Protein AF-A0A1F8T8M6-F1 (afdb_monomer)

Solvent-accessible surface area (backbone atoms only — not comparable to full-atom values): 22506 Å² total; per-residue (Å²): 53,25,59,41,64,36,32,72,83,42,97,80,80,70,46,29,65,75,34,44,68,52,49,34,51,50,50,53,49,33,43,77,34,61,30,70,26,40,33,41,21,35,64,73,86,54,94,89,55,77,88,71,59,68,69,60,29,40,69,37,36,50,68,26,45,54,44,39,57,74,74,43,97,47,55,37,26,38,41,50,67,48,42,70,51,50,47,54,40,44,75,54,53,37,46,32,40,34,21,69,59,43,62,76,44,62,59,36,33,37,45,34,25,77,73,70,34,30,40,37,43,19,41,34,42,68,93,55,70,75,92,73,59,81,71,62,63,62,60,59,44,52,55,47,46,51,52,51,51,52,52,30,39,73,42,56,27,57,67,92,38,36,29,41,24,74,32,54,55,31,63,46,51,45,66,57,28,49,53,46,52,73,37,34,42,57,52,41,65,78,47,55,94,38,46,34,39,46,50,55,52,53,36,62,49,53,13,58,92,75,75,46,54,66,89,68,19,56,67,43,22,33,53,50,38,17,50,34,24,37,42,54,44,73,37,54,40,29,72,59,29,54,63,36,42,54,28,26,48,53,17,35,60,48,33,67,60,64,68,42,46,46,46,29,35,35,33,39,40,19,35,35,86,66,24,68,63,44,52,34,50,47,53,55,52,48,48,74,66,24,51,66,78,47,54,29,36,35,29,39,30,74,54,84,83,48,67,93,56,61,53,32,40,24,31,25,36,36,30,32,29,65,50,73,59,70,51,48,41,50,54,50,35,52,52,52,30,48,76,68,60,37,70,93,72,64,89,76,51,85,37,36,45,43,65,42,64,40,37,46,75,86,33,60,75,50,77,47,89,94,42,50,33,48,30,88,62,48,75,75,32,47,67,54,28,56,26,38,31,71,76,39,37,76,45,44,42,67,91,78,71,40,26,33,44,59,38,38,70,69,47,76,92,60,73,65,44,79,76,43,60,46,59,67,66,72,59,85,125

Radius of gyration: 29.46 Å; Cα contacts (8 Å, |Δi|>4): 877; chains: 1; bounding box: 64×41×79 Å

pLDDT: mean 90.36, std 11.44, range [38.09, 98.81]

Nearest PDB structures (foldseek):
  6day-assembly2_D  TM=9.345E-01  e=9.666E-21  Xanthomonas albilineans GPE PC73
  3tzf-assembly1_A  TM=9.265E-01  e=3.119E-20  Yersinia pestis
  3tyu-assembly1_A  TM=9.498E-01  e=4.455E-20  Yersinia pestis
  6day-assembly2_B  TM=9.239E-01  e=2.053E-19  Xanthomonas albilineans GPE PC73
  5usw-assembly1_A  TM=8.747E-01  e=2.249E-18  Aliivibrio fischeri ES114

Structure (mmCIF, N/CA/C/O backbone):
data_AF-A0A1F8T8M6-F1
#
_entry.id   AF-A0A1F8T8M6-F1
#
loop_
_atom_site.group_PDB
_atom_site.id
_atom_site.type_symbol
_atom_site.label_atom_id
_atom_site.label_alt_id
_atom_site.label_comp_id
_atom_site.label_asym_id
_atom_site.label_entity_id
_atom_site.label_seq_id
_atom_site.pdbx_PDB_ins_code
_atom_site.Cartn_x
_atom_site.Cartn_y
_atom_site.Cartn_z
_atom_site.occupancy
_atom_site.B_iso_or_equiv
_atom_site.auth_seq_id
_atom_site.auth_comp_id
_atom_site.auth_asym_id
_atom_site.auth_atom_id
_atom_site.pdbx_PDB_model_num
ATOM 1 N N . MET A 1 1 ? 5.988 -7.415 -10.045 1.00 98.31 1 MET A N 1
ATOM 2 C CA . MET A 1 1 ? 6.570 -7.041 -11.348 1.00 98.31 1 MET A CA 1
ATOM 3 C C . MET A 1 1 ? 7.964 -7.651 -11.443 1.00 98.31 1 MET A C 1
ATOM 5 O O . MET A 1 1 ? 8.806 -7.328 -10.611 1.00 98.31 1 MET A O 1
ATOM 9 N N . GLY A 1 2 ? 8.175 -8.588 -12.368 1.00 98.00 2 GLY A N 1
ATOM 10 C CA . GLY A 1 2 ? 9.466 -9.249 -12.591 1.00 98.00 2 GLY A CA 1
ATOM 11 C C . GLY A 1 2 ? 10.330 -8.474 -13.583 1.00 98.00 2 GLY A C 1
ATOM 12 O O . GLY A 1 2 ? 9.829 -8.060 -14.623 1.00 98.00 2 GLY A O 1
ATOM 13 N N . ILE A 1 3 ? 11.600 -8.244 -13.247 1.00 96.12 3 ILE A N 1
ATOM 14 C CA . ILE A 1 3 ? 12.556 -7.515 -14.092 1.00 96.12 3 ILE A CA 1
ATOM 15 C C . ILE A 1 3 ? 13.138 -8.464 -15.146 1.00 96.12 3 ILE A C 1
ATOM 17 O O . ILE A 1 3 ? 13.677 -9.517 -14.794 1.00 96.12 3 ILE A O 1
ATOM 21 N N . LEU A 1 4 ? 13.084 -8.065 -16.417 1.00 94.00 4 LEU A N 1
ATOM 22 C CA . LEU A 1 4 ? 13.719 -8.729 -17.554 1.00 94.00 4 LEU A CA 1
ATOM 23 C C . LEU A 1 4 ? 14.655 -7.741 -18.255 1.00 94.00 4 LEU A C 1
ATOM 25 O O . LEU A 1 4 ? 14.213 -6.809 -18.921 1.00 94.00 4 LEU A O 1
ATOM 29 N N . ASN A 1 5 ? 15.963 -7.947 -18.127 1.00 91.06 5 ASN A N 1
ATOM 30 C CA . ASN A 1 5 ? 16.948 -7.099 -18.794 1.00 91.06 5 ASN A CA 1
ATOM 31 C C . ASN A 1 5 ? 17.360 -7.729 -20.130 1.00 91.06 5 ASN A C 1
ATOM 33 O O . ASN A 1 5 ? 17.906 -8.827 -20.154 1.00 91.06 5 ASN A O 1
ATOM 37 N N . ALA A 1 6 ? 17.160 -7.006 -21.229 1.00 87.88 6 ALA A N 1
ATOM 38 C CA . ALA A 1 6 ? 17.656 -7.333 -22.565 1.00 87.88 6 ALA A CA 1
ATOM 39 C C . ALA A 1 6 ? 19.004 -6.636 -22.844 1.00 87.88 6 ALA A C 1
ATOM 41 O O . ALA A 1 6 ? 19.254 -6.115 -23.933 1.00 87.88 6 ALA A O 1
ATOM 42 N N . THR A 1 7 ? 19.870 -6.558 -21.832 1.00 78.81 7 THR A N 1
ATOM 43 C CA . THR A 1 7 ? 21.187 -5.911 -21.907 1.00 78.81 7 THR A CA 1
ATOM 44 C C . THR A 1 7 ? 22.302 -6.954 -21.852 1.00 78.81 7 THR A C 1
ATOM 46 O O . THR A 1 7 ? 22.175 -7.877 -21.053 1.00 78.81 7 THR A O 1
ATOM 49 N N . PRO A 1 8 ? 23.421 -6.771 -22.578 1.00 63.81 8 PRO A N 1
ATOM 50 C CA . PRO A 1 8 ? 24.581 -7.668 -22.483 1.00 63.81 8 PRO A CA 1
ATOM 51 C C . PRO A 1 8 ? 25.171 -7.766 -21.061 1.00 63.81 8 PRO A C 1
ATOM 53 O O . PRO A 1 8 ? 25.588 -8.831 -20.630 1.00 63.81 8 PRO A O 1
ATOM 56 N N . ASP A 1 9 ? 25.141 -6.666 -20.297 1.00 57.41 9 ASP A N 1
ATOM 57 C CA . ASP A 1 9 ? 25.797 -6.566 -18.987 1.00 57.41 9 ASP A CA 1
ATOM 58 C C . ASP A 1 9 ? 24.800 -6.598 -17.811 1.00 57.41 9 ASP A C 1
ATOM 60 O O . ASP A 1 9 ? 24.556 -5.588 -17.129 1.00 57.41 9 ASP A O 1
ATOM 64 N N . SER A 1 10 ? 24.213 -7.758 -17.502 1.00 47.34 10 SER A N 1
ATOM 65 C CA . SER A 1 10 ? 23.537 -7.932 -16.210 1.00 47.34 10 SER A CA 1
ATOM 66 C C . SER A 1 10 ? 24.497 -8.517 -15.163 1.00 47.34 10 SER A C 1
ATOM 68 O O . SER A 1 10 ? 24.836 -9.694 -15.127 1.00 47.34 10 SER A O 1
ATOM 70 N N . PHE A 1 11 ? 24.911 -7.639 -14.243 1.00 38.88 11 PHE A N 1
ATOM 71 C CA . PHE A 1 11 ? 25.761 -7.862 -13.056 1.00 38.88 11 PHE A CA 1
ATOM 72 C C . PHE A 1 11 ? 25.268 -8.960 -12.081 1.00 38.88 11 PHE A C 1
ATOM 74 O O . PHE A 1 11 ? 25.820 -9.131 -11.000 1.00 38.88 11 PHE A O 1
ATOM 81 N N . SER A 1 12 ? 24.190 -9.663 -12.419 1.00 41.81 12 SER A N 1
ATOM 82 C CA . SER A 1 12 ? 23.533 -10.704 -11.631 1.00 41.81 12 SER A CA 1
ATOM 83 C C . SER A 1 12 ? 23.828 -12.124 -12.124 1.00 41.81 12 SER A C 1
ATOM 85 O O . SER A 1 12 ? 23.350 -13.068 -11.499 1.00 41.81 12 SER A O 1
ATOM 87 N N . GLY A 1 13 ? 24.623 -12.278 -13.192 1.00 42.47 13 GLY A N 1
ATOM 88 C CA . GLY A 1 13 ? 24.956 -13.582 -13.780 1.00 42.47 13 GLY A CA 1
ATOM 89 C C . GLY A 1 13 ? 23.830 -14.187 -14.627 1.00 42.47 13 GLY A C 1
ATOM 90 O O . GLY A 1 13 ? 23.921 -15.336 -15.037 1.00 42.47 13 GLY A O 1
ATOM 91 N N . ASP A 1 14 ? 22.775 -13.418 -14.892 1.00 43.34 14 ASP A N 1
ATOM 92 C CA . ASP A 1 14 ? 21.599 -13.786 -15.685 1.00 43.34 14 ASP A CA 1
ATOM 93 C C . ASP A 1 14 ? 21.622 -13.151 -17.085 1.00 43.34 14 ASP A C 1
ATOM 95 O O . ASP A 1 14 ? 20.564 -12.929 -17.657 1.00 43.34 14 ASP A O 1
ATOM 99 N N . GLY A 1 15 ? 22.803 -12.810 -17.616 1.00 43.31 15 GLY A N 1
ATOM 100 C CA . GLY A 1 15 ? 22.974 -12.139 -18.909 1.00 43.31 15 GLY A CA 1
ATOM 101 C C . GLY A 1 15 ? 22.426 -12.978 -20.058 1.00 43.31 15 GLY A C 1
ATOM 102 O O . GLY A 1 15 ? 23.109 -13.850 -20.585 1.00 43.31 15 GLY A O 1
ATOM 103 N N . LEU A 1 16 ? 21.172 -12.734 -20.434 1.00 51.00 16 LEU A N 1
ATOM 104 C CA . LEU A 1 16 ? 20.535 -13.342 -21.599 1.00 51.00 16 LEU A CA 1
ATOM 105 C C . LEU A 1 16 ? 21.048 -12.560 -22.817 1.00 51.00 16 LEU A C 1
ATOM 107 O O . LEU A 1 16 ? 20.478 -11.545 -23.217 1.00 51.00 16 LEU A O 1
ATOM 111 N N . ASP A 1 17 ? 22.205 -12.986 -23.324 1.00 53.97 17 ASP A N 1
ATOM 112 C CA . ASP A 1 17 ? 23.019 -12.381 -24.388 1.00 53.97 17 ASP A CA 1
ATOM 113 C C . ASP A 1 17 ? 22.242 -12.105 -25.682 1.00 53.97 17 ASP A C 1
ATOM 115 O O . ASP A 1 17 ? 22.293 -12.894 -26.618 1.00 53.97 17 ASP A O 1
ATOM 119 N N . ARG A 1 18 ? 21.465 -11.012 -25.765 1.00 60.62 18 ARG A N 1
ATOM 120 C CA . ARG A 1 18 ? 20.564 -10.721 -26.914 1.00 60.62 18 ARG A CA 1
ATOM 121 C C . ARG A 1 18 ? 19.693 -11.922 -27.336 1.00 60.62 18 ARG A C 1
ATOM 123 O O . ARG A 1 18 ? 19.087 -11.909 -28.410 1.00 60.62 18 ARG A O 1
ATOM 130 N N . ASP A 1 19 ? 19.634 -12.950 -26.497 1.00 81.94 19 ASP A N 1
ATOM 131 C CA . ASP A 1 19 ? 19.068 -14.233 -26.827 1.00 81.94 19 ASP A CA 1
ATOM 132 C C . ASP A 1 19 ? 17.592 -14.106 -26.524 1.00 81.94 19 ASP A C 1
ATOM 134 O O . ASP A 1 19 ? 17.131 -14.150 -25.381 1.00 81.94 19 ASP A O 1
ATOM 138 N N . THR A 1 20 ? 16.858 -13.866 -27.602 1.00 89.25 20 THR A N 1
ATOM 139 C CA . THR A 1 20 ? 15.417 -13.705 -27.554 1.00 89.25 20 THR A CA 1
ATOM 140 C C . THR A 1 20 ? 14.762 -14.937 -26.931 1.00 89.25 20 THR A C 1
ATOM 142 O O . THR A 1 20 ? 13.820 -14.775 -26.158 1.00 89.25 20 THR A O 1
ATOM 145 N N . ASP A 1 21 ? 15.259 -16.148 -27.210 1.00 90.81 21 ASP A N 1
ATOM 146 C CA . ASP A 1 21 ? 14.730 -17.374 -26.611 1.00 90.81 21 ASP A CA 1
ATOM 147 C C . ASP A 1 21 ? 14.967 -17.396 -25.107 1.00 90.81 21 ASP A C 1
ATOM 149 O O . ASP A 1 21 ? 14.048 -17.700 -24.344 1.00 90.81 21 ASP A O 1
ATOM 153 N N . ALA A 1 22 ? 16.160 -17.009 -24.668 1.00 91.00 22 ALA A N 1
ATOM 154 C CA . ALA A 1 22 ? 16.502 -17.011 -23.257 1.00 91.00 22 ALA A CA 1
ATOM 155 C C . ALA A 1 22 ? 15.708 -15.944 -22.467 1.00 91.00 22 ALA A C 1
ATOM 157 O O . ALA A 1 22 ? 15.166 -16.255 -21.403 1.00 91.00 22 ALA A O 1
ATOM 158 N N . ILE A 1 23 ? 15.535 -14.726 -23.008 1.00 92.88 23 ILE A N 1
ATOM 159 C CA . ILE A 1 23 ? 14.682 -13.667 -22.418 1.00 92.88 23 ILE A CA 1
ATOM 160 C C . ILE A 1 23 ? 13.236 -14.144 -22.283 1.00 92.88 23 ILE A C 1
ATOM 162 O O . ILE A 1 23 ? 12.619 -13.996 -21.225 1.00 92.88 23 ILE A O 1
ATOM 166 N N . VAL A 1 24 ? 12.695 -14.747 -23.341 1.00 95.62 24 VAL A N 1
ATOM 167 C CA . VAL A 1 24 ? 11.319 -15.250 -23.356 1.00 95.62 24 VAL A CA 1
ATOM 168 C C . VAL A 1 24 ? 11.146 -16.413 -22.377 1.00 95.62 24 VAL A C 1
ATOM 170 O O . VAL A 1 24 ? 10.181 -16.434 -21.610 1.00 95.62 24 VAL A O 1
ATOM 173 N N . ALA A 1 25 ? 12.099 -17.348 -22.333 1.00 95.88 25 ALA A N 1
ATOM 174 C CA . ALA A 1 25 ? 12.107 -18.449 -21.375 1.00 95.88 25 ALA A CA 1
ATOM 175 C C . ALA A 1 25 ? 12.146 -17.938 -19.927 1.00 95.88 25 ALA A C 1
ATOM 177 O O . ALA A 1 25 ? 11.364 -18.402 -19.092 1.00 95.88 25 ALA A O 1
ATOM 178 N N . ARG A 1 26 ? 12.981 -16.931 -19.636 1.00 96.12 26 ARG A N 1
ATOM 179 C CA . ARG A 1 26 ? 13.029 -16.290 -18.317 1.00 96.12 26 ARG A CA 1
ATOM 180 C C . ARG A 1 26 ? 11.718 -15.583 -17.978 1.00 96.12 26 ARG A C 1
ATOM 182 O O . ARG A 1 26 ? 11.261 -1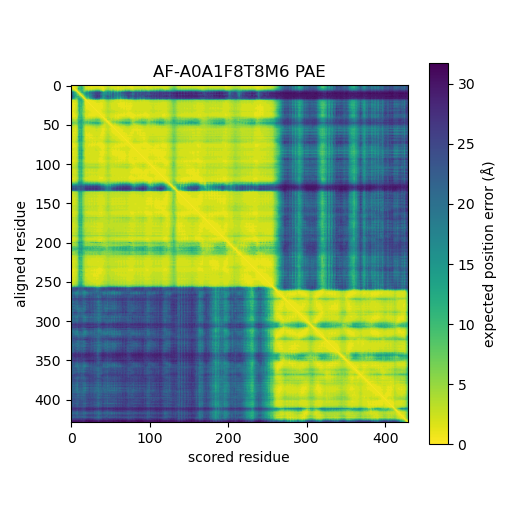5.696 -16.845 1.00 96.12 26 ARG A O 1
ATOM 189 N N . GLY A 1 27 ? 11.086 -14.907 -18.937 1.00 97.25 27 GLY A N 1
ATOM 190 C CA . GLY A 1 27 ? 9.770 -14.294 -18.745 1.00 97.25 27 GLY A CA 1
ATOM 191 C C . GLY A 1 27 ? 8.697 -15.319 -18.379 1.00 97.25 27 GLY A C 1
ATOM 192 O O . GLY A 1 27 ? 8.021 -15.160 -17.364 1.00 97.25 27 GLY A O 1
ATOM 193 N N . ARG A 1 28 ? 8.603 -16.427 -19.126 1.00 97.88 28 ARG A N 1
ATOM 194 C CA . ARG A 1 28 ? 7.702 -17.551 -18.803 1.00 97.88 28 ARG A CA 1
ATOM 195 C C . ARG A 1 28 ? 7.979 -18.119 -17.408 1.00 97.88 28 ARG A C 1
ATOM 197 O O . ARG A 1 28 ? 7.047 -18.374 -16.648 1.00 97.88 28 ARG A O 1
ATOM 204 N N . GLN A 1 29 ? 9.255 -18.277 -17.051 1.00 97.94 29 GLN A N 1
ATOM 205 C CA . GLN A 1 29 ? 9.650 -18.728 -15.719 1.00 97.94 29 GLN A CA 1
ATOM 206 C C . GLN A 1 29 ? 9.185 -17.748 -14.633 1.00 97.94 29 GLN A C 1
ATOM 208 O O . GLN A 1 29 ? 8.594 -18.183 -13.650 1.00 97.94 29 GLN A O 1
ATOM 213 N N . GLN A 1 30 ? 9.406 -16.441 -14.800 1.00 98.25 30 GLN A N 1
ATOM 214 C CA . GLN A 1 30 ? 8.971 -15.435 -13.828 1.00 98.25 30 GLN A CA 1
ATOM 215 C C . GLN A 1 30 ? 7.448 -15.447 -13.638 1.00 98.25 30 GLN A C 1
ATOM 217 O O . GLN A 1 30 ? 6.977 -15.321 -12.510 1.00 98.25 30 GLN A O 1
ATOM 222 N N . VAL A 1 31 ? 6.670 -15.657 -14.703 1.00 98.06 31 VAL A N 1
ATOM 223 C CA . VAL A 1 31 ? 5.208 -15.817 -14.602 1.00 98.06 31 VAL A CA 1
ATOM 224 C C . VAL A 1 31 ? 4.847 -17.050 -13.777 1.00 98.06 31 VAL A C 1
ATOM 226 O O . VAL A 1 31 ? 4.072 -16.938 -12.829 1.00 98.06 31 VAL A O 1
ATOM 229 N N . ALA A 1 32 ? 5.474 -18.199 -14.050 1.00 97.38 32 ALA A N 1
ATOM 230 C CA . ALA A 1 32 ? 5.286 -19.414 -13.252 1.00 97.38 32 ALA A CA 1
ATOM 231 C C . ALA A 1 32 ? 5.714 -19.244 -11.777 1.00 97.38 32 ALA A C 1
ATOM 233 O O . ALA A 1 32 ? 5.191 -19.913 -10.889 1.00 97.38 32 ALA A O 1
ATOM 234 N N . GLU A 1 33 ? 6.647 -18.331 -11.501 1.00 97.31 33 GLU A N 1
ATOM 235 C CA . GLU A 1 33 ? 7.123 -17.979 -10.158 1.00 97.31 33 GLU A CA 1
ATOM 236 C C . GLU A 1 33 ? 6.233 -16.950 -9.432 1.00 97.31 33 GLU A C 1
ATOM 238 O O . GLU A 1 33 ? 6.462 -16.656 -8.252 1.00 97.31 33 GLU A O 1
ATOM 243 N N . GLY A 1 34 ? 5.200 -16.432 -10.105 1.00 95.62 34 GLY A N 1
ATOM 244 C CA . GLY A 1 34 ? 4.194 -15.534 -9.536 1.00 95.62 34 GLY A CA 1
ATOM 245 C C . GLY A 1 34 ? 4.304 -14.070 -9.971 1.00 95.62 34 GLY A C 1
ATOM 246 O O . GLY A 1 34 ? 3.727 -13.199 -9.318 1.00 95.62 34 GLY A O 1
ATOM 247 N N . ALA A 1 35 ? 5.038 -13.748 -11.041 1.00 97.81 35 ALA A N 1
ATOM 248 C CA . ALA A 1 35 ? 5.028 -12.394 -11.592 1.00 97.81 35 ALA A CA 1
ATOM 249 C C . ALA A 1 35 ? 3.660 -12.069 -12.207 1.00 97.81 35 ALA A C 1
ATOM 251 O O . ALA A 1 35 ? 3.251 -12.694 -13.176 1.00 97.81 35 ALA A O 1
ATOM 252 N N . ALA A 1 36 ? 2.997 -11.030 -11.691 1.00 97.75 36 ALA A N 1
ATOM 253 C CA . ALA A 1 36 ? 1.751 -10.495 -12.254 1.00 97.75 36 ALA A CA 1
ATOM 254 C C . ALA A 1 36 ? 1.964 -9.460 -13.380 1.00 97.75 36 ALA A C 1
ATOM 256 O O . ALA A 1 36 ? 1.014 -9.055 -14.038 1.00 97.75 36 ALA A O 1
ATOM 257 N N . ILE A 1 37 ? 3.201 -8.987 -13.560 1.00 98.50 37 ILE A N 1
ATOM 258 C CA . ILE A 1 37 ? 3.634 -8.039 -14.598 1.00 98.50 37 ILE A CA 1
ATOM 259 C C . ILE A 1 37 ? 5.085 -8.395 -14.924 1.00 98.50 37 ILE A C 1
ATOM 261 O O . ILE A 1 37 ? 5.862 -8.616 -13.986 1.00 98.50 37 ILE A O 1
ATOM 265 N N . LEU A 1 38 ? 5.460 -8.417 -16.199 1.00 98.56 38 LEU A N 1
ATOM 266 C CA . LEU A 1 38 ? 6.860 -8.489 -16.635 1.00 98.56 38 LEU A CA 1
ATOM 267 C C . LEU A 1 38 ? 7.330 -7.101 -17.061 1.00 98.56 38 LEU A C 1
ATOM 269 O O . LEU A 1 38 ? 6.569 -6.390 -17.701 1.00 98.56 38 LEU A O 1
ATOM 273 N N . ASP A 1 39 ? 8.554 -6.714 -16.726 1.00 98.44 39 ASP A N 1
ATOM 274 C CA . ASP A 1 39 ? 9.115 -5.400 -17.044 1.00 98.44 39 ASP A CA 1
ATOM 275 C C . ASP A 1 39 ? 10.408 -5.559 -17.839 1.00 98.44 39 ASP A C 1
ATOM 277 O O . ASP A 1 39 ? 11.433 -5.971 -17.296 1.00 98.44 39 ASP A O 1
ATOM 281 N N . LEU A 1 40 ? 10.316 -5.301 -19.143 1.00 97.50 40 LEU A N 1
ATOM 282 C CA . LEU A 1 40 ? 11.377 -5.520 -20.116 1.00 97.50 40 LEU A CA 1
ATOM 283 C C . LEU A 1 40 ? 12.160 -4.225 -20.348 1.00 97.50 40 LEU A C 1
ATOM 285 O O . LEU A 1 40 ? 11.583 -3.243 -20.803 1.00 97.50 40 LEU A O 1
ATOM 289 N N . GLY A 1 41 ? 13.468 -4.235 -20.094 1.00 95.56 41 GLY A N 1
ATOM 290 C CA . GLY A 1 41 ? 14.351 -3.081 -20.305 1.00 95.56 41 GLY A CA 1
ATOM 291 C C . GLY A 1 41 ? 15.505 -3.391 -21.255 1.00 95.56 41 GLY A C 1
ATOM 292 O O . GLY A 1 41 ? 16.198 -4.394 -21.090 1.00 95.56 41 GLY A O 1
ATOM 293 N N . GLY A 1 42 ? 15.734 -2.531 -22.251 1.00 92.12 42 GLY A N 1
ATOM 294 C CA . GLY A 1 42 ? 16.855 -2.647 -23.203 1.00 92.12 42 GLY A CA 1
ATOM 295 C C . GLY A 1 42 ? 18.079 -1.799 -22.843 1.00 92.12 42 GLY A C 1
ATOM 296 O O . GLY A 1 42 ? 19.141 -1.937 -23.464 1.00 92.12 42 GLY A O 1
ATOM 297 N N . GLU A 1 43 ? 17.941 -0.933 -21.839 1.00 90.06 43 GLU A N 1
ATOM 298 C CA . GLU A 1 43 ? 18.950 0.007 -21.362 1.00 90.06 43 GLU A CA 1
ATOM 299 C C . GLU A 1 43 ? 19.156 -0.143 -19.849 1.00 90.06 43 GLU A C 1
ATOM 301 O O . GLU A 1 43 ? 18.211 -0.244 -19.073 1.00 90.06 43 GLU A O 1
ATOM 306 N N . SER A 1 44 ? 20.417 -0.146 -19.412 1.00 84.56 44 SER A N 1
ATOM 307 C CA . SER A 1 44 ? 20.745 -0.165 -17.987 1.00 84.56 44 SER A CA 1
ATOM 308 C C . SER A 1 44 ? 20.574 1.231 -17.394 1.00 84.56 44 SER A C 1
ATOM 310 O O . SER A 1 44 ? 21.235 2.172 -17.827 1.00 84.56 44 SER A O 1
ATOM 312 N N . THR A 1 45 ? 19.769 1.355 -16.341 1.00 77.38 45 THR A N 1
ATOM 313 C CA . THR A 1 45 ? 19.571 2.600 -15.573 1.00 77.38 45 THR A CA 1
ATOM 314 C C . THR A 1 45 ? 20.484 2.695 -14.340 1.00 77.38 45 THR A C 1
ATOM 316 O O . THR A 1 45 ? 20.261 3.500 -13.431 1.00 77.38 45 THR A O 1
ATOM 319 N N . ARG A 1 46 ? 21.526 1.852 -14.265 1.00 75.00 46 ARG A N 1
ATOM 320 C CA . ARG A 1 46 ? 22.487 1.853 -13.150 1.00 75.00 46 ARG A CA 1
ATOM 321 C C . ARG A 1 46 ? 23.362 3.117 -13.180 1.00 75.00 46 ARG A C 1
ATOM 323 O O . ARG A 1 46 ? 23.752 3.556 -14.256 1.00 75.00 46 ARG A O 1
ATOM 330 N N . PRO A 1 47 ? 23.758 3.672 -12.018 1.00 68.50 47 PRO A N 1
ATOM 331 C CA . PRO A 1 47 ? 24.706 4.783 -11.984 1.00 68.50 47 PRO A CA 1
ATOM 332 C C . PRO A 1 47 ? 25.997 4.445 -12.742 1.00 68.50 47 PRO A C 1
ATOM 334 O O . PRO A 1 47 ? 26.632 3.433 -12.445 1.00 68.50 47 PRO A O 1
ATOM 337 N N . GLY A 1 48 ? 26.375 5.298 -13.696 1.00 69.81 48 GLY A N 1
ATOM 338 C CA . GLY A 1 48 ? 27.572 5.122 -14.524 1.00 69.81 48 GLY A CA 1
ATOM 339 C C . GLY A 1 48 ? 27.373 4.302 -15.806 1.00 69.81 48 GLY A C 1
ATOM 340 O O . GLY A 1 48 ? 28.347 4.101 -16.524 1.00 69.81 48 GLY A O 1
ATOM 341 N N . SER A 1 49 ? 26.155 3.844 -16.123 1.00 77.94 49 SER A N 1
ATOM 342 C CA . SER A 1 49 ? 25.870 3.241 -17.430 1.00 77.94 49 SER A CA 1
ATOM 343 C C . SER A 1 49 ? 25.916 4.282 -18.553 1.00 77.94 49 SER A C 1
ATOM 345 O O . SER A 1 49 ? 25.584 5.455 -18.365 1.00 77.94 49 SER A O 1
ATOM 347 N N . THR A 1 50 ? 26.327 3.848 -19.744 1.00 81.06 50 THR A N 1
ATOM 348 C CA . THR A 1 50 ? 26.269 4.674 -20.952 1.00 81.06 50 THR A CA 1
ATOM 349 C C . THR A 1 50 ? 24.894 4.513 -21.604 1.00 81.06 50 THR A C 1
ATOM 351 O O . THR A 1 50 ? 24.499 3.371 -21.863 1.00 81.06 50 THR A O 1
ATOM 354 N N . PRO A 1 51 ? 24.170 5.613 -21.886 1.00 85.88 51 PRO A N 1
ATOM 355 C CA . PRO A 1 51 ? 22.941 5.550 -22.667 1.00 85.88 51 PRO A CA 1
ATOM 356 C C . PRO A 1 51 ? 23.187 4.894 -24.026 1.00 85.88 51 PRO A C 1
ATOM 358 O O . PRO A 1 51 ? 24.225 5.118 -24.654 1.00 85.88 51 PRO A O 1
ATOM 361 N N . VAL A 1 52 ? 22.233 4.097 -24.489 1.00 90.44 52 VAL A N 1
ATOM 362 C CA . VAL A 1 52 ? 22.265 3.492 -25.822 1.00 90.44 52 VAL A CA 1
ATOM 363 C C . VAL A 1 52 ? 21.381 4.271 -26.788 1.00 90.44 52 VAL A C 1
ATOM 365 O O . VAL A 1 52 ? 20.406 4.911 -26.391 1.00 90.44 52 VAL A O 1
ATOM 368 N N . ALA A 1 53 ? 21.732 4.222 -28.072 1.00 93.19 53 ALA A N 1
ATOM 369 C CA . ALA A 1 53 ? 20.912 4.798 -29.129 1.00 93.19 53 ALA A CA 1
ATOM 370 C C . ALA A 1 53 ? 19.551 4.080 -29.237 1.00 93.19 53 ALA A C 1
ATOM 372 O O . ALA A 1 53 ? 19.420 2.906 -28.879 1.00 93.19 53 ALA A O 1
ATOM 373 N N . GLU A 1 54 ? 18.534 4.802 -29.713 1.00 94.56 54 GLU A N 1
ATOM 374 C CA . GLU A 1 54 ? 17.149 4.315 -29.819 1.00 94.56 54 GLU A CA 1
ATOM 375 C C . GLU A 1 54 ? 17.037 3.026 -30.641 1.00 94.56 54 GLU A C 1
ATOM 377 O O . GLU A 1 54 ? 16.380 2.076 -30.223 1.00 94.56 54 GLU A O 1
ATOM 382 N N . ASP A 1 55 ? 17.714 2.967 -31.785 1.00 94.00 55 ASP A N 1
ATOM 383 C CA . ASP A 1 55 ? 17.761 1.806 -32.677 1.00 94.00 55 ASP A CA 1
ATOM 384 C C . ASP A 1 55 ? 18.368 0.568 -31.999 1.00 94.00 55 ASP A C 1
ATOM 386 O O . ASP A 1 55 ? 17.870 -0.548 -32.165 1.00 94.00 55 ASP A O 1
ATOM 390 N N . VAL A 1 56 ? 19.399 0.766 -31.175 1.00 93.25 56 VAL A N 1
ATOM 391 C CA . VAL A 1 56 ? 20.040 -0.297 -30.396 1.00 93.25 56 VAL A CA 1
ATOM 392 C C . VAL A 1 56 ? 19.103 -0.823 -29.309 1.00 93.25 56 VAL A C 1
ATOM 394 O O . VAL A 1 56 ? 19.032 -2.036 -29.105 1.00 93.25 56 VAL A O 1
ATOM 397 N N . GLU A 1 57 ? 18.386 0.054 -28.605 1.00 94.94 57 GLU A N 1
ATOM 398 C CA . GLU A 1 57 ? 17.409 -0.354 -27.589 1.00 94.94 57 GLU A CA 1
ATOM 399 C C . GLU A 1 57 ? 16.234 -1.112 -28.220 1.00 94.94 57 GLU A C 1
ATOM 401 O O . GLU A 1 57 ? 15.893 -2.203 -27.761 1.00 94.94 57 GLU A O 1
ATOM 406 N N . LEU A 1 58 ? 15.684 -0.599 -29.327 1.00 95.25 58 LEU A N 1
ATOM 407 C CA . LEU A 1 58 ? 14.626 -1.252 -30.103 1.00 95.25 58 LEU A CA 1
ATOM 408 C C . LEU A 1 58 ? 15.031 -2.660 -30.551 1.00 95.25 58 LEU A C 1
ATOM 410 O O . LEU A 1 58 ? 14.267 -3.609 -30.367 1.00 95.25 58 LEU A O 1
ATOM 414 N N . ALA A 1 59 ? 16.244 -2.809 -31.091 1.00 93.06 59 ALA A N 1
ATOM 415 C CA . ALA A 1 59 ? 16.769 -4.097 -31.536 1.00 93.06 59 ALA A CA 1
ATOM 416 C C . ALA A 1 59 ? 16.903 -5.120 -30.394 1.00 93.06 59 ALA A C 1
ATOM 418 O O . ALA A 1 59 ? 16.829 -6.322 -30.642 1.00 93.06 59 ALA A O 1
ATOM 419 N N . ARG A 1 60 ? 17.080 -4.661 -29.148 1.00 92.50 60 ARG A N 1
ATOM 420 C CA . ARG A 1 60 ? 17.150 -5.527 -27.960 1.00 92.50 60 ARG A CA 1
ATOM 421 C C . ARG A 1 60 ? 15.772 -5.962 -27.473 1.00 92.50 60 ARG A C 1
ATOM 423 O O . ARG A 1 60 ? 15.597 -7.123 -27.116 1.00 92.50 60 ARG A O 1
ATOM 430 N N . VAL A 1 61 ? 14.805 -5.045 -27.433 1.00 95.50 61 VAL A N 1
ATOM 431 C CA . VAL A 1 61 ? 13.520 -5.296 -26.756 1.00 95.50 61 VAL A CA 1
ATOM 432 C C . VAL A 1 61 ? 12.444 -5.861 -27.678 1.00 95.50 61 VAL A C 1
ATOM 434 O O . VAL A 1 61 ? 11.694 -6.737 -27.253 1.00 95.50 61 VAL A O 1
ATOM 437 N N . LEU A 1 62 ? 12.352 -5.409 -28.935 1.00 96.19 62 LEU A N 1
ATOM 438 C CA . LEU A 1 62 ? 11.221 -5.753 -29.807 1.00 96.19 62 LEU A CA 1
ATOM 439 C C . LEU A 1 62 ? 11.091 -7.256 -30.112 1.00 96.19 62 LEU A C 1
ATOM 441 O O . LEU A 1 62 ? 9.961 -7.754 -30.051 1.00 96.19 62 LEU A O 1
ATOM 445 N N . PRO A 1 63 ? 12.177 -8.008 -30.400 1.00 94.56 63 PRO A N 1
ATOM 446 C CA . PRO A 1 63 ? 12.065 -9.442 -30.664 1.00 94.56 63 PRO A CA 1
ATOM 447 C C . PRO A 1 63 ? 11.492 -10.220 -29.473 1.00 94.56 63 PRO A C 1
ATOM 449 O O . PRO A 1 63 ? 10.578 -11.031 -29.639 1.00 94.56 63 PRO A O 1
ATOM 452 N N . ALA A 1 64 ? 11.984 -9.935 -28.262 1.00 95.31 64 ALA A N 1
ATOM 453 C CA . ALA A 1 64 ? 11.519 -10.583 -27.040 1.00 95.31 64 ALA A CA 1
ATOM 454 C C . ALA A 1 64 ? 10.098 -10.142 -26.676 1.00 95.31 64 ALA A C 1
ATOM 456 O O . ALA A 1 64 ? 9.254 -10.984 -26.375 1.00 95.31 64 ALA A O 1
ATOM 457 N N . LEU A 1 65 ? 9.800 -8.844 -26.776 1.00 97.31 65 LEU A N 1
ATOM 458 C CA . LEU A 1 65 ? 8.479 -8.290 -26.491 1.00 97.31 65 LEU A CA 1
ATOM 459 C C . LEU A 1 65 ? 7.389 -8.931 -27.355 1.00 97.31 65 LEU A C 1
ATOM 461 O O . LEU A 1 65 ? 6.376 -9.383 -26.827 1.00 97.31 65 LEU A O 1
ATOM 465 N N . GLY A 1 66 ? 7.612 -9.024 -28.671 1.00 95.75 66 GLY A N 1
ATOM 466 C CA . GLY A 1 66 ? 6.631 -9.589 -29.600 1.00 95.75 66 GLY A CA 1
ATOM 467 C C . GLY A 1 66 ? 6.306 -11.062 -29.329 1.00 95.75 66 GLY A C 1
ATOM 468 O O . GLY A 1 66 ? 5.233 -11.539 -29.704 1.00 95.75 66 GLY A O 1
ATOM 469 N N . ARG A 1 67 ? 7.214 -11.792 -28.676 1.00 97.25 67 ARG A N 1
ATOM 470 C CA . ARG A 1 67 ? 6.982 -13.164 -28.215 1.00 97.25 67 ARG A CA 1
ATOM 471 C C . ARG A 1 67 ? 6.335 -13.205 -26.844 1.00 97.25 67 ARG A C 1
ATOM 473 O O . ARG A 1 67 ? 5.304 -13.848 -26.704 1.00 97.25 67 ARG A O 1
ATOM 480 N N . LEU A 1 68 ? 6.868 -12.466 -25.872 1.00 97.81 68 LEU A N 1
ATOM 481 C CA . LEU A 1 68 ? 6.312 -12.390 -24.519 1.00 97.81 68 LEU A CA 1
ATOM 482 C C . LEU A 1 68 ? 4.818 -12.047 -24.550 1.00 97.81 68 LEU A C 1
ATOM 484 O O . LEU A 1 68 ? 4.025 -12.780 -23.977 1.00 97.81 68 LEU A O 1
ATOM 488 N N . VAL A 1 69 ? 4.414 -11.024 -25.308 1.00 97.44 69 VAL A N 1
ATOM 489 C CA . VAL A 1 69 ? 3.003 -10.604 -25.429 1.00 97.44 69 VAL A CA 1
ATOM 490 C C . VAL A 1 69 ? 2.074 -11.720 -25.935 1.00 97.44 69 VAL A C 1
ATOM 492 O O . VAL A 1 69 ? 0.881 -11.691 -25.648 1.00 97.44 69 VAL A O 1
ATOM 495 N N . ARG A 1 70 ? 2.587 -12.690 -26.701 1.00 96.81 70 ARG A N 1
ATOM 496 C CA . ARG A 1 70 ? 1.802 -13.822 -27.229 1.00 96.81 70 ARG A CA 1
ATOM 497 C C . ARG A 1 70 ? 1.879 -15.072 -26.361 1.00 96.81 70 ARG A C 1
ATOM 499 O O . ARG A 1 70 ? 1.024 -15.940 -26.479 1.00 96.81 70 ARG A O 1
ATOM 506 N N . GLU A 1 71 ? 2.945 -15.202 -25.584 1.00 97.38 71 GLU A N 1
ATOM 507 C CA . GLU A 1 71 ? 3.318 -16.446 -24.914 1.00 97.38 71 GLU A CA 1
ATOM 508 C C . GLU A 1 71 ? 3.110 -16.401 -23.394 1.00 97.38 71 GLU A C 1
ATOM 510 O O . GLU A 1 71 ? 3.254 -17.437 -22.745 1.00 97.38 71 GLU A O 1
ATOM 515 N N . VAL A 1 72 ? 2.796 -15.235 -22.816 1.00 96.75 72 VAL A N 1
ATOM 516 C CA . VAL A 1 72 ? 2.437 -15.100 -21.399 1.00 96.75 72 VAL A CA 1
ATOM 517 C C . VAL A 1 72 ? 1.098 -14.392 -21.211 1.00 96.75 72 VAL A C 1
ATOM 519 O O . VAL A 1 72 ? 0.739 -13.506 -21.981 1.00 96.75 72 VAL A O 1
ATOM 522 N N . ASP A 1 73 ? 0.399 -14.734 -20.128 1.00 95.31 73 ASP A N 1
ATOM 523 C CA . ASP A 1 73 ? -0.944 -14.213 -19.824 1.00 95.31 73 ASP A CA 1
ATOM 524 C C . ASP A 1 73 ? -0.940 -12.945 -18.949 1.00 95.31 73 ASP A C 1
ATOM 526 O O . ASP A 1 73 ? -1.987 -12.476 -18.502 1.00 95.31 73 ASP A O 1
ATOM 530 N N . VAL A 1 74 ? 0.239 -12.382 -18.671 1.00 97.75 74 VAL A N 1
ATOM 531 C CA . VAL A 1 74 ? 0.396 -11.176 -17.846 1.00 97.75 74 VAL A CA 1
ATOM 532 C C . VAL A 1 74 ? 0.800 -9.973 -18.697 1.00 97.75 74 VAL A C 1
ATOM 534 O O . VAL A 1 74 ? 1.486 -10.138 -19.708 1.00 97.75 74 VAL A O 1
ATOM 537 N N . PRO A 1 75 ? 0.424 -8.741 -18.306 1.00 98.19 75 PRO A N 1
ATOM 538 C CA . PRO A 1 75 ? 0.851 -7.549 -19.023 1.00 98.19 75 PRO A CA 1
ATOM 539 C C . PRO A 1 75 ? 2.379 -7.422 -19.036 1.00 98.19 75 PRO A C 1
ATOM 541 O O . PRO A 1 75 ? 3.059 -7.650 -18.030 1.00 98.19 75 PRO A O 1
ATOM 544 N N . VAL A 1 76 ? 2.899 -6.993 -20.186 1.00 98.69 76 VAL A N 1
ATOM 545 C CA . VAL A 1 76 ? 4.309 -6.644 -20.361 1.00 98.69 76 VAL A CA 1
ATOM 546 C C . VAL A 1 76 ? 4.456 -5.122 -20.314 1.00 98.69 76 VAL A C 1
ATOM 548 O O . VAL A 1 76 ? 3.778 -4.388 -21.042 1.00 98.69 76 VAL A O 1
ATOM 551 N N . SER A 1 77 ? 5.325 -4.672 -19.421 1.00 98.75 77 SER A N 1
ATOM 552 C CA . SER A 1 77 ? 5.810 -3.308 -19.254 1.00 98.75 77 SER A CA 1
ATOM 553 C C . SER A 1 77 ? 7.104 -3.115 -20.041 1.00 98.75 77 SER A C 1
ATOM 555 O O . SER A 1 77 ? 7.915 -4.040 -20.126 1.00 98.75 77 SER A O 1
ATOM 557 N N . ILE A 1 78 ? 7.287 -1.929 -20.619 1.00 98.56 78 ILE A N 1
ATOM 558 C CA . ILE A 1 78 ? 8.549 -1.498 -21.225 1.00 98.56 78 ILE A CA 1
ATOM 559 C C . ILE A 1 78 ? 9.238 -0.489 -20.292 1.00 98.56 78 ILE A C 1
ATOM 561 O O . ILE A 1 78 ? 8.696 0.585 -20.038 1.00 98.56 78 ILE A O 1
ATOM 565 N N . ASP A 1 79 ? 10.422 -0.836 -19.781 1.00 97.88 79 ASP A N 1
ATOM 566 C CA . ASP A 1 79 ? 11.292 0.050 -18.991 1.00 97.88 79 ASP A CA 1
ATOM 567 C C . ASP A 1 79 ? 12.134 0.885 -19.959 1.00 97.88 79 ASP A C 1
ATOM 569 O O . ASP A 1 79 ? 13.124 0.406 -20.520 1.00 97.88 79 ASP A O 1
ATOM 573 N N . THR A 1 80 ? 11.676 2.108 -20.232 1.00 97.44 80 THR A N 1
ATOM 574 C CA . THR A 1 80 ? 12.346 3.033 -21.148 1.00 97.44 80 THR A CA 1
ATOM 575 C C . THR A 1 80 ? 12.003 4.482 -20.826 1.00 97.44 80 THR A C 1
ATOM 577 O O . THR A 1 80 ? 10.911 4.802 -20.360 1.00 97.44 80 THR A O 1
ATOM 580 N N . SER A 1 81 ? 12.934 5.377 -21.147 1.00 95.56 81 SER A N 1
ATOM 581 C CA . SER A 1 81 ? 12.738 6.831 -21.083 1.00 95.56 81 SER A CA 1
ATOM 582 C C . SER A 1 81 ? 12.561 7.473 -22.464 1.00 95.56 81 SER A C 1
ATOM 584 O O . SER A 1 81 ? 12.423 8.692 -22.568 1.00 95.56 81 SER A O 1
ATOM 586 N N . LYS A 1 82 ? 12.588 6.670 -23.540 1.00 97.44 82 LYS A N 1
ATOM 587 C CA . LYS A 1 82 ? 12.635 7.159 -24.923 1.00 97.44 82 LYS A CA 1
ATOM 588 C C . LYS A 1 82 ? 11.258 7.050 -25.595 1.00 97.44 82 LYS A C 1
ATOM 590 O O . LYS A 1 82 ? 10.762 5.934 -25.774 1.00 97.44 82 LYS A O 1
ATOM 595 N N . PRO A 1 83 ? 10.647 8.167 -26.043 1.00 98.19 83 PRO A N 1
ATOM 596 C CA . PRO A 1 83 ? 9.316 8.152 -26.657 1.00 98.19 83 PRO A CA 1
ATOM 597 C C . PRO A 1 83 ? 9.192 7.218 -27.869 1.00 98.19 83 PRO A C 1
ATOM 599 O O . PRO A 1 83 ? 8.170 6.554 -28.026 1.00 98.19 83 PRO A O 1
ATOM 602 N N . ALA A 1 84 ? 10.231 7.130 -28.708 1.00 98.19 84 ALA A N 1
ATOM 603 C CA . ALA A 1 84 ? 10.238 6.253 -29.880 1.00 98.19 84 ALA A CA 1
ATOM 604 C C . ALA A 1 84 ? 10.230 4.761 -29.501 1.00 98.19 84 ALA A C 1
ATOM 606 O O . ALA A 1 84 ? 9.524 3.967 -30.126 1.00 98.19 84 ALA A O 1
ATOM 607 N N . VAL A 1 85 ? 10.965 4.387 -28.446 1.00 98.44 85 VAL A N 1
ATOM 608 C CA . VAL A 1 85 ? 10.992 3.014 -27.920 1.00 98.44 85 VAL A CA 1
ATOM 609 C C . VAL A 1 85 ? 9.638 2.651 -27.323 1.00 98.44 85 VAL A C 1
ATOM 611 O O . VAL A 1 85 ? 9.097 1.592 -27.642 1.00 98.44 85 VAL A O 1
ATOM 614 N N . ALA A 1 86 ? 9.051 3.551 -26.528 1.00 98.69 86 ALA A N 1
ATOM 615 C CA . ALA A 1 86 ? 7.718 3.356 -25.971 1.00 98.69 86 ALA A CA 1
ATOM 616 C C . ALA A 1 86 ? 6.651 3.209 -27.068 1.00 98.69 86 ALA A C 1
ATOM 618 O O . ALA A 1 86 ? 5.862 2.271 -27.013 1.00 98.69 86 ALA A O 1
ATOM 619 N N . ASP A 1 87 ? 6.648 4.063 -28.101 1.00 98.75 87 ASP A N 1
ATOM 620 C CA . ASP A 1 87 ? 5.667 3.979 -29.195 1.00 98.75 87 ASP A CA 1
ATOM 621 C C . ASP A 1 87 ? 5.755 2.634 -29.928 1.00 98.75 87 ASP A C 1
ATOM 623 O O . ASP A 1 87 ? 4.738 1.975 -30.151 1.00 98.75 87 ASP A O 1
ATOM 627 N N . ALA A 1 88 ? 6.970 2.189 -30.256 1.00 98.69 88 ALA A N 1
ATOM 628 C CA . ALA A 1 88 ? 7.187 0.906 -30.914 1.00 98.69 88 ALA A CA 1
ATOM 629 C C . ALA A 1 88 ? 6.782 -0.280 -30.022 1.00 98.69 88 ALA A C 1
ATOM 631 O O . ALA A 1 88 ? 6.127 -1.211 -30.495 1.00 98.69 88 ALA A O 1
ATOM 632 N N . ALA A 1 89 ? 7.123 -0.241 -28.732 1.00 98.62 89 ALA A N 1
ATOM 633 C CA . ALA A 1 89 ? 6.773 -1.287 -27.777 1.00 98.62 89 ALA A CA 1
ATOM 634 C C . ALA A 1 89 ? 5.254 -1.389 -27.558 1.00 98.62 89 ALA A C 1
ATOM 636 O O . ALA A 1 89 ? 4.697 -2.489 -27.533 1.00 98.62 89 ALA A O 1
ATOM 637 N N . LEU A 1 90 ? 4.559 -0.255 -27.460 1.00 98.75 90 LEU A N 1
ATOM 638 C CA . LEU A 1 90 ? 3.104 -0.209 -27.311 1.00 98.75 90 LEU A CA 1
ATOM 639 C C . LEU A 1 90 ? 2.392 -0.746 -28.559 1.00 98.75 90 LEU A C 1
ATOM 641 O O . LEU A 1 90 ? 1.491 -1.575 -28.432 1.00 98.75 90 LEU A O 1
ATOM 645 N N . ARG A 1 91 ? 2.866 -0.403 -29.768 1.00 98.50 91 ARG A N 1
ATOM 646 C CA . ARG A 1 91 ? 2.383 -1.023 -31.020 1.00 98.50 91 ARG A CA 1
ATOM 647 C C . ARG A 1 91 ? 2.633 -2.532 -31.070 1.00 98.50 91 ARG A C 1
ATOM 649 O O . ARG A 1 91 ? 1.814 -3.264 -31.617 1.00 98.50 91 ARG A O 1
ATOM 656 N N . ALA A 1 92 ? 3.747 -2.997 -30.504 1.00 98.06 92 ALA A N 1
ATOM 657 C CA . ALA A 1 92 ? 4.076 -4.419 -30.395 1.00 98.06 92 ALA A CA 1
ATOM 658 C C . ALA A 1 92 ? 3.276 -5.150 -29.297 1.00 98.06 92 ALA A C 1
ATOM 660 O O . ALA A 1 92 ? 3.331 -6.377 -29.213 1.00 98.06 92 ALA A O 1
ATOM 661 N N . GLY A 1 93 ? 2.504 -4.417 -28.490 1.00 98.25 93 GLY A N 1
ATOM 662 C CA . GLY A 1 93 ? 1.557 -4.966 -27.530 1.00 98.25 93 GLY A CA 1
ATOM 663 C C . GLY A 1 93 ? 1.980 -4.883 -26.063 1.00 98.25 93 GLY A C 1
ATOM 664 O O . GLY A 1 93 ? 1.323 -5.508 -25.230 1.00 98.25 93 GLY A O 1
ATOM 665 N N . ALA A 1 94 ? 2.994 -4.087 -25.712 1.00 98.56 94 ALA A N 1
ATOM 666 C CA . ALA A 1 94 ? 3.173 -3.662 -24.323 1.00 98.56 94 ALA A CA 1
ATOM 667 C C . ALA A 1 94 ? 1.910 -2.933 -23.806 1.00 98.56 94 ALA A C 1
ATOM 669 O O . ALA A 1 94 ? 1.098 -2.420 -24.583 1.00 98.56 94 ALA A O 1
ATOM 670 N N . ARG A 1 95 ? 1.708 -2.921 -22.485 1.00 98.50 95 ARG A N 1
ATOM 671 C CA . ARG A 1 95 ? 0.532 -2.297 -21.833 1.00 98.50 95 ARG A CA 1
ATOM 672 C C . ARG A 1 95 ? 0.890 -1.241 -20.794 1.00 98.50 95 ARG A C 1
ATOM 674 O O . ARG A 1 95 ? 0.014 -0.488 -20.370 1.00 98.50 95 ARG A O 1
ATOM 681 N N . VAL A 1 96 ? 2.153 -1.201 -20.388 1.00 98.75 96 VAL A N 1
ATOM 682 C CA . VAL A 1 96 ? 2.680 -0.296 -19.370 1.00 98.75 96 VAL A CA 1
ATOM 683 C C . VAL A 1 96 ? 3.981 0.299 -19.900 1.00 98.75 96 VAL A C 1
ATOM 685 O O . VAL A 1 96 ? 4.784 -0.423 -20.488 1.00 98.75 96 VAL A O 1
ATOM 688 N N . VAL A 1 97 ? 4.183 1.595 -19.698 1.00 98.81 97 VAL A N 1
ATOM 689 C CA . VAL A 1 97 ? 5.477 2.264 -19.851 1.00 98.81 97 VAL A CA 1
ATOM 690 C C . VAL A 1 97 ? 5.997 2.556 -18.451 1.00 98.81 97 VAL A C 1
ATOM 692 O O . VAL A 1 97 ? 5.315 3.216 -17.667 1.00 98.81 97 VAL A O 1
ATOM 695 N N . ASN A 1 98 ? 7.176 2.041 -18.123 1.00 98.62 98 ASN A N 1
ATOM 696 C CA . ASN A 1 98 ? 7.839 2.285 -16.852 1.00 98.62 98 ASN A CA 1
ATOM 697 C C . ASN A 1 98 ? 8.960 3.311 -17.046 1.00 98.62 98 ASN A C 1
ATOM 699 O O . ASN A 1 98 ? 10.001 2.985 -17.611 1.00 98.62 98 ASN A O 1
ATOM 703 N N . ASP A 1 99 ? 8.737 4.552 -16.603 1.00 97.06 99 ASP A N 1
ATOM 704 C CA . ASP A 1 99 ? 9.690 5.643 -16.786 1.00 97.06 99 ASP A CA 1
ATOM 705 C C . ASP A 1 99 ? 10.456 5.976 -15.499 1.00 97.06 99 ASP A C 1
ATOM 707 O O . ASP A 1 99 ? 10.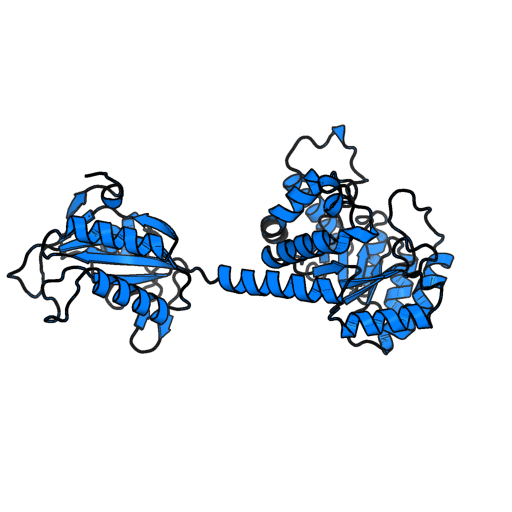099 6.862 -14.711 1.00 97.06 99 ASP A O 1
ATOM 711 N N . ALA A 1 100 ? 11.601 5.3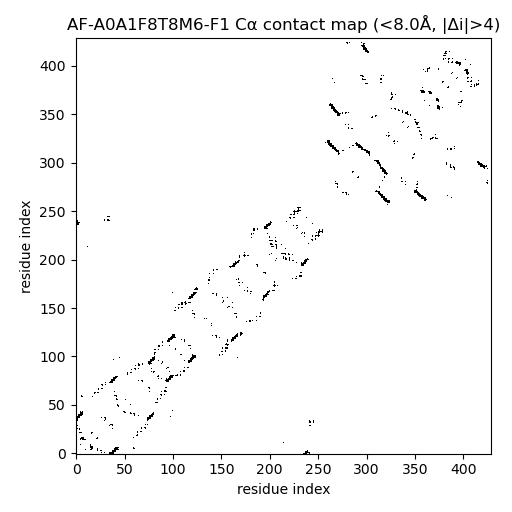16 -15.340 1.00 93.50 100 ALA A N 1
ATOM 712 C CA . ALA A 1 100 ? 12.561 5.608 -14.279 1.00 93.50 100 ALA A CA 1
ATOM 713 C C . ALA A 1 100 ? 13.232 6.996 -14.416 1.00 93.50 100 ALA A C 1
ATOM 715 O O . ALA A 1 100 ? 13.972 7.423 -13.527 1.00 93.50 100 ALA A O 1
ATOM 716 N N . SER A 1 101 ? 13.027 7.727 -15.518 1.00 92.38 101 SER A N 1
ATOM 717 C CA . SER A 1 101 ? 13.610 9.059 -15.713 1.00 92.38 101 SER A CA 1
ATOM 718 C C . SER A 1 101 ? 12.792 10.190 -15.089 1.00 92.38 101 SER A C 1
ATOM 720 O O . SER A 1 101 ? 13.335 11.289 -14.957 1.00 92.38 101 SER A O 1
ATOM 722 N N . GLY A 1 102 ? 11.551 9.931 -14.664 1.00 92.62 102 GLY A N 1
ATOM 723 C CA . GLY A 1 102 ? 10.672 10.948 -14.085 1.00 92.62 102 GLY A CA 1
ATOM 724 C C . GLY A 1 102 ? 10.207 11.976 -15.118 1.00 92.62 102 GLY A C 1
ATOM 725 O O . GLY A 1 102 ? 10.310 13.178 -14.883 1.00 92.62 102 GLY A O 1
ATOM 726 N N . LEU A 1 103 ? 9.744 11.505 -16.278 1.00 94.75 103 LEU A N 1
ATOM 727 C CA . LEU A 1 103 ? 9.297 12.304 -17.419 1.00 94.75 103 LEU A CA 1
ATOM 728 C C . LEU A 1 103 ? 10.339 13.317 -17.886 1.00 94.75 103 LEU A C 1
ATOM 730 O O . LEU A 1 103 ? 10.027 14.479 -18.154 1.00 94.75 103 LEU A O 1
ATOM 734 N N . ARG A 1 104 ? 11.595 12.870 -18.007 1.00 91.56 104 ARG A N 1
ATOM 735 C CA . ARG A 1 104 ? 12.668 13.709 -18.558 1.00 91.56 104 ARG A CA 1
ATOM 736 C C . ARG A 1 104 ? 12.335 14.187 -19.972 1.00 91.56 104 ARG A C 1
ATOM 738 O O . ARG A 1 104 ? 12.628 15.330 -20.309 1.00 91.56 104 ARG A O 1
ATOM 745 N N . ASP A 1 105 ? 11.733 13.316 -20.779 1.00 94.44 105 ASP A N 1
ATOM 746 C CA . ASP A 1 105 ? 11.124 13.671 -22.058 1.00 94.44 105 ASP A CA 1
ATOM 747 C C . ASP A 1 105 ? 9.598 13.608 -21.920 1.00 94.44 105 ASP A C 1
ATOM 749 O O . ASP A 1 105 ? 9.005 12.529 -21.873 1.00 94.44 105 ASP A O 1
ATOM 753 N N . ALA A 1 106 ? 8.953 14.775 -21.859 1.00 93.38 106 ALA A N 1
ATOM 754 C CA . ALA A 1 106 ? 7.506 14.884 -21.665 1.00 93.38 106 ALA A CA 1
ATOM 755 C C . ALA A 1 106 ? 6.687 14.184 -22.768 1.00 93.38 106 ALA A C 1
ATOM 757 O O . ALA A 1 106 ? 5.571 13.729 -22.508 1.00 93.38 106 ALA A O 1
ATOM 758 N N . ARG A 1 107 ? 7.256 14.005 -23.973 1.00 97.81 107 ARG A N 1
ATOM 759 C CA . ARG A 1 107 ? 6.598 13.291 -25.083 1.00 97.81 107 ARG A CA 1
ATOM 760 C C . ARG A 1 107 ? 6.322 11.827 -24.749 1.00 97.81 107 ARG A C 1
ATOM 762 O O . ARG A 1 107 ? 5.469 11.206 -25.380 1.00 97.81 107 ARG A O 1
ATOM 769 N N . LEU A 1 108 ? 7.022 11.255 -23.766 1.00 98.06 108 LEU A N 1
ATOM 770 C CA . LEU A 1 108 ? 6.781 9.891 -23.306 1.00 98.06 108 LEU A CA 1
ATOM 771 C C . LEU A 1 108 ? 5.361 9.737 -22.739 1.00 98.06 108 LEU A C 1
ATOM 773 O O . LEU A 1 108 ? 4.683 8.751 -23.036 1.00 98.06 108 LEU A O 1
ATOM 777 N N . ALA A 1 109 ? 4.871 10.736 -21.999 1.00 98.38 109 ALA A N 1
ATOM 778 C CA . ALA A 1 109 ? 3.502 10.743 -21.491 1.00 98.38 109 ALA A CA 1
ATOM 779 C C . ALA A 1 109 ? 2.478 10.876 -22.632 1.00 98.38 109 ALA A C 1
ATOM 781 O O . ALA A 1 109 ? 1.501 10.133 -22.657 1.00 98.38 109 ALA A O 1
ATOM 782 N N . GLU A 1 110 ? 2.740 11.729 -23.628 1.00 98.44 110 GLU A N 1
ATOM 783 C CA . GLU A 1 110 ? 1.876 11.889 -24.810 1.00 98.44 110 GLU A CA 1
ATOM 784 C C . GLU A 1 110 ? 1.776 10.596 -25.636 1.00 98.44 110 GLU A C 1
ATOM 786 O O . GLU A 1 110 ? 0.699 10.201 -26.083 1.00 98.44 110 GLU A O 1
ATOM 791 N N . VAL A 1 111 ? 2.903 9.906 -25.853 1.00 98.56 111 VAL A N 1
ATOM 792 C CA . VAL A 1 111 ? 2.928 8.576 -26.483 1.00 98.56 111 VAL A CA 1
ATOM 793 C C . VAL A 1 111 ? 2.078 7.603 -25.670 1.00 98.56 111 VAL A C 1
ATOM 795 O O . VAL A 1 111 ? 1.197 6.952 -26.227 1.00 98.56 111 VAL A O 1
ATOM 798 N N . THR A 1 112 ? 2.298 7.535 -24.358 1.00 98.69 112 THR A N 1
ATOM 799 C CA . THR A 1 112 ? 1.585 6.604 -23.474 1.00 98.69 112 THR A CA 1
ATOM 800 C C . THR A 1 112 ? 0.073 6.849 -23.496 1.00 98.69 112 THR A C 1
ATOM 802 O O . THR A 1 112 ? -0.707 5.903 -23.635 1.00 98.69 112 THR A O 1
ATOM 805 N N . ALA A 1 113 ? -0.341 8.120 -23.463 1.00 98.56 113 ALA A N 1
ATOM 806 C CA . ALA A 1 113 ? -1.733 8.548 -23.558 1.00 98.56 113 ALA A CA 1
ATOM 807 C C . ALA A 1 113 ? -2.387 8.129 -24.883 1.00 98.56 113 ALA A C 1
ATOM 809 O O . ALA A 1 113 ? -3.481 7.563 -24.873 1.00 98.56 113 ALA A O 1
ATOM 810 N N . ARG A 1 114 ? -1.705 8.331 -26.021 1.00 98.50 114 ARG A N 1
ATOM 811 C CA . ARG A 1 114 ? -2.223 7.965 -27.355 1.00 98.50 114 ARG A CA 1
ATOM 812 C C . ARG A 1 114 ? -2.551 6.479 -27.495 1.00 98.50 114 ARG A C 1
ATOM 814 O O . ARG A 1 114 ? -3.487 6.135 -28.210 1.00 98.50 114 ARG A O 1
ATOM 821 N N . HIS A 1 115 ? -1.807 5.609 -26.815 1.00 98.56 115 HIS A N 1
ATOM 822 C CA . HIS A 1 115 ? -2.062 4.162 -26.799 1.00 98.56 115 HIS A CA 1
ATOM 823 C C . HIS A 1 115 ? -3.015 3.726 -25.678 1.00 98.56 115 HIS A C 1
ATOM 825 O O . HIS A 1 115 ? -3.351 2.547 -25.582 1.00 98.56 115 HIS A O 1
ATOM 831 N N . GLY A 1 116 ? -3.437 4.645 -24.804 1.00 98.25 116 GLY A N 1
ATOM 832 C CA . GLY A 1 116 ? -4.210 4.313 -23.612 1.00 98.25 116 GLY A CA 1
ATOM 833 C C . GLY A 1 116 ? -3.464 3.371 -22.661 1.00 98.25 116 GLY A C 1
ATOM 834 O O . GLY A 1 116 ? -4.101 2.582 -21.964 1.00 98.25 116 GLY A O 1
ATOM 835 N N . ALA A 1 117 ? -2.136 3.409 -22.637 1.00 98.62 117 ALA A N 1
ATOM 836 C CA . ALA A 1 117 ? -1.340 2.540 -21.782 1.00 98.62 117 ALA A CA 1
ATOM 837 C C . ALA A 1 117 ? -1.227 3.089 -20.350 1.00 98.62 117 ALA A C 1
ATOM 839 O O . ALA A 1 117 ? -1.570 4.240 -20.075 1.00 98.62 117 ALA A O 1
ATOM 840 N N . TRP A 1 118 ? -0.772 2.239 -19.431 1.00 98.75 118 TRP A N 1
ATOM 841 C CA . TRP A 1 118 ? -0.406 2.659 -18.078 1.00 98.75 118 TRP A CA 1
ATOM 842 C C . TRP A 1 118 ? 0.962 3.334 -18.081 1.00 98.75 118 TRP A C 1
ATOM 844 O O . TRP A 1 118 ? 1.833 2.954 -18.865 1.00 98.75 118 TRP A O 1
ATOM 854 N N . LEU A 1 119 ? 1.162 4.285 -17.173 1.00 98.81 119 LEU A N 1
ATOM 855 C CA . LEU A 1 119 ? 2.427 4.993 -17.002 1.00 98.81 119 LEU A CA 1
ATOM 856 C C . LEU A 1 119 ? 2.907 4.874 -15.556 1.00 98.81 119 LEU A C 1
ATOM 858 O O . LEU A 1 119 ? 2.194 5.283 -14.641 1.00 98.81 119 LEU A O 1
ATOM 862 N N . VAL A 1 120 ? 4.123 4.372 -15.352 1.00 98.81 120 VAL A N 1
ATOM 863 C CA . VAL A 1 120 ? 4.833 4.509 -14.074 1.00 98.81 120 VAL A CA 1
ATOM 864 C C . VAL A 1 120 ? 5.703 5.758 -14.139 1.00 98.81 120 VAL A C 1
ATOM 866 O O . VAL A 1 120 ? 6.541 5.871 -15.032 1.00 98.81 120 VAL A O 1
ATOM 869 N N . VAL A 1 121 ? 5.522 6.674 -13.187 1.00 98.06 121 VAL A N 1
ATOM 870 C CA . VAL A 1 121 ? 6.392 7.840 -12.991 1.00 98.06 121 VAL A CA 1
ATOM 871 C C . VAL A 1 121 ? 7.173 7.698 -11.688 1.00 98.06 121 VAL A C 1
ATOM 873 O O . VAL A 1 121 ? 6.603 7.395 -10.638 1.00 98.06 121 VAL A O 1
ATOM 876 N N . MET A 1 122 ? 8.486 7.920 -11.750 1.00 96.81 122 MET A N 1
ATOM 877 C CA . MET A 1 122 ? 9.385 7.717 -10.612 1.00 96.81 122 MET A CA 1
ATOM 878 C C . MET A 1 122 ? 10.078 9.009 -10.176 1.00 96.81 122 MET A C 1
ATOM 880 O O . MET A 1 122 ? 10.619 9.741 -11.008 1.00 96.81 122 MET A O 1
ATOM 884 N N . ASP A 1 123 ? 10.182 9.239 -8.863 1.00 94.69 123 ASP A N 1
ATOM 885 C CA . ASP A 1 123 ? 11.155 10.202 -8.337 1.00 94.69 123 ASP A CA 1
ATOM 886 C C . ASP A 1 123 ? 12.567 9.601 -8.380 1.00 94.69 123 ASP A C 1
ATOM 888 O O . ASP A 1 123 ? 12.985 8.836 -7.506 1.00 94.69 123 ASP A O 1
ATOM 892 N N . ASN A 1 124 ? 13.339 9.967 -9.398 1.00 87.31 124 ASN A N 1
ATOM 893 C CA . ASN A 1 124 ? 14.676 9.413 -9.595 1.00 87.31 124 ASN A CA 1
ATOM 894 C C . ASN A 1 124 ? 15.756 10.026 -8.690 1.00 87.31 124 ASN A C 1
ATOM 896 O O . ASN A 1 124 ? 16.875 9.519 -8.669 1.00 87.31 124 ASN A O 1
ATOM 900 N N . GLY A 1 125 ? 15.461 11.110 -7.964 1.00 82.25 125 GLY A N 1
ATOM 901 C CA . GLY A 1 125 ? 16.397 11.775 -7.058 1.00 82.25 125 GLY A CA 1
ATOM 902 C C . GLY A 1 125 ? 17.694 12.307 -7.695 1.00 82.25 125 GLY A C 1
ATOM 903 O O . GLY A 1 125 ? 18.543 12.812 -6.973 1.00 82.25 125 GLY A O 1
ATOM 904 N N . TRP A 1 126 ? 17.918 12.206 -9.005 1.00 75.06 126 TRP A N 1
ATOM 905 C CA . TRP A 1 126 ? 19.154 12.680 -9.653 1.00 75.06 126 TRP A CA 1
ATOM 906 C C . TRP A 1 126 ? 19.018 14.102 -10.192 1.00 75.06 126 TRP A C 1
ATOM 908 O O . TRP A 1 126 ? 20.015 14.793 -10.377 1.00 75.06 126 TRP A O 1
ATOM 918 N N . THR A 1 127 ? 17.786 14.553 -10.416 1.00 67.06 127 THR A N 1
ATOM 919 C CA . THR A 1 127 ? 17.452 15.883 -10.944 1.00 67.06 127 THR A CA 1
ATOM 920 C C . THR A 1 127 ? 17.547 17.001 -9.900 1.00 67.06 127 THR A C 1
ATOM 922 O O . THR A 1 127 ? 17.383 18.165 -10.248 1.00 67.06 127 THR A O 1
ATOM 925 N N . ARG A 1 128 ? 17.825 16.670 -8.628 1.00 69.00 128 ARG A N 1
ATOM 926 C CA . ARG A 1 128 ? 17.844 17.610 -7.493 1.00 69.00 128 ARG A CA 1
ATOM 927 C C . ARG A 1 128 ? 19.160 17.510 -6.697 1.00 69.00 128 ARG A C 1
ATOM 929 O O . ARG A 1 128 ? 19.372 16.469 -6.056 1.00 69.00 128 ARG A O 1
ATOM 936 N N . PRO A 1 129 ? 20.036 18.541 -6.716 1.00 58.31 129 PRO A N 1
ATOM 937 C CA . PRO A 1 129 ? 21.299 18.562 -5.970 1.00 58.31 129 PRO A CA 1
ATOM 938 C C . PRO A 1 129 ? 21.102 18.358 -4.457 1.00 58.31 129 PRO A C 1
ATOM 940 O O . PRO A 1 129 ? 20.194 18.919 -3.851 1.00 58.31 129 PRO A O 1
ATOM 943 N N . ARG A 1 130 ? 21.981 17.568 -3.822 1.00 54.34 130 ARG A N 1
ATOM 944 C CA . ARG A 1 130 ? 21.918 17.233 -2.381 1.00 54.34 130 ARG A CA 1
ATOM 945 C C . ARG A 1 130 ? 21.938 18.413 -1.384 1.00 54.34 130 ARG A C 1
ATOM 947 O O . ARG A 1 130 ? 21.286 18.253 -0.357 1.00 54.34 130 ARG A O 1
ATOM 954 N N . PRO A 1 131 ? 22.636 19.549 -1.605 1.00 49.50 131 PRO A N 1
ATOM 955 C CA . PRO A 1 131 ? 22.711 20.618 -0.600 1.00 49.50 131 PRO A CA 1
ATOM 956 C C . PRO A 1 131 ? 21.376 21.335 -0.335 1.00 49.50 131 PRO A C 1
ATOM 958 O O . PRO A 1 131 ? 21.247 22.009 0.680 1.00 49.50 131 PRO A O 1
ATOM 961 N N . GLU A 1 132 ? 20.384 21.181 -1.217 1.00 51.31 132 GLU A N 1
ATOM 962 C CA . GLU A 1 132 ? 19.080 21.858 -1.130 1.00 51.31 132 GLU A CA 1
ATOM 963 C C . GLU A 1 132 ? 17.987 20.988 -0.479 1.00 51.31 132 GLU A C 1
ATOM 965 O O . GLU A 1 132 ? 16.860 21.438 -0.297 1.00 51.31 132 GLU A O 1
ATOM 970 N N . ARG A 1 133 ? 18.305 19.744 -0.086 1.00 56.78 133 ARG A N 1
ATOM 971 C CA . ARG A 1 133 ? 17.350 18.786 0.510 1.00 56.78 133 ARG A CA 1
ATOM 972 C C . ARG A 1 133 ? 17.161 18.934 2.018 1.00 56.78 133 ARG A C 1
ATOM 974 O O . ARG A 1 133 ? 16.857 17.954 2.691 1.00 56.78 133 ARG A O 1
ATOM 981 N N . GLY A 1 134 ? 17.366 20.125 2.575 1.00 53.81 134 GLY A N 1
ATOM 982 C CA . GLY A 1 134 ? 16.961 20.364 3.958 1.00 53.81 134 GLY A CA 1
ATOM 983 C C . GLY A 1 134 ? 15.473 20.032 4.108 1.00 53.81 134 GLY A C 1
ATOM 984 O O . GLY A 1 134 ? 14.652 20.629 3.419 1.00 53.81 134 GLY A O 1
ATOM 985 N N . GLY A 1 135 ? 15.129 19.061 4.957 1.00 67.06 135 GLY A N 1
ATOM 986 C CA . GLY A 1 135 ? 13.740 18.669 5.200 1.00 67.06 135 GLY A CA 1
ATOM 987 C C . GLY A 1 135 ? 13.489 17.163 5.151 1.00 67.06 135 GLY A C 1
ATOM 988 O O . GLY A 1 135 ? 14.393 16.356 4.955 1.00 67.06 135 GLY A O 1
ATOM 989 N N . ASP A 1 136 ? 12.231 16.799 5.372 1.00 86.25 136 ASP A N 1
ATOM 990 C CA . ASP A 1 136 ? 11.749 15.422 5.354 1.00 86.25 136 ASP A CA 1
ATOM 991 C C . ASP A 1 136 ? 11.732 14.865 3.917 1.00 86.25 136 ASP A C 1
ATOM 993 O O . ASP A 1 136 ? 11.062 15.400 3.029 1.00 86.25 136 ASP A O 1
ATOM 997 N N . ILE A 1 137 ? 12.466 13.774 3.678 1.00 89.62 137 ILE A N 1
ATOM 998 C CA . ILE A 1 137 ? 12.528 13.113 2.368 1.00 89.62 137 ILE A CA 1
ATOM 999 C C . ILE A 1 137 ? 11.147 12.654 1.880 1.00 89.62 137 ILE A C 1
ATOM 1001 O O . ILE A 1 137 ? 10.898 12.661 0.674 1.00 89.62 137 ILE A O 1
ATOM 1005 N N . VAL A 1 138 ? 10.240 12.289 2.791 1.00 91.44 138 VAL A N 1
ATOM 1006 C CA . VAL A 1 138 ? 8.881 11.853 2.451 1.00 91.44 138 VAL A CA 1
ATOM 1007 C C . VAL A 1 138 ? 8.104 13.009 1.823 1.00 91.44 138 VAL A C 1
ATOM 1009 O O . VAL A 1 138 ? 7.506 12.839 0.760 1.00 91.44 138 VAL A O 1
ATOM 1012 N N . GLU A 1 139 ? 8.195 14.211 2.399 1.00 91.25 139 GLU A N 1
ATOM 1013 C CA . GLU A 1 139 ? 7.596 15.433 1.842 1.00 91.25 139 GLU A CA 1
ATOM 1014 C C . GLU A 1 139 ? 8.149 15.768 0.453 1.00 91.25 139 GLU A C 1
ATOM 1016 O O . GLU A 1 139 ? 7.391 16.032 -0.486 1.00 91.25 139 GLU A O 1
ATOM 1021 N N . VAL A 1 140 ? 9.474 15.705 0.298 1.00 91.44 140 VAL A N 1
ATOM 1022 C CA . VAL A 1 140 ? 10.164 16.016 -0.964 1.00 91.44 140 VAL A CA 1
ATOM 1023 C C . VAL A 1 140 ? 9.749 15.066 -2.092 1.00 91.44 140 VAL A C 1
ATOM 1025 O O . VAL A 1 140 ? 9.569 15.494 -3.241 1.00 91.44 140 VAL A O 1
ATOM 1028 N N . VAL A 1 141 ? 9.604 13.776 -1.780 1.00 94.19 141 VAL A N 1
ATOM 1029 C CA . VAL A 1 141 ? 9.175 12.750 -2.739 1.00 94.19 141 VAL A CA 1
ATOM 1030 C C . VAL A 1 141 ? 7.685 12.880 -3.047 1.00 94.19 141 VAL A C 1
ATOM 1032 O O . VAL A 1 141 ? 7.321 12.878 -4.220 1.00 94.19 141 VAL A O 1
ATOM 1035 N N . CYS A 1 142 ? 6.830 13.087 -2.041 1.00 94.94 142 CYS A N 1
ATOM 1036 C CA . CYS A 1 142 ? 5.401 13.345 -2.241 1.00 94.94 142 CYS A CA 1
ATOM 1037 C C . CYS A 1 142 ? 5.152 14.535 -3.176 1.00 94.94 142 CYS A C 1
ATOM 1039 O O . CYS A 1 142 ? 4.346 14.438 -4.103 1.00 94.94 142 CYS A O 1
ATOM 1041 N N . GLY A 1 143 ? 5.841 15.657 -2.946 1.00 94.12 143 GLY A N 1
ATOM 1042 C CA . GLY A 1 143 ? 5.706 16.855 -3.776 1.00 94.12 143 GLY A CA 1
ATOM 1043 C C . GLY A 1 143 ? 6.083 16.604 -5.237 1.00 94.12 143 GLY A C 1
ATOM 1044 O O . GLY A 1 143 ? 5.363 17.020 -6.144 1.00 94.12 143 GLY A O 1
ATOM 1045 N N . GLU A 1 144 ? 7.166 15.864 -5.473 1.00 94.62 144 GLU A N 1
ATOM 1046 C CA . GLU A 1 144 ? 7.603 15.540 -6.833 1.00 94.62 144 GLU A CA 1
ATOM 1047 C C . GLU A 1 144 ? 6.679 14.553 -7.534 1.00 94.62 144 GLU A C 1
ATOM 1049 O O . GLU A 1 144 ? 6.328 14.767 -8.691 1.00 94.62 144 GLU A O 1
ATOM 1054 N N . LEU A 1 145 ? 6.235 13.501 -6.846 1.00 97.38 145 LEU A N 1
ATOM 1055 C CA . LEU A 1 145 ? 5.313 12.536 -7.438 1.00 97.38 145 LEU A CA 1
ATOM 1056 C C . LEU A 1 145 ? 3.990 13.202 -7.829 1.00 97.38 145 LEU A C 1
ATOM 1058 O O . LEU A 1 145 ? 3.487 12.932 -8.915 1.00 97.38 145 LEU A O 1
ATOM 1062 N N . ARG A 1 146 ? 3.476 14.149 -7.030 1.00 97.62 146 ARG A N 1
ATOM 1063 C CA . ARG A 1 146 ? 2.314 14.971 -7.421 1.00 97.62 146 ARG A CA 1
ATOM 1064 C C . ARG A 1 146 ? 2.585 15.803 -8.671 1.00 97.62 146 ARG A C 1
ATOM 1066 O O . ARG A 1 146 ? 1.745 15.850 -9.565 1.00 97.62 146 ARG A O 1
ATOM 1073 N N . ARG A 1 147 ? 3.761 16.429 -8.768 1.00 96.62 147 ARG A N 1
ATOM 1074 C CA . ARG A 1 147 ? 4.161 17.194 -9.960 1.00 96.62 147 ARG A CA 1
ATOM 1075 C C . ARG A 1 147 ? 4.214 16.304 -11.206 1.00 96.62 147 ARG A C 1
ATOM 1077 O O . ARG A 1 147 ? 3.736 16.713 -12.261 1.00 96.62 147 ARG A O 1
ATOM 1084 N N . LEU A 1 148 ? 4.776 15.100 -11.089 1.00 97.31 148 LEU A N 1
ATOM 1085 C CA . LEU A 1 148 ? 4.860 14.129 -12.183 1.00 97.31 148 LEU A CA 1
ATOM 1086 C C . LEU A 1 148 ? 3.483 13.598 -12.594 1.00 97.31 148 LEU A C 1
ATOM 1088 O O . LEU A 1 148 ? 3.214 13.489 -13.788 1.00 97.31 148 LEU A O 1
ATOM 1092 N N . VAL A 1 149 ? 2.602 13.327 -11.628 1.00 98.44 149 VAL A N 1
ATOM 1093 C CA . VAL A 1 149 ? 1.200 12.960 -11.877 1.00 98.44 149 VAL A CA 1
ATOM 1094 C C . VAL A 1 149 ? 0.490 14.047 -12.680 1.00 98.44 149 VAL A C 1
ATOM 1096 O O . VAL A 1 149 ? -0.126 13.743 -13.699 1.00 98.44 149 VAL A O 1
ATOM 1099 N N . GLU A 1 150 ? 0.598 15.312 -12.270 1.00 98.25 150 GLU A N 1
ATOM 1100 C CA . GLU A 1 150 ? -0.051 16.418 -12.982 1.00 98.25 150 GLU A CA 1
ATOM 1101 C C . GLU A 1 150 ? 0.552 16.641 -14.376 1.00 98.25 150 GLU A C 1
ATOM 1103 O O . GLU A 1 150 ? -0.183 16.910 -15.324 1.00 98.25 150 GLU A O 1
ATOM 1108 N N . ALA A 1 151 ? 1.864 16.447 -14.546 1.00 98.06 151 ALA A N 1
ATO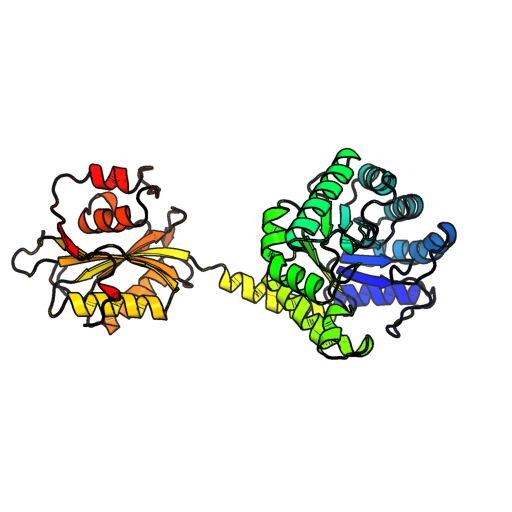M 1109 C CA . ALA A 1 151 ? 2.499 16.490 -15.863 1.00 98.06 151 ALA A CA 1
ATOM 1110 C C . ALA A 1 151 ? 1.989 15.368 -16.789 1.00 98.06 151 ALA A C 1
ATOM 1112 O O . ALA A 1 151 ? 1.639 15.629 -17.940 1.00 98.06 151 ALA A O 1
ATOM 1113 N N . ALA A 1 152 ? 1.896 14.132 -16.288 1.00 98.50 152 ALA A N 1
ATOM 1114 C CA . ALA A 1 152 ? 1.358 12.998 -17.038 1.00 98.50 152 ALA A CA 1
ATOM 1115 C C . ALA A 1 152 ? -0.121 13.195 -17.406 1.00 98.50 152 ALA A C 1
ATOM 1117 O O . ALA A 1 152 ? -0.512 12.962 -18.552 1.00 98.50 152 ALA A O 1
ATOM 1118 N N . ALA A 1 153 ? -0.936 13.659 -16.455 1.00 98.25 153 ALA A N 1
ATOM 1119 C CA . ALA A 1 153 ? -2.349 13.943 -16.677 1.00 98.25 153 ALA A CA 1
ATOM 1120 C C . ALA A 1 153 ? -2.548 15.090 -17.680 1.00 98.25 153 ALA A C 1
ATOM 1122 O O . ALA A 1 153 ? -3.386 14.986 -18.576 1.00 98.25 153 ALA A O 1
ATOM 1123 N N . GLY A 1 154 ? -1.738 16.150 -17.589 1.00 98.19 154 GLY A N 1
ATOM 1124 C CA . GLY A 1 154 ? -1.734 17.262 -18.543 1.00 98.19 154 GLY A CA 1
ATOM 1125 C C . GLY A 1 154 ? -1.350 16.846 -19.967 1.00 98.19 154 GLY A C 1
ATOM 1126 O O . GLY A 1 154 ? -1.860 17.419 -20.926 1.00 98.19 154 GLY A O 1
ATOM 1127 N N . ALA A 1 155 ? -0.520 15.809 -20.113 1.00 98.06 155 ALA A N 1
ATOM 1128 C CA . ALA A 1 155 ? -0.193 15.180 -21.396 1.00 98.06 155 ALA A CA 1
ATOM 1129 C C . ALA A 1 155 ? -1.259 14.175 -21.892 1.00 98.06 155 ALA A C 1
ATOM 1131 O O . ALA A 1 155 ? -1.098 13.577 -22.957 1.00 98.06 155 ALA A O 1
ATOM 1132 N N . GLY A 1 156 ? -2.353 13.989 -21.144 1.00 98.12 156 GLY A N 1
ATOM 1133 C CA . GLY A 1 156 ? -3.512 13.187 -21.541 1.00 98.12 156 GLY A CA 1
ATOM 1134 C C . GLY A 1 156 ? -3.551 11.758 -20.994 1.00 98.12 156 GLY A C 1
ATOM 1135 O O . GLY A 1 156 ? -4.436 10.994 -21.383 1.00 98.12 156 GLY A O 1
ATOM 1136 N N . VAL A 1 157 ? -2.634 11.361 -20.103 1.00 98.56 157 VAL A N 1
ATOM 1137 C CA . VAL A 1 157 ? -2.711 10.047 -19.443 1.00 98.56 157 VAL A CA 1
ATOM 1138 C C . VAL A 1 157 ? -3.858 10.067 -18.428 1.00 98.56 157 VAL A C 1
ATOM 1140 O O . VAL A 1 157 ? -3.915 10.937 -17.561 1.00 98.56 157 VAL A O 1
ATOM 1143 N N . ALA A 1 158 ? -4.778 9.105 -18.518 1.00 97.94 158 ALA A N 1
ATOM 1144 C CA . ALA A 1 158 ? -5.880 8.985 -17.563 1.00 97.94 158 ALA A CA 1
ATOM 1145 C C . ALA A 1 158 ? -5.338 8.803 -16.132 1.00 97.94 158 ALA A C 1
ATOM 1147 O O . ALA A 1 158 ? -4.434 7.993 -15.919 1.00 97.94 158 ALA A O 1
ATOM 1148 N N . ARG A 1 159 ? -5.871 9.542 -15.148 1.00 97.38 159 ARG A N 1
ATOM 1149 C CA . ARG A 1 159 ? -5.326 9.577 -13.773 1.00 97.38 159 ARG A CA 1
ATOM 1150 C C . ARG A 1 159 ? -5.298 8.197 -13.115 1.00 97.38 159 ARG A C 1
ATOM 1152 O O . ARG A 1 159 ? -4.343 7.861 -12.421 1.00 97.38 159 ARG A O 1
ATOM 1159 N N . GLU A 1 160 ? -6.309 7.383 -13.383 1.00 96.62 160 GLU A N 1
ATOM 1160 C CA . GLU A 1 160 ? -6.434 6.000 -12.927 1.00 96.62 160 GLU A CA 1
ATOM 1161 C C . GLU A 1 160 ? -5.411 5.042 -13.561 1.00 96.62 160 GLU A C 1
ATOM 1163 O O . GLU A 1 160 ? -5.260 3.921 -13.087 1.00 96.62 160 GLU A O 1
ATOM 1168 N N . ARG A 1 161 ? -4.700 5.473 -14.613 1.00 98.12 161 ARG A N 1
ATOM 1169 C CA . ARG A 1 161 ? -3.638 4.718 -15.301 1.00 98.12 161 ARG A CA 1
ATOM 1170 C C . ARG A 1 161 ? -2.223 5.176 -14.932 1.00 98.12 161 ARG A C 1
ATOM 1172 O O . ARG A 1 161 ? -1.259 4.714 -15.546 1.00 98.12 161 ARG A O 1
ATOM 1179 N N . ILE A 1 162 ? -2.086 6.065 -13.947 1.00 98.69 162 ILE A N 1
ATOM 1180 C CA . ILE A 1 162 ? -0.791 6.538 -13.448 1.00 98.69 162 ILE A CA 1
ATOM 1181 C C . ILE A 1 162 ? -0.418 5.767 -12.178 1.00 98.69 162 ILE A C 1
ATOM 1183 O O . ILE A 1 162 ? -1.189 5.706 -11.219 1.00 98.69 162 ILE A O 1
ATOM 1187 N N . VAL A 1 163 ? 0.787 5.205 -12.180 1.00 98.81 163 VAL A N 1
ATOM 1188 C CA . VAL A 1 163 ? 1.440 4.543 -11.047 1.00 98.81 163 VAL A CA 1
ATOM 1189 C C . VAL A 1 163 ? 2.601 5.421 -10.585 1.00 98.81 163 VAL A C 1
ATOM 1191 O O . VAL A 1 163 ? 3.343 5.951 -11.411 1.00 98.81 163 VAL A O 1
ATOM 1194 N N . VAL A 1 164 ? 2.783 5.565 -9.276 1.00 98.62 164 VAL A N 1
ATOM 1195 C CA . VAL A 1 164 ? 3.866 6.364 -8.684 1.00 98.62 164 VAL A CA 1
ATOM 1196 C C . VAL A 1 164 ? 4.928 5.467 -8.043 1.00 98.62 164 VAL A C 1
ATOM 1198 O O . VAL A 1 164 ? 4.592 4.485 -7.385 1.00 98.62 164 VAL A O 1
ATOM 1201 N N . ASP A 1 165 ? 6.210 5.798 -8.215 1.00 98.44 165 ASP A N 1
ATOM 1202 C CA . ASP A 1 165 ? 7.346 5.094 -7.595 1.00 98.44 165 ASP A CA 1
ATOM 1203 C C . ASP A 1 165 ? 8.248 6.093 -6.833 1.00 98.44 165 ASP A C 1
ATOM 1205 O O . ASP A 1 165 ? 8.821 6.999 -7.446 1.00 98.44 165 ASP A O 1
ATOM 1209 N N . PRO A 1 166 ? 8.443 5.950 -5.504 1.00 97.06 166 PRO A N 1
ATOM 1210 C CA . PRO A 1 166 ? 9.306 6.836 -4.722 1.00 97.06 166 PRO A CA 1
ATOM 1211 C C . PRO A 1 166 ? 10.800 6.684 -5.057 1.00 97.06 166 PRO A C 1
ATOM 1213 O O . PRO A 1 166 ? 11.639 7.404 -4.514 1.00 97.06 166 PRO A O 1
ATOM 1216 N N . GLY A 1 167 ? 11.169 5.740 -5.923 1.00 95.06 167 GLY A N 1
ATOM 1217 C CA . GLY A 1 167 ? 12.508 5.583 -6.467 1.00 95.06 167 GLY A CA 1
ATOM 1218 C C . GLY A 1 167 ? 13.533 5.216 -5.403 1.00 95.06 167 GLY A C 1
ATOM 1219 O O . GLY A 1 167 ? 14.583 5.857 -5.296 1.00 95.06 167 GLY A O 1
ATOM 1220 N N . LEU A 1 168 ? 13.243 4.185 -4.600 1.00 93.94 168 LEU A N 1
ATOM 1221 C CA . LEU A 1 168 ? 14.161 3.682 -3.571 1.00 93.94 168 LEU A CA 1
ATOM 1222 C C . LEU A 1 168 ? 15.559 3.457 -4.169 1.00 93.94 168 LEU A C 1
ATOM 1224 O O . LEU A 1 168 ? 15.703 2.875 -5.245 1.00 93.94 168 LEU A O 1
ATOM 1228 N N . GLY A 1 169 ? 16.610 3.939 -3.503 1.00 88.81 169 GLY A N 1
ATOM 1229 C CA . GLY A 1 169 ? 18.000 3.824 -3.956 1.00 88.81 169 GLY A CA 1
ATOM 1230 C C . GLY A 1 169 ? 18.362 4.531 -5.274 1.00 88.81 169 GLY A C 1
ATOM 1231 O O . GLY A 1 169 ? 19.473 4.317 -5.759 1.00 88.81 169 GLY A O 1
ATOM 1232 N N . PHE A 1 170 ? 17.478 5.341 -5.869 1.00 88.44 170 PHE A N 1
ATOM 1233 C CA . PHE A 1 170 ? 17.808 6.231 -6.989 1.00 88.44 170 PHE A CA 1
ATOM 1234 C C . PHE A 1 170 ? 18.034 7.651 -6.467 1.00 88.44 170 PHE A C 1
ATOM 1236 O O . PHE A 1 170 ? 17.126 8.251 -5.898 1.00 88.44 170 PHE A O 1
ATOM 1243 N N . GLY A 1 171 ? 19.264 8.163 -6.598 1.00 86.81 171 GLY A N 1
ATOM 1244 C CA . GLY A 1 171 ? 19.629 9.517 -6.163 1.00 86.81 171 GLY A CA 1
ATOM 1245 C C . GLY A 1 171 ? 19.481 9.763 -4.655 1.00 86.81 171 GLY A C 1
ATOM 1246 O O . GLY A 1 171 ? 19.463 10.914 -4.215 1.00 86.81 171 GLY A O 1
ATOM 1247 N N . LYS A 1 172 ? 19.359 8.690 -3.865 1.00 88.62 172 LYS A N 1
ATOM 1248 C CA . LYS A 1 172 ? 19.040 8.699 -2.432 1.00 88.62 172 LYS A CA 1
ATOM 1249 C C . LYS A 1 172 ? 20.096 7.952 -1.618 1.00 88.62 172 LYS A C 1
ATOM 1251 O O . LYS A 1 172 ? 20.711 7.001 -2.108 1.00 88.62 172 LYS A O 1
ATOM 1256 N N . THR A 1 173 ? 20.340 8.391 -0.388 1.00 88.81 173 THR A N 1
ATOM 1257 C CA . THR A 1 173 ? 21.150 7.679 0.605 1.00 88.81 173 THR A CA 1
ATOM 1258 C C . THR A 1 173 ? 20.442 6.393 1.046 1.00 88.81 173 THR A C 1
ATOM 1260 O O . THR A 1 173 ? 19.270 6.151 0.730 1.00 88.81 173 THR A O 1
ATOM 1263 N N . ALA A 1 174 ? 21.171 5.531 1.761 1.00 89.38 174 ALA A N 1
ATOM 1264 C CA . ALA A 1 174 ? 20.569 4.342 2.352 1.00 89.38 174 ALA A CA 1
ATOM 1265 C C . ALA A 1 174 ? 19.490 4.720 3.380 1.00 89.38 174 ALA A C 1
ATOM 1267 O O . ALA A 1 174 ? 18.403 4.156 3.344 1.00 89.38 174 ALA A O 1
ATOM 1268 N N . GLU A 1 175 ? 19.768 5.724 4.214 1.00 89.19 175 GLU A N 1
ATOM 1269 C CA . GLU A 1 175 ? 18.837 6.263 5.209 1.00 89.19 175 GLU A CA 1
ATOM 1270 C C . GLU A 1 175 ? 17.579 6.850 4.561 1.00 89.19 175 GLU A C 1
ATOM 1272 O O . GLU A 1 175 ? 16.482 6.429 4.899 1.00 89.19 175 GLU A O 1
ATOM 1277 N N . GLU A 1 176 ? 17.719 7.706 3.542 1.00 91.12 176 GLU A N 1
ATOM 1278 C CA . GLU A 1 176 ? 16.579 8.253 2.788 1.00 91.12 176 GLU A CA 1
ATOM 1279 C C . GLU A 1 176 ? 15.699 7.135 2.198 1.00 91.12 176 GLU A C 1
ATOM 1281 O O . GLU A 1 176 ? 14.472 7.211 2.229 1.00 91.12 176 GLU A O 1
ATOM 1286 N N . SER A 1 177 ? 16.315 6.067 1.680 1.00 93.88 177 SER A N 1
ATOM 1287 C CA . SER A 1 177 ? 15.574 4.926 1.123 1.00 93.88 177 SER A CA 1
ATOM 1288 C C . SER A 1 177 ? 14.860 4.107 2.204 1.00 93.88 177 SER A C 1
ATOM 1290 O O . SER A 1 177 ? 13.762 3.612 1.962 1.00 93.88 177 SER A O 1
ATOM 1292 N N . LEU A 1 178 ? 15.456 3.963 3.392 1.00 92.56 178 LEU A N 1
ATOM 1293 C CA . LEU A 1 178 ? 14.816 3.305 4.533 1.00 92.56 178 LEU A CA 1
ATOM 1294 C C . LEU A 1 178 ? 13.658 4.143 5.086 1.00 92.56 178 LEU A C 1
ATOM 1296 O O . LEU A 1 178 ? 12.605 3.577 5.370 1.00 92.56 178 LEU A O 1
ATOM 1300 N N . SER A 1 179 ? 13.807 5.469 5.162 1.00 93.00 179 SER A N 1
ATOM 1301 C CA . SER A 1 179 ? 12.730 6.381 5.563 1.00 93.00 179 SER A CA 1
ATOM 1302 C C . SER A 1 179 ? 11.535 6.294 4.614 1.00 93.00 179 SER A C 1
ATOM 1304 O O . SER A 1 179 ? 10.403 6.164 5.066 1.00 93.00 179 SER A O 1
ATOM 1306 N N . LEU A 1 180 ? 11.769 6.261 3.297 1.00 96.06 180 LEU A N 1
ATOM 1307 C CA . LEU A 1 180 ? 10.695 6.076 2.312 1.00 96.06 180 LEU A CA 1
ATOM 1308 C C . LEU A 1 180 ? 10.042 4.694 2.401 1.00 96.06 180 LEU A C 1
ATOM 1310 O O . LEU A 1 180 ? 8.825 4.587 2.274 1.00 96.06 180 LEU A O 1
ATOM 1314 N N . LEU A 1 181 ? 10.825 3.636 2.645 1.00 96.50 181 LEU A N 1
ATOM 1315 C CA . LEU A 1 181 ? 10.273 2.301 2.870 1.00 96.50 181 LEU A CA 1
ATOM 1316 C C . LEU A 1 181 ? 9.376 2.286 4.118 1.00 96.50 181 LEU A C 1
ATOM 1318 O O . LEU A 1 181 ? 8.262 1.770 4.052 1.00 96.50 181 LEU A O 1
ATOM 1322 N N . ALA A 1 182 ? 9.822 2.884 5.226 1.00 93.38 182 ALA A N 1
ATOM 1323 C CA . ALA A 1 182 ? 9.034 3.008 6.452 1.00 93.38 182 ALA A CA 1
ATOM 1324 C C . ALA A 1 182 ? 7.754 3.839 6.242 1.00 93.38 182 ALA A C 1
ATOM 1326 O O . ALA A 1 182 ? 6.706 3.504 6.791 1.00 93.38 182 ALA A O 1
ATOM 1327 N N . ALA A 1 183 ? 7.818 4.862 5.389 1.00 94.06 183 ALA A N 1
ATOM 1328 C CA . ALA A 1 183 ? 6.698 5.732 5.045 1.00 94.06 183 ALA A CA 1
ATOM 1329 C C . ALA A 1 183 ? 5.788 5.186 3.927 1.00 94.06 183 ALA A C 1
ATOM 1331 O O . ALA A 1 183 ? 4.913 5.905 3.459 1.00 94.06 183 ALA A O 1
ATOM 1332 N N . THR A 1 184 ? 5.933 3.927 3.489 1.00 97.44 184 THR A N 1
ATOM 1333 C CA . THR A 1 184 ? 5.129 3.354 2.381 1.00 97.44 184 THR A CA 1
ATOM 1334 C C . THR A 1 184 ? 3.616 3.534 2.585 1.00 97.44 184 THR A C 1
ATOM 1336 O O . THR A 1 184 ? 2.907 3.888 1.644 1.00 97.44 184 THR A O 1
ATOM 1339 N N . ALA A 1 185 ? 3.114 3.329 3.809 1.00 91.94 185 ALA A N 1
ATOM 1340 C CA . ALA A 1 185 ? 1.692 3.500 4.122 1.00 91.94 185 ALA A CA 1
ATOM 1341 C C . ALA A 1 185 ? 1.244 4.969 4.009 1.00 91.94 185 ALA A C 1
ATOM 1343 O O . ALA A 1 185 ? 0.189 5.249 3.445 1.00 91.94 185 ALA A O 1
ATOM 1344 N N . GLU A 1 186 ? 2.074 5.899 4.487 1.00 91.19 186 GLU A N 1
ATOM 1345 C CA . GLU A 1 186 ? 1.823 7.337 4.385 1.00 91.19 186 GLU A CA 1
ATOM 1346 C C . GLU A 1 186 ? 1.861 7.804 2.921 1.00 91.19 186 GLU A C 1
ATOM 1348 O O . GLU A 1 186 ? 0.968 8.517 2.470 1.00 91.19 186 GLU A O 1
ATOM 1353 N N . LEU A 1 187 ? 2.852 7.354 2.142 1.00 94.31 187 LEU A N 1
ATOM 1354 C CA . LEU A 1 187 ? 2.953 7.642 0.709 1.00 94.31 187 LEU A CA 1
ATOM 1355 C C . LEU A 1 187 ? 1.694 7.183 -0.034 1.00 94.31 187 LEU A C 1
ATOM 1357 O O . LEU A 1 187 ? 1.152 7.939 -0.839 1.00 94.31 187 LEU A O 1
ATOM 1361 N N . ARG A 1 188 ? 1.197 5.975 0.266 1.00 91.44 188 ARG A N 1
ATOM 1362 C CA . ARG A 1 188 ? -0.048 5.447 -0.312 1.00 91.44 188 ARG A CA 1
ATOM 1363 C C . ARG A 1 188 ? -1.244 6.349 0.003 1.00 91.44 188 ARG A C 1
ATOM 1365 O O . ARG A 1 188 ? -2.036 6.628 -0.889 1.00 91.44 188 ARG A O 1
ATOM 1372 N N . GLU A 1 189 ? -1.384 6.799 1.247 1.00 89.31 189 GLU A N 1
ATOM 1373 C CA . GLU A 1 189 ? -2.481 7.684 1.660 1.00 89.31 189 GLU A CA 1
ATOM 1374 C C . GLU A 1 189 ? -2.398 9.049 0.963 1.00 89.31 189 GLU A C 1
ATOM 1376 O O . GLU A 1 189 ? -3.370 9.533 0.385 1.00 89.31 189 GLU A O 1
ATOM 1381 N N . ARG A 1 190 ? -1.210 9.653 0.955 1.00 91.25 190 ARG A N 1
ATOM 1382 C CA . ARG A 1 190 ? -0.979 11.015 0.455 1.00 91.25 190 ARG A CA 1
ATOM 1383 C C . ARG A 1 190 ? -0.992 11.143 -1.065 1.00 91.25 190 ARG A C 1
ATOM 1385 O O . ARG A 1 190 ? -1.122 12.267 -1.566 1.00 91.25 190 ARG A O 1
ATOM 1392 N N . LEU A 1 191 ? -0.803 10.033 -1.776 1.00 95.44 191 LEU A N 1
ATOM 1393 C CA . LEU A 1 191 ? -0.782 9.943 -3.239 1.00 95.44 191 LEU A CA 1
ATOM 1394 C C . LEU A 1 191 ? -2.006 9.197 -3.792 1.00 95.44 191 LEU A C 1
ATOM 1396 O O . LEU A 1 191 ? -2.076 8.942 -4.994 1.00 95.44 191 LEU A O 1
ATOM 1400 N N . ALA A 1 192 ? -2.985 8.870 -2.944 1.00 90.31 192 ALA A N 1
ATOM 1401 C CA . ALA A 1 192 ? -4.251 8.310 -3.389 1.00 90.31 192 ALA A CA 1
ATOM 1402 C C . ALA A 1 192 ? -4.930 9.237 -4.428 1.00 90.31 192 ALA A C 1
ATOM 1404 O O . ALA A 1 192 ? -4.860 10.462 -4.298 1.00 90.31 192 ALA A O 1
ATOM 1405 N N . PRO A 1 193 ? -5.603 8.679 -5.454 1.00 94.12 193 PRO A N 1
ATOM 1406 C CA . PRO A 1 193 ? -5.924 7.260 -5.643 1.00 94.12 193 PRO A CA 1
ATOM 1407 C C . PRO A 1 193 ? -4.889 6.467 -6.472 1.00 94.12 193 PRO A C 1
ATOM 1409 O O . PRO A 1 193 ? -5.215 5.384 -6.955 1.00 94.12 193 PRO A O 1
ATOM 1412 N N . HIS A 1 194 ? -3.674 6.983 -6.688 1.00 96.81 194 HIS A N 1
ATOM 1413 C CA . HIS A 1 194 ? -2.684 6.329 -7.552 1.00 96.81 194 HIS A CA 1
ATOM 1414 C C . HIS A 1 194 ? -2.104 5.056 -6.923 1.00 96.81 194 HIS A C 1
ATOM 1416 O O . HIS A 1 194 ? -1.910 4.980 -5.710 1.00 96.81 194 HIS A O 1
ATOM 1422 N N . LEU A 1 195 ? -1.794 4.063 -7.764 1.00 97.88 195 LEU A N 1
ATOM 1423 C CA . LEU A 1 195 ? -1.115 2.844 -7.317 1.00 97.88 195 LEU A CA 1
ATOM 1424 C C . LEU A 1 195 ? 0.342 3.151 -6.962 1.00 97.88 195 LEU A C 1
ATOM 1426 O O . LEU A 1 195 ? 1.021 3.872 -7.697 1.00 97.88 195 LEU A O 1
ATOM 1430 N N . LEU A 1 196 ? 0.834 2.553 -5.878 1.00 98.38 196 LEU A N 1
ATOM 1431 C CA . LEU A 1 196 ? 2.209 2.718 -5.411 1.00 98.38 196 LEU A CA 1
ATOM 1432 C C . LEU A 1 196 ? 3.081 1.524 -5.819 1.00 98.38 196 LEU A C 1
ATOM 1434 O O . LEU A 1 196 ? 2.830 0.385 -5.414 1.00 98.38 196 LEU A O 1
ATOM 1438 N N . LEU A 1 197 ? 4.143 1.790 -6.580 1.00 98.62 197 LEU A N 1
ATOM 1439 C CA . LEU A 1 197 ? 5.183 0.821 -6.913 1.00 98.62 197 LEU A CA 1
ATOM 1440 C C . LEU A 1 197 ? 6.394 0.992 -5.989 1.00 98.62 197 LEU A C 1
ATOM 1442 O O . LEU A 1 197 ? 6.817 2.106 -5.713 1.00 98.62 197 LEU A O 1
ATOM 1446 N N . CYS A 1 198 ? 6.990 -0.107 -5.527 1.00 97.00 198 CYS A N 1
ATOM 1447 C CA . CYS A 1 198 ? 8.260 -0.100 -4.797 1.00 97.00 198 CYS A CA 1
ATOM 1448 C C . CYS A 1 198 ? 9.264 -1.082 -5.412 1.00 97.00 198 CYS A C 1
ATOM 1450 O O . CYS A 1 198 ? 8.984 -2.273 -5.564 1.00 97.00 198 CYS A O 1
ATOM 1452 N N . GLY A 1 199 ? 10.475 -0.611 -5.718 1.00 95.00 199 GLY A N 1
ATOM 1453 C CA . GLY A 1 199 ? 11.554 -1.444 -6.261 1.00 95.00 199 GLY A CA 1
ATOM 1454 C C . GLY A 1 199 ? 12.757 -1.593 -5.323 1.00 95.00 199 GLY A C 1
ATOM 1455 O O . GLY A 1 199 ? 13.769 -0.944 -5.573 1.00 95.00 199 GLY A O 1
ATOM 1456 N N . PRO A 1 200 ? 12.727 -2.437 -4.272 1.00 91.44 200 PRO A N 1
ATOM 1457 C CA . PRO A 1 200 ? 13.855 -2.592 -3.341 1.00 91.44 200 PRO A CA 1
ATOM 1458 C C . PRO A 1 200 ? 14.995 -3.494 -3.863 1.00 91.44 200 PRO A C 1
ATOM 1460 O O . PRO A 1 200 ? 16.081 -3.532 -3.285 1.00 91.44 200 PRO A O 1
ATOM 1463 N N . SER A 1 201 ? 14.764 -4.243 -4.945 1.00 87.75 201 SER A N 1
ATOM 1464 C CA . SER A 1 201 ? 15.563 -5.420 -5.306 1.00 87.75 201 SER A CA 1
ATOM 1465 C C . SER A 1 201 ? 17.038 -5.153 -5.608 1.00 87.75 201 SER A C 1
ATOM 1467 O O . SER A 1 201 ? 17.372 -4.394 -6.519 1.00 87.75 201 SER A O 1
ATOM 1469 N N . ARG A 1 202 ? 17.919 -5.834 -4.854 1.00 82.06 202 ARG A N 1
ATOM 1470 C CA . ARG A 1 202 ? 19.394 -5.830 -4.984 1.00 82.06 202 ARG A CA 1
ATOM 1471 C C . ARG A 1 202 ? 20.043 -4.439 -4.885 1.00 82.06 202 ARG A C 1
ATOM 1473 O O . ARG A 1 202 ? 21.214 -4.249 -5.238 1.00 82.06 202 ARG A O 1
ATOM 1480 N N . LYS A 1 203 ? 19.308 -3.445 -4.382 1.00 84.88 203 LYS A N 1
ATOM 1481 C CA . LYS A 1 203 ? 19.783 -2.063 -4.283 1.00 84.88 203 LYS A CA 1
ATOM 1482 C C . LYS A 1 203 ? 20.783 -1.889 -3.151 1.00 84.88 203 LYS A C 1
ATOM 1484 O O . LYS A 1 203 ? 20.771 -2.606 -2.162 1.00 84.88 203 LYS A O 1
ATOM 1489 N N . ARG A 1 204 ? 21.650 -0.881 -3.280 1.00 82.81 204 ARG A N 1
ATOM 1490 C CA . ARG A 1 204 ? 22.693 -0.602 -2.280 1.00 82.81 204 ARG A CA 1
ATOM 1491 C C . ARG A 1 204 ? 22.115 -0.400 -0.878 1.00 82.81 204 ARG A C 1
ATOM 1493 O O . ARG A 1 204 ? 22.714 -0.883 0.069 1.00 82.81 204 ARG A O 1
ATOM 1500 N N . PHE A 1 205 ? 20.952 0.243 -0.740 1.00 86.25 205 PHE A N 1
ATOM 1501 C CA . PHE A 1 205 ? 20.368 0.519 0.578 1.00 86.25 205 PHE A CA 1
ATOM 1502 C C . PHE A 1 205 ? 19.975 -0.743 1.363 1.00 86.25 205 PHE A C 1
ATOM 1504 O O . PHE A 1 205 ? 19.984 -0.696 2.586 1.00 86.25 205 PHE A O 1
ATOM 1511 N N . THR A 1 206 ? 19.687 -1.867 0.695 1.00 82.94 206 THR A N 1
ATOM 1512 C CA . THR A 1 206 ? 19.356 -3.122 1.388 1.00 82.94 206 THR A CA 1
ATOM 1513 C C . THR A 1 206 ? 20.604 -3.847 1.901 1.00 82.94 206 THR A C 1
ATOM 1515 O O . THR A 1 206 ? 20.508 -4.623 2.840 1.00 82.94 206 THR A O 1
ATOM 1518 N N . GLY A 1 207 ? 21.783 -3.579 1.328 1.00 78.00 207 GLY A N 1
ATOM 1519 C CA . GLY A 1 207 ? 23.047 -4.209 1.728 1.00 78.00 207 GLY A CA 1
ATOM 1520 C C . GLY A 1 207 ? 24.029 -3.298 2.468 1.00 78.00 207 GLY A C 1
ATOM 1521 O O . GLY A 1 207 ? 24.934 -3.807 3.114 1.00 78.00 207 GLY A O 1
ATOM 1522 N N . ALA A 1 208 ? 23.880 -1.970 2.393 1.00 77.19 208 ALA A N 1
ATOM 1523 C CA . ALA A 1 208 ? 24.892 -1.016 2.862 1.00 77.19 208 ALA A CA 1
ATOM 1524 C C . ALA A 1 208 ? 25.165 -1.112 4.369 1.00 77.19 208 ALA A C 1
ATOM 1526 O O . ALA A 1 208 ? 26.323 -1.148 4.771 1.00 77.19 208 ALA A O 1
ATOM 1527 N N . ALA A 1 209 ? 24.115 -1.208 5.189 1.00 73.50 209 ALA A N 1
ATOM 1528 C CA . ALA A 1 209 ? 24.256 -1.372 6.639 1.00 73.50 209 ALA A CA 1
ATOM 1529 C C . ALA A 1 209 ? 24.864 -2.732 7.035 1.00 73.50 209 ALA A C 1
ATOM 1531 O O . ALA A 1 209 ? 25.331 -2.889 8.157 1.00 73.50 209 ALA A O 1
ATOM 1532 N N . LEU A 1 210 ? 24.858 -3.701 6.114 1.00 80.38 210 LEU A N 1
ATOM 1533 C CA . LEU A 1 210 ? 25.328 -5.071 6.316 1.00 80.38 210 LEU A CA 1
ATOM 1534 C C . LEU A 1 210 ? 26.657 -5.358 5.591 1.00 80.38 210 LEU A C 1
ATOM 1536 O O . LEU A 1 210 ? 27.168 -6.466 5.687 1.00 80.38 210 LEU A O 1
ATOM 1540 N N . GLY A 1 211 ? 27.212 -4.389 4.850 1.00 81.81 211 GLY A N 1
ATOM 1541 C CA . GLY A 1 211 ? 28.449 -4.562 4.080 1.00 81.81 211 GLY A CA 1
ATOM 1542 C C . GLY A 1 211 ? 28.357 -5.543 2.901 1.00 81.81 211 GLY A C 1
ATOM 1543 O O . GLY A 1 211 ? 29.383 -6.063 2.486 1.00 81.81 211 GLY A O 1
ATOM 1544 N N . LEU A 1 212 ? 27.156 -5.807 2.372 1.00 83.62 212 LEU A N 1
ATOM 1545 C CA . LEU A 1 212 ? 26.917 -6.887 1.401 1.00 83.62 212 LEU A CA 1
ATOM 1546 C C . LEU A 1 212 ? 27.123 -6.472 -0.063 1.00 83.62 212 LEU A C 1
ATOM 1548 O O . LEU A 1 212 ? 26.627 -5.424 -0.517 1.00 83.62 212 LEU A O 1
ATOM 1552 N N . GLU A 1 213 ? 27.726 -7.364 -0.849 1.00 83.06 213 GLU A N 1
ATOM 1553 C CA . GLU A 1 213 ? 27.844 -7.245 -2.303 1.00 83.06 213 GLU A CA 1
ATOM 1554 C C . GLU A 1 213 ? 26.507 -7.526 -3.017 1.00 83.06 213 GLU A C 1
ATOM 1556 O O . GLU A 1 213 ? 25.617 -8.161 -2.453 1.00 83.06 213 GLU A O 1
ATOM 1561 N N . PRO A 1 214 ? 26.290 -7.061 -4.269 1.00 77.25 214 PRO A N 1
ATOM 1562 C CA . PRO A 1 214 ? 25.000 -7.195 -4.955 1.00 77.25 214 PRO A CA 1
ATOM 1563 C C . PRO A 1 214 ? 24.403 -8.609 -5.000 1.00 77.25 214 PRO A C 1
ATOM 1565 O O . PRO A 1 214 ? 23.180 -8.738 -4.944 1.00 77.25 214 PRO A O 1
ATOM 1568 N N . HIS A 1 215 ? 25.237 -9.646 -5.104 1.00 82.75 215 HIS A N 1
ATOM 1569 C CA . HIS A 1 215 ? 24.801 -11.044 -5.178 1.00 82.75 215 HIS A CA 1
ATOM 1570 C C . HIS A 1 215 ? 24.378 -11.623 -3.816 1.00 82.75 215 HIS A C 1
ATOM 1572 O O . HIS A 1 215 ? 23.637 -12.597 -3.776 1.00 82.75 215 HIS A O 1
ATOM 1578 N N . GLU A 1 216 ? 24.765 -10.984 -2.711 1.00 85.50 216 GLU A N 1
ATOM 1579 C CA . GLU A 1 216 ? 24.431 -11.393 -1.339 1.00 85.50 216 GLU A CA 1
ATOM 1580 C C . GLU A 1 216 ? 23.156 -10.702 -0.822 1.00 85.50 216 GLU A C 1
ATOM 1582 O O . GLU A 1 216 ? 22.679 -10.956 0.280 1.00 85.50 216 GLU A O 1
ATOM 1587 N N . ARG A 1 217 ? 22.557 -9.809 -1.619 1.00 88.75 217 ARG A N 1
ATOM 1588 C CA . ARG A 1 217 ? 21.437 -8.950 -1.191 1.00 88.75 217 ARG A CA 1
ATOM 1589 C C . ARG A 1 217 ? 20.061 -9.593 -1.310 1.00 88.75 217 ARG A C 1
ATOM 1591 O O . ARG A 1 217 ? 19.066 -8.867 -1.229 1.00 88.75 217 ARG A O 1
ATOM 1598 N N . LEU A 1 218 ? 19.966 -10.907 -1.506 1.00 92.00 218 LEU A N 1
ATOM 1599 C CA . LEU A 1 218 ? 18.668 -11.575 -1.588 1.00 92.00 218 LEU A CA 1
ATOM 1600 C C . LEU A 1 218 ? 17.907 -11.443 -0.264 1.00 92.00 218 LEU A C 1
ATOM 1602 O O . LEU A 1 218 ? 16.826 -10.864 -0.255 1.00 92.00 218 LEU A O 1
ATOM 1606 N N . GLU A 1 219 ? 18.477 -11.879 0.861 1.00 93.31 219 GLU A N 1
ATOM 1607 C CA . GLU A 1 219 ? 17.772 -11.877 2.155 1.00 93.31 219 GLU A CA 1
ATOM 1608 C C . GLU A 1 219 ? 17.320 -10.469 2.587 1.00 93.31 219 GLU A C 1
ATOM 1610 O O . GLU A 1 219 ? 16.135 -10.294 2.891 1.00 93.31 219 GLU A O 1
ATOM 1615 N N . PRO A 1 220 ? 18.169 -9.420 2.510 1.00 92.25 220 PRO A N 1
ATOM 1616 C CA . PRO A 1 220 ? 17.725 -8.065 2.824 1.00 92.25 220 PRO A CA 1
ATOM 1617 C C . PRO A 1 220 ? 16.690 -7.522 1.832 1.00 92.25 220 PRO A C 1
ATOM 1619 O O . PRO A 1 220 ? 15.804 -6.755 2.213 1.00 92.25 220 PRO A O 1
ATOM 1622 N N . THR A 1 221 ? 16.757 -7.935 0.558 1.00 94.44 221 THR A N 1
ATOM 1623 C CA . THR A 1 221 ? 15.707 -7.621 -0.423 1.00 94.44 221 THR A CA 1
ATOM 1624 C C . THR A 1 221 ? 14.376 -8.231 0.006 1.00 94.44 221 THR A C 1
ATOM 1626 O O . THR A 1 221 ? 13.371 -7.527 -0.012 1.00 94.44 221 THR A O 1
ATOM 1629 N N . LEU A 1 222 ? 14.349 -9.503 0.414 1.00 96.31 222 LEU A N 1
ATOM 1630 C CA . LEU A 1 222 ? 13.119 -10.174 0.850 1.00 96.31 222 LEU A CA 1
ATOM 1631 C C . LEU A 1 222 ? 12.511 -9.503 2.086 1.00 96.31 222 LEU A C 1
ATOM 1633 O O . LEU A 1 222 ? 11.295 -9.317 2.132 1.00 96.31 222 LEU A O 1
ATOM 1637 N N . GLY A 1 223 ? 13.344 -9.061 3.034 1.00 95.88 223 GLY A N 1
ATOM 1638 C CA . GLY A 1 223 ? 12.899 -8.254 4.173 1.00 95.88 223 GLY A CA 1
ATOM 1639 C C . GLY A 1 223 ? 12.217 -6.954 3.734 1.00 95.88 223 GLY A C 1
ATOM 1640 O O . GLY A 1 223 ? 11.091 -6.673 4.144 1.00 95.88 223 GLY A O 1
ATOM 1641 N N . ALA A 1 224 ? 12.848 -6.196 2.832 1.00 96.62 224 ALA A N 1
ATOM 1642 C CA . ALA A 1 224 ? 12.269 -4.962 2.297 1.00 96.62 224 ALA A CA 1
ATOM 1643 C C . ALA A 1 224 ? 10.971 -5.205 1.503 1.00 96.62 224 ALA A C 1
ATOM 1645 O O . ALA A 1 224 ? 10.029 -4.422 1.611 1.00 96.62 224 ALA A O 1
ATOM 1646 N N . VAL A 1 225 ? 10.893 -6.300 0.739 1.00 98.12 225 VAL A N 1
ATOM 1647 C CA . VAL A 1 225 ? 9.685 -6.715 0.006 1.00 98.12 225 VAL A CA 1
ATOM 1648 C C . VAL A 1 225 ? 8.530 -7.017 0.966 1.00 98.12 225 VAL A C 1
ATOM 1650 O O . VAL A 1 225 ? 7.422 -6.525 0.753 1.00 98.12 225 VAL A O 1
ATOM 1653 N N . ALA A 1 226 ? 8.774 -7.788 2.030 1.00 97.81 226 ALA A N 1
ATOM 1654 C CA . ALA A 1 226 ? 7.747 -8.114 3.019 1.00 97.81 226 ALA A CA 1
ATOM 1655 C C . ALA A 1 226 ? 7.231 -6.857 3.742 1.00 97.81 226 ALA A C 1
ATOM 1657 O O . ALA A 1 226 ? 6.022 -6.712 3.925 1.00 97.81 226 ALA A O 1
ATOM 1658 N N . ILE A 1 227 ? 8.127 -5.927 4.093 1.00 97.19 227 ILE A N 1
ATOM 1659 C CA . ILE A 1 227 ? 7.772 -4.642 4.715 1.00 97.19 227 ILE A CA 1
ATOM 1660 C C . ILE A 1 227 ? 6.932 -3.784 3.763 1.00 97.19 227 ILE A C 1
ATOM 1662 O O . ILE A 1 227 ? 5.867 -3.315 4.156 1.00 97.19 227 ILE A O 1
ATOM 1666 N N . ALA A 1 228 ? 7.363 -3.616 2.508 1.00 97.75 228 ALA A N 1
ATOM 1667 C CA . ALA A 1 228 ? 6.617 -2.840 1.517 1.00 97.75 228 ALA A CA 1
ATOM 1668 C C . ALA A 1 228 ? 5.202 -3.409 1.306 1.00 97.75 228 ALA A C 1
ATOM 1670 O O . ALA A 1 228 ? 4.227 -2.660 1.313 1.00 97.75 228 ALA A O 1
ATOM 1671 N N . ALA A 1 229 ? 5.072 -4.736 1.194 1.00 97.00 229 ALA A N 1
ATOM 1672 C CA . ALA A 1 229 ? 3.774 -5.401 1.078 1.00 97.00 229 ALA A CA 1
ATOM 1673 C C . ALA A 1 229 ? 2.907 -5.216 2.336 1.00 97.00 229 ALA A C 1
ATOM 1675 O O . ALA A 1 229 ? 1.714 -4.940 2.224 1.00 97.00 229 ALA A O 1
ATOM 1676 N N . TYR A 1 230 ? 3.499 -5.327 3.531 1.00 96.12 230 TYR A N 1
ATOM 1677 C CA . TYR A 1 230 ? 2.794 -5.119 4.799 1.00 96.12 230 TYR A CA 1
ATOM 1678 C C . TYR A 1 230 ? 2.251 -3.686 4.932 1.00 96.12 230 TYR A C 1
ATOM 1680 O O . TYR A 1 230 ? 1.117 -3.467 5.358 1.00 96.12 230 TYR A O 1
ATOM 1688 N N . LEU A 1 231 ? 3.044 -2.700 4.516 1.00 94.94 231 LEU A N 1
ATOM 1689 C CA . LEU A 1 231 ? 2.663 -1.288 4.546 1.00 94.94 231 LEU A CA 1
ATOM 1690 C C . LEU A 1 231 ? 1.734 -0.889 3.388 1.00 94.94 231 LEU A C 1
ATOM 1692 O O . LEU A 1 231 ? 1.150 0.191 3.418 1.00 94.94 231 LEU A O 1
ATOM 1696 N N . GLY A 1 232 ? 1.516 -1.778 2.416 1.00 93.44 232 GLY A N 1
ATOM 1697 C CA . GLY A 1 232 ? 0.513 -1.612 1.371 1.00 93.44 232 GLY A CA 1
ATOM 1698 C C . GLY A 1 232 ? 1.036 -1.059 0.048 1.00 93.44 232 GLY A C 1
ATOM 1699 O O . GLY A 1 232 ? 0.284 -0.371 -0.628 1.00 93.44 232 GLY A O 1
ATOM 1700 N N . ALA A 1 233 ? 2.273 -1.339 -0.357 1.00 97.25 233 ALA A N 1
ATOM 1701 C CA . ALA A 1 233 ? 2.660 -1.154 -1.758 1.00 97.25 233 ALA A CA 1
ATOM 1702 C C . ALA A 1 233 ? 1.769 -2.021 -2.677 1.00 97.25 233 ALA A C 1
ATOM 1704 O O . ALA A 1 233 ? 1.535 -3.194 -2.379 1.00 97.25 233 ALA A O 1
ATOM 1705 N N . ASP A 1 234 ? 1.285 -1.461 -3.789 1.00 97.69 234 ASP A N 1
ATOM 1706 C CA . ASP A 1 234 ? 0.419 -2.171 -4.744 1.00 97.69 234 ASP A CA 1
ATOM 1707 C C . ASP A 1 234 ? 1.235 -3.025 -5.721 1.00 97.69 234 ASP A C 1
ATOM 1709 O O . ASP A 1 234 ? 0.822 -4.115 -6.118 1.00 97.69 234 ASP A O 1
ATOM 1713 N N . ILE A 1 235 ? 2.419 -2.539 -6.105 1.00 98.56 235 ILE A N 1
ATOM 1714 C CA . ILE A 1 235 ? 3.322 -3.221 -7.032 1.00 98.56 235 ILE A CA 1
ATOM 1715 C C . ILE A 1 235 ? 4.714 -3.291 -6.414 1.00 98.56 235 ILE A C 1
ATOM 1717 O O . ILE A 1 235 ? 5.260 -2.295 -5.953 1.00 98.56 235 ILE A O 1
ATOM 1721 N N . ILE A 1 236 ? 5.337 -4.468 -6.452 1.00 98.38 236 ILE A N 1
ATOM 1722 C CA . ILE A 1 236 ? 6.732 -4.639 -6.034 1.00 98.38 236 ILE A CA 1
ATOM 1723 C C . ILE A 1 236 ? 7.562 -5.122 -7.226 1.00 98.38 236 ILE A C 1
ATOM 1725 O O . ILE A 1 236 ? 7.203 -6.110 -7.881 1.00 98.38 236 ILE A O 1
ATOM 1729 N N . ARG A 1 237 ? 8.652 -4.408 -7.530 1.00 98.00 237 ARG A N 1
ATOM 1730 C CA . ARG A 1 237 ? 9.534 -4.659 -8.683 1.00 98.00 237 ARG A CA 1
ATOM 1731 C C . ARG A 1 237 ? 10.819 -5.382 -8.262 1.00 98.00 237 ARG A C 1
ATOM 1733 O O . ARG A 1 237 ? 11.580 -4.863 -7.442 1.00 98.00 237 ARG A O 1
ATOM 1740 N N . VAL A 1 238 ? 11.059 -6.581 -8.810 1.00 96.81 238 VAL A N 1
ATOM 1741 C CA . VAL A 1 238 ? 12.102 -7.513 -8.326 1.00 96.81 238 VAL A CA 1
ATOM 1742 C C . VAL A 1 238 ? 12.777 -8.346 -9.420 1.00 96.81 238 VAL A C 1
ATOM 1744 O O . VAL A 1 238 ? 12.165 -8.647 -10.440 1.00 96.81 238 VAL A O 1
ATOM 1747 N N . HIS A 1 239 ? 14.025 -8.766 -9.174 1.00 93.44 239 HIS A N 1
ATOM 1748 C CA . HIS A 1 239 ? 14.748 -9.746 -10.005 1.00 93.44 239 HIS A CA 1
ATOM 1749 C C . HIS A 1 239 ? 14.376 -11.199 -9.636 1.00 93.44 239 HIS A C 1
ATOM 1751 O O . HIS A 1 239 ? 14.127 -12.036 -10.506 1.00 93.44 239 HIS A O 1
ATOM 1757 N N . ASP A 1 240 ? 14.316 -11.483 -8.332 1.00 95.19 240 ASP A N 1
ATOM 1758 C CA . ASP A 1 240 ? 14.132 -12.815 -7.740 1.00 95.19 240 ASP A CA 1
ATOM 1759 C C . ASP A 1 240 ? 12.646 -13.074 -7.441 1.00 95.19 240 ASP A C 1
ATOM 1761 O O . ASP A 1 240 ? 12.184 -12.956 -6.305 1.00 95.19 240 ASP A O 1
ATOM 1765 N N . VAL A 1 241 ? 11.861 -13.325 -8.496 1.00 97.56 241 VAL A N 1
ATOM 1766 C CA . VAL A 1 241 ? 10.389 -13.358 -8.421 1.00 97.56 241 VAL A CA 1
ATOM 1767 C C . VAL A 1 241 ? 9.871 -14.430 -7.466 1.00 97.56 241 VAL A C 1
ATOM 1769 O O . VAL A 1 241 ? 8.968 -14.142 -6.685 1.00 97.56 241 VAL A O 1
ATOM 1772 N N . ARG A 1 242 ? 10.433 -15.642 -7.501 1.00 97.31 242 ARG A N 1
ATOM 1773 C CA . ARG A 1 242 ? 9.959 -16.778 -6.698 1.00 97.31 242 ARG A CA 1
ATOM 1774 C C . ARG A 1 242 ? 10.016 -16.497 -5.201 1.00 97.31 242 ARG A C 1
ATOM 1776 O O . ARG A 1 242 ? 9.070 -16.781 -4.470 1.00 97.31 242 ARG A O 1
ATOM 1783 N N . GLU A 1 243 ? 11.145 -15.994 -4.727 1.00 97.88 243 GLU A N 1
ATOM 1784 C CA . GLU A 1 243 ? 11.372 -15.705 -3.317 1.00 97.88 243 GLU A CA 1
ATOM 1785 C C . GLU A 1 243 ? 10.603 -14.447 -2.906 1.00 97.88 243 GLU A C 1
ATOM 1787 O O . GLU A 1 243 ? 9.941 -14.429 -1.865 1.00 97.88 243 GLU A O 1
ATOM 1792 N N . ALA A 1 244 ? 10.627 -13.412 -3.750 1.00 97.69 244 ALA A N 1
ATOM 1793 C CA . ALA A 1 244 ? 9.941 -12.158 -3.477 1.00 97.69 244 ALA A CA 1
ATOM 1794 C C . ALA A 1 244 ? 8.414 -12.305 -3.451 1.00 97.69 244 ALA A C 1
ATOM 1796 O O . ALA A 1 244 ? 7.774 -11.673 -2.615 1.00 97.69 244 ALA A O 1
ATOM 1797 N N . SER A 1 245 ? 7.816 -13.137 -4.311 1.00 96.75 245 SER A N 1
ATOM 1798 C CA . SER A 1 245 ? 6.364 -13.367 -4.315 1.00 96.75 245 SER A CA 1
ATOM 1799 C C . SER A 1 245 ? 5.900 -13.997 -2.999 1.00 96.75 245 SER A C 1
ATOM 1801 O O . SER A 1 245 ? 4.905 -13.562 -2.420 1.00 96.75 245 SER A O 1
ATOM 1803 N N . ARG A 1 246 ? 6.677 -14.943 -2.456 1.00 97.75 246 ARG A N 1
ATOM 1804 C CA . ARG A 1 246 ? 6.437 -15.552 -1.137 1.00 97.75 246 ARG A CA 1
ATOM 1805 C C . ARG A 1 246 ? 6.574 -14.534 -0.004 1.00 97.75 246 ARG A C 1
ATOM 1807 O O . ARG A 1 246 ? 5.708 -14.475 0.866 1.00 97.75 246 ARG A O 1
ATOM 1814 N N . ALA A 1 247 ? 7.626 -13.714 -0.025 1.00 97.94 247 ALA A N 1
ATOM 1815 C CA . ALA A 1 247 ? 7.839 -12.669 0.979 1.00 97.94 247 ALA A CA 1
ATOM 1816 C C . ALA A 1 247 ? 6.725 -11.606 0.951 1.00 97.94 247 ALA A C 1
ATOM 1818 O O . ALA A 1 247 ? 6.178 -11.247 1.995 1.00 97.94 247 ALA A O 1
ATOM 1819 N N . ALA A 1 248 ? 6.338 -11.153 -0.245 1.00 97.25 248 ALA A N 1
ATOM 1820 C CA . ALA A 1 248 ? 5.244 -10.208 -0.440 1.00 97.25 248 ALA A CA 1
ATOM 1821 C C . ALA A 1 248 ? 3.911 -10.788 0.046 1.00 97.25 248 ALA A C 1
ATOM 1823 O O . ALA A 1 248 ? 3.162 -10.098 0.737 1.00 97.25 248 ALA A O 1
ATOM 1824 N N . TRP A 1 249 ? 3.638 -12.065 -0.248 1.00 95.75 249 TRP A N 1
ATOM 1825 C CA . TRP A 1 249 ? 2.438 -12.747 0.232 1.00 95.75 249 TRP A CA 1
ATOM 1826 C C . TRP A 1 249 ? 2.369 -12.771 1.761 1.00 95.75 249 TRP A C 1
ATOM 1828 O O . TRP A 1 249 ? 1.334 -12.416 2.318 1.00 95.75 249 TRP A O 1
ATOM 1838 N N . ILE A 1 250 ? 3.466 -13.113 2.452 1.00 96.38 250 ILE A N 1
ATOM 1839 C CA . ILE A 1 250 ? 3.518 -13.081 3.924 1.00 96.38 250 ILE A CA 1
ATOM 1840 C C . ILE A 1 250 ? 3.250 -11.667 4.454 1.00 96.38 250 ILE A C 1
ATOM 1842 O O . ILE A 1 250 ? 2.422 -11.505 5.354 1.00 96.38 250 ILE A O 1
ATOM 1846 N N . GLY A 1 251 ? 3.903 -10.645 3.889 1.00 95.06 251 GLY A N 1
ATOM 1847 C CA . GLY A 1 251 ? 3.701 -9.249 4.286 1.00 95.06 251 GLY A CA 1
ATOM 1848 C C . GLY A 1 251 ? 2.243 -8.807 4.140 1.00 95.06 251 GLY A C 1
ATOM 1849 O O . GLY A 1 251 ? 1.620 -8.375 5.112 1.00 95.06 251 GLY A O 1
ATOM 1850 N N . ALA A 1 252 ? 1.661 -9.006 2.956 1.00 91.38 252 ALA A N 1
ATOM 1851 C CA . ALA A 1 252 ? 0.275 -8.644 2.665 1.00 91.38 252 ALA A CA 1
ATOM 1852 C C . ALA A 1 252 ? -0.738 -9.441 3.509 1.00 91.38 252 ALA A C 1
ATOM 1854 O O . ALA A 1 252 ? -1.669 -8.866 4.075 1.00 91.38 252 ALA A O 1
ATOM 1855 N N . ALA A 1 253 ? -0.547 -10.757 3.655 1.00 86.81 253 ALA A N 1
ATOM 1856 C CA . ALA A 1 253 ? -1.424 -11.615 4.453 1.00 86.81 253 ALA A CA 1
ATOM 1857 C C . ALA A 1 253 ? -1.390 -11.264 5.951 1.00 86.81 253 ALA A C 1
ATOM 1859 O O . ALA A 1 253 ? -2.390 -11.454 6.651 1.00 86.81 253 ALA A O 1
ATOM 1860 N N . THR A 1 254 ? -0.257 -10.758 6.444 1.00 87.56 254 THR A N 1
ATOM 1861 C CA . THR A 1 254 ? -0.113 -10.262 7.819 1.00 87.56 254 THR A CA 1
ATOM 1862 C C . THR A 1 254 ? -0.823 -8.920 7.983 1.00 87.56 254 THR A C 1
ATOM 1864 O O . THR A 1 254 ? -1.608 -8.756 8.917 1.00 87.56 254 THR A O 1
ATOM 1867 N N . ALA A 1 255 ? -0.639 -7.986 7.046 1.00 82.62 255 ALA A N 1
ATOM 1868 C CA . ALA A 1 255 ? -1.318 -6.690 7.070 1.00 82.62 255 ALA A CA 1
ATOM 1869 C C . ALA A 1 255 ? -2.843 -6.828 7.023 1.00 82.62 255 ALA A C 1
ATOM 1871 O O . ALA A 1 255 ? -3.546 -6.179 7.796 1.00 82.62 255 ALA A O 1
ATOM 1872 N N . ALA A 1 256 ? -3.355 -7.735 6.188 1.00 72.44 256 ALA A N 1
ATOM 1873 C CA . ALA A 1 256 ? -4.782 -8.032 6.102 1.00 72.44 256 ALA A CA 1
ATOM 1874 C C . ALA A 1 256 ? -5.382 -8.536 7.427 1.00 72.44 256 ALA A C 1
ATOM 1876 O O . ALA A 1 256 ? -6.576 -8.391 7.635 1.00 72.44 256 ALA A O 1
ATOM 1877 N N . ARG A 1 257 ? -4.571 -9.109 8.328 1.00 68.44 257 ARG A N 1
ATOM 1878 C CA . ARG A 1 257 ? -5.001 -9.531 9.674 1.00 68.44 257 ARG A CA 1
ATOM 1879 C C . ARG A 1 257 ? -4.826 -8.434 10.725 1.00 68.44 257 ARG A C 1
ATOM 1881 O O . ARG A 1 257 ? -5.548 -8.422 11.713 1.00 68.44 257 ARG A O 1
ATOM 1888 N N . GLY A 1 258 ? -3.863 -7.529 10.534 1.00 61.09 258 GLY A N 1
ATOM 1889 C CA . GLY A 1 258 ? -3.641 -6.375 11.411 1.00 61.09 258 GLY A CA 1
ATOM 1890 C C . GLY A 1 258 ? -4.648 -5.238 11.206 1.00 61.09 258 GLY A C 1
ATOM 1891 O O . GLY A 1 258 ? -4.903 -4.485 12.143 1.00 61.09 258 GLY A O 1
ATOM 1892 N N . ARG A 1 259 ? -5.235 -5.134 10.004 1.00 57.44 259 ARG A N 1
ATOM 1893 C CA . ARG A 1 259 ? -6.263 -4.140 9.644 1.00 57.44 259 ARG A CA 1
ATOM 1894 C C . ARG A 1 259 ? -7.677 -4.484 10.124 1.00 57.44 259 ARG A C 1
ATOM 1896 O O . ARG A 1 259 ? -8.525 -3.604 10.106 1.00 57.44 259 ARG A O 1
ATOM 1903 N N . ASP A 1 260 ? -7.918 -5.692 10.635 1.00 58.25 260 ASP A N 1
ATOM 1904 C CA . ASP A 1 260 ? -9.187 -6.063 11.287 1.00 58.25 260 ASP A CA 1
ATOM 1905 C C . ASP A 1 260 ? -9.226 -5.624 12.761 1.00 58.25 260 ASP A C 1
ATOM 1907 O O . ASP A 1 260 ? -9.694 -6.353 13.636 1.00 58.25 260 ASP A O 1
ATOM 1911 N N . ARG A 1 261 ? -8.640 -4.464 13.076 1.00 71.44 261 ARG A N 1
ATOM 1912 C CA . ARG A 1 261 ? -8.757 -3.881 14.408 1.00 71.44 261 ARG A CA 1
ATOM 1913 C C . ARG A 1 261 ? -9.894 -2.883 14.404 1.00 71.44 261 ARG A C 1
ATOM 1915 O O . ARG A 1 261 ? -9.768 -1.788 13.868 1.00 71.44 261 ARG A O 1
ATOM 1922 N N . HIS A 1 262 ? -11.000 -3.277 15.012 1.00 82.62 262 HIS A N 1
ATOM 1923 C CA . HIS A 1 262 ? -12.168 -2.428 15.151 1.00 82.62 262 HIS A CA 1
ATOM 1924 C C . HIS A 1 262 ? -12.013 -1.593 16.416 1.00 82.62 262 HIS A C 1
ATOM 1926 O O . HIS A 1 262 ? -11.912 -2.144 17.515 1.00 82.62 262 HIS A O 1
ATOM 1932 N N . LEU A 1 263 ? -11.990 -0.267 16.275 1.00 92.06 263 LEU A N 1
ATOM 1933 C CA . LEU A 1 263 ? -12.199 0.604 17.423 1.00 92.06 263 LEU A CA 1
ATOM 1934 C C . LEU A 1 263 ? -13.671 0.496 17.831 1.00 92.06 263 LEU A C 1
ATOM 1936 O O . LEU A 1 263 ? -14.569 0.823 17.052 1.00 92.06 263 LEU A O 1
ATOM 1940 N N . VAL A 1 264 ? -13.906 0.018 19.048 1.00 95.88 264 VAL A N 1
ATOM 1941 C CA . VAL A 1 264 ? -15.242 -0.179 19.609 1.00 95.88 264 VAL A CA 1
ATOM 1942 C C . VAL A 1 264 ? -15.393 0.520 20.946 1.00 95.88 264 VAL A C 1
ATOM 1944 O O . VAL A 1 264 ? -14.423 0.725 21.677 1.00 95.88 264 VAL A O 1
ATOM 1947 N N . TYR A 1 265 ? -16.637 0.851 21.274 1.00 98.06 265 TYR A N 1
ATOM 1948 C CA . TYR A 1 265 ? -17.020 1.377 22.575 1.00 98.06 265 TYR A CA 1
ATOM 1949 C C . TYR A 1 265 ? -17.680 0.275 23.397 1.00 98.06 265 TYR A C 1
ATOM 1951 O O . TYR A 1 265 ? -18.741 -0.234 23.032 1.00 98.06 265 TYR A O 1
ATOM 1959 N N . VAL A 1 266 ? -17.051 -0.085 24.513 1.00 98.31 266 VAL A N 1
ATOM 1960 C CA . VAL A 1 266 ? -17.534 -1.109 25.444 1.00 98.31 266 VAL A CA 1
ATOM 1961 C C . VAL A 1 266 ? -18.030 -0.428 26.714 1.00 98.31 266 VAL A C 1
ATOM 1963 O O . VAL A 1 266 ? -17.274 0.290 27.363 1.00 98.31 266 VAL A O 1
ATOM 1966 N N . GLY A 1 267 ? -19.294 -0.643 27.064 1.00 98.00 267 GLY A N 1
ATOM 1967 C CA . GLY A 1 267 ? -19.886 -0.208 28.324 1.00 98.00 267 GLY A CA 1
ATOM 1968 C C . GLY A 1 267 ? -19.540 -1.183 29.443 1.00 98.00 267 GLY A C 1
ATOM 1969 O O . GLY A 1 267 ? -19.608 -2.392 29.249 1.00 98.00 267 GLY A O 1
ATOM 1970 N N . LEU A 1 268 ? -19.157 -0.654 30.599 1.00 97.81 268 LEU A N 1
ATOM 1971 C CA . LEU A 1 268 ? -18.850 -1.396 31.816 1.00 97.81 268 LEU A CA 1
ATOM 1972 C C . LEU A 1 268 ? -19.923 -1.084 32.862 1.00 97.81 268 LEU A C 1
ATOM 1974 O O . LEU A 1 268 ? -20.258 0.087 33.035 1.00 97.81 268 LEU A O 1
ATOM 1978 N N . GLY A 1 269 ? -20.400 -2.095 33.590 1.00 95.94 269 GLY A N 1
ATOM 1979 C CA . GLY A 1 269 ? -21.349 -1.928 34.696 1.00 95.94 269 GLY A CA 1
ATOM 1980 C C . GLY A 1 269 ? -21.105 -2.902 35.852 1.00 95.94 269 GLY A C 1
ATOM 1981 O O . GLY A 1 269 ? -21.020 -4.106 35.626 1.00 95.94 269 GLY A O 1
ATOM 1982 N N . ALA A 1 270 ? -21.023 -2.423 37.095 1.00 94.94 270 ALA A N 1
ATOM 1983 C CA . ALA A 1 270 ? -20.799 -3.261 38.282 1.00 94.94 270 ALA A CA 1
ATOM 1984 C C . ALA A 1 270 ? -21.478 -2.686 39.533 1.00 94.94 270 ALA A C 1
ATOM 1986 O O . ALA A 1 270 ? -21.474 -1.473 39.727 1.00 94.94 270 ALA A O 1
ATOM 1987 N N . ASN A 1 271 ? -22.023 -3.542 40.406 1.00 93.19 271 ASN A N 1
ATOM 1988 C CA . ASN A 1 271 ? -22.648 -3.098 41.664 1.00 93.19 271 ASN A CA 1
ATOM 1989 C C . ASN A 1 271 ? -22.490 -4.059 42.855 1.00 93.19 271 ASN A C 1
ATOM 1991 O O . ASN A 1 271 ? -23.134 -3.877 43.885 1.00 93.19 271 ASN A O 1
ATOM 1995 N N . VAL A 1 272 ? -21.652 -5.092 42.741 1.00 89.25 272 VAL A N 1
ATOM 1996 C CA . VAL A 1 272 ? -21.443 -6.091 43.804 1.00 89.25 272 VAL A CA 1
ATOM 1997 C C . VAL A 1 272 ? -19.998 -6.089 44.276 1.00 89.25 272 VAL A C 1
ATOM 1999 O O . VAL A 1 272 ? -19.075 -6.012 43.466 1.00 89.25 272 VAL A O 1
ATOM 2002 N N . GLY A 1 273 ? -19.807 -6.248 45.589 1.00 88.50 273 GLY A N 1
ATOM 2003 C CA . GLY A 1 273 ? -18.486 -6.308 46.211 1.00 88.50 273 GLY A CA 1
ATOM 2004 C C . GLY A 1 273 ? -17.719 -4.999 46.038 1.00 88.50 273 GLY A C 1
ATOM 2005 O O . GLY A 1 273 ? -18.304 -3.918 46.064 1.00 88.50 273 GLY A O 1
ATOM 2006 N N . ASP A 1 274 ? -16.405 -5.094 45.836 1.00 91.81 274 ASP A N 1
ATOM 2007 C CA . ASP A 1 274 ? -15.592 -3.943 45.439 1.00 91.81 274 ASP A CA 1
ATOM 2008 C C . ASP A 1 274 ? -15.767 -3.676 43.935 1.00 91.81 274 ASP A C 1
ATOM 2010 O O . ASP A 1 274 ? -14.957 -4.077 43.086 1.00 91.81 274 ASP A O 1
ATOM 2014 N N . ALA A 1 275 ? -16.891 -3.035 43.603 1.00 92.81 275 ALA A N 1
ATOM 2015 C CA . ALA A 1 275 ? -17.263 -2.715 42.231 1.00 92.81 275 ALA A CA 1
ATOM 2016 C C . ALA A 1 275 ? -16.189 -1.851 41.551 1.00 92.81 275 ALA A C 1
ATOM 2018 O O . ALA A 1 275 ? -15.832 -2.116 40.406 1.00 92.81 275 ALA A O 1
ATOM 2019 N N . ARG A 1 276 ? -15.592 -0.883 42.260 1.00 94.12 276 ARG A N 1
ATOM 2020 C CA . ARG A 1 276 ? -14.539 -0.014 41.711 1.00 94.12 276 ARG A CA 1
ATOM 2021 C C . ARG A 1 276 ? -13.294 -0.818 41.328 1.00 94.12 276 ARG A C 1
ATOM 2023 O O . ARG A 1 276 ? -12.824 -0.705 40.196 1.00 94.12 276 ARG A O 1
ATOM 2030 N N . SER A 1 277 ? -12.778 -1.662 42.223 1.00 93.25 277 SER A N 1
ATOM 2031 C CA . SER A 1 277 ? -11.637 -2.540 41.914 1.00 93.25 277 SER A CA 1
ATOM 2032 C C . SER A 1 277 ? -11.951 -3.501 40.763 1.00 93.25 277 SER A C 1
ATOM 2034 O O . SER A 1 277 ? -11.124 -3.718 39.871 1.00 93.25 277 SER A O 1
ATOM 2036 N N . THR A 1 278 ? -13.180 -4.019 40.709 1.00 94.69 278 THR A N 1
ATOM 2037 C CA . THR A 1 278 ? -13.629 -4.895 39.619 1.00 94.69 278 THR A CA 1
ATOM 2038 C C . THR A 1 278 ? -13.670 -4.165 38.273 1.00 94.69 278 THR A C 1
ATOM 2040 O O . THR A 1 278 ? -13.154 -4.690 37.285 1.00 94.69 278 THR A O 1
ATOM 2043 N N . MET A 1 279 ? -14.173 -2.928 38.235 1.00 95.81 279 MET A N 1
ATOM 2044 C CA . MET A 1 279 ? -14.154 -2.068 37.045 1.00 95.81 279 MET A CA 1
ATOM 2045 C C . MET A 1 279 ? -12.715 -1.810 36.568 1.00 95.81 279 MET A C 1
ATOM 2047 O O . MET A 1 279 ? -12.435 -1.934 35.375 1.00 95.81 279 MET A O 1
ATOM 2051 N N . ARG A 1 280 ? -11.761 -1.548 37.480 1.00 95.88 280 ARG A N 1
ATOM 2052 C CA . ARG A 1 280 ? -10.337 -1.357 37.120 1.00 95.88 280 ARG A CA 1
ATOM 2053 C C . ARG A 1 280 ? -9.743 -2.615 36.496 1.00 95.88 280 ARG A C 1
ATOM 2055 O O . ARG A 1 280 ? -9.074 -2.558 35.463 1.00 95.88 280 ARG A O 1
ATOM 2062 N N . ARG A 1 281 ? -10.023 -3.776 37.094 1.00 95.56 281 ARG A N 1
ATOM 2063 C CA . ARG A 1 281 ? -9.599 -5.076 36.557 1.00 95.56 281 ARG A CA 1
ATOM 2064 C C . ARG A 1 281 ? -10.211 -5.356 35.185 1.00 95.56 281 ARG A C 1
ATOM 2066 O O . ARG A 1 281 ? -9.522 -5.947 34.357 1.00 95.56 281 ARG A O 1
ATOM 2073 N N . ALA A 1 282 ? -11.443 -4.914 34.925 1.00 97.06 282 ALA A N 1
ATOM 2074 C CA . ALA A 1 282 ? -12.083 -5.024 33.616 1.00 97.06 282 ALA A CA 1
ATOM 2075 C C . ALA A 1 282 ? -11.362 -4.195 32.546 1.00 97.06 282 ALA A C 1
ATOM 2077 O O . ALA A 1 282 ? -11.016 -4.744 31.500 1.00 97.06 282 ALA A O 1
ATOM 2078 N N . VAL A 1 283 ? -11.027 -2.931 32.830 1.00 97.19 283 VAL A N 1
ATOM 2079 C CA . VAL A 1 283 ? -10.208 -2.104 31.921 1.00 97.19 283 VAL A CA 1
ATOM 2080 C C . VAL A 1 283 ? -8.844 -2.758 31.675 1.00 97.19 283 VAL A C 1
ATOM 2082 O O . VAL A 1 283 ? -8.417 -2.899 30.531 1.00 97.19 283 VAL A O 1
ATOM 2085 N N . GLY A 1 284 ? -8.187 -3.255 32.728 1.00 95.62 284 GLY A N 1
ATOM 2086 C CA . GLY A 1 284 ? -6.922 -3.981 32.602 1.00 95.62 284 GLY A CA 1
ATOM 2087 C C . GLY A 1 284 ? -7.035 -5.291 31.811 1.00 95.62 284 GLY A C 1
ATOM 2088 O O . GLY A 1 284 ? -6.085 -5.698 31.146 1.00 95.62 284 GLY A O 1
ATOM 2089 N N . ALA A 1 285 ? -8.176 -5.982 31.857 1.00 95.56 285 ALA A N 1
ATOM 2090 C CA . ALA A 1 285 ? -8.433 -7.159 31.031 1.00 95.56 285 ALA A CA 1
ATOM 2091 C C . ALA A 1 285 ? -8.645 -6.777 29.559 1.00 95.56 285 ALA A C 1
ATOM 2093 O O . ALA A 1 285 ? -8.060 -7.421 28.691 1.00 95.56 285 ALA A O 1
ATOM 2094 N N . LEU A 1 286 ? -9.384 -5.698 29.277 1.00 95.81 286 LEU A N 1
ATOM 2095 C CA . LEU A 1 286 ? -9.539 -5.147 27.926 1.00 95.81 286 LEU A CA 1
ATOM 2096 C C . LEU A 1 286 ? -8.184 -4.729 27.331 1.00 95.81 286 LEU A C 1
ATOM 2098 O O . LEU A 1 286 ? -7.872 -5.103 26.2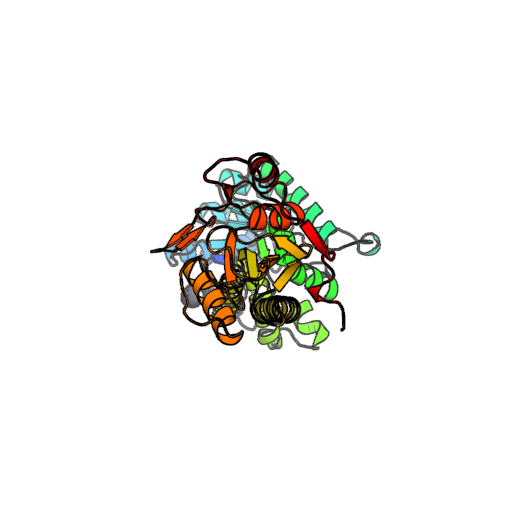05 1.00 95.81 286 LEU A O 1
ATOM 2102 N N . ALA A 1 287 ? -7.325 -4.070 28.113 1.00 93.38 287 ALA A N 1
ATOM 2103 C CA . ALA A 1 287 ? -5.982 -3.660 27.691 1.00 93.38 287 ALA A CA 1
ATOM 2104 C C . ALA A 1 287 ? -5.024 -4.829 27.384 1.00 93.38 287 ALA A C 1
ATOM 2106 O O . ALA A 1 287 ? -4.031 -4.649 26.683 1.00 93.38 287 ALA A O 1
ATOM 2107 N N . ARG A 1 288 ? -5.296 -6.040 27.893 1.00 91.19 288 ARG A N 1
ATOM 2108 C CA . ARG A 1 288 ? -4.517 -7.245 27.544 1.00 91.19 288 ARG A CA 1
ATOM 2109 C C . ARG A 1 288 ? -4.940 -7.868 26.218 1.00 91.19 288 ARG A C 1
ATOM 2111 O O . ARG A 1 288 ? -4.205 -8.691 25.680 1.00 91.19 288 ARG A O 1
ATOM 2118 N N . VAL A 1 289 ? -6.137 -7.549 25.733 1.00 88.31 289 VAL A N 1
ATOM 2119 C CA . VAL A 1 289 ? -6.742 -8.205 24.562 1.00 88.31 289 VAL A CA 1
ATOM 2120 C C . VAL A 1 289 ? -6.959 -7.247 23.395 1.00 88.31 289 VAL A C 1
ATOM 2122 O O . VAL A 1 289 ? -7.184 -7.694 22.277 1.00 88.31 289 VAL A O 1
ATOM 2125 N N . GLY A 1 290 ? -6.839 -5.947 23.648 1.00 89.88 290 GLY A N 1
ATOM 2126 C CA . GLY A 1 290 ? -6.927 -4.874 22.673 1.00 89.88 290 GLY A CA 1
ATOM 2127 C C . GLY A 1 290 ? -6.139 -3.649 23.131 1.00 89.88 290 GLY A C 1
ATOM 2128 O O . GLY A 1 290 ? -5.573 -3.624 24.225 1.00 89.88 290 GLY A O 1
ATOM 2129 N N . ARG A 1 291 ? -6.088 -2.616 22.288 1.00 92.00 291 ARG A N 1
ATOM 2130 C CA . ARG A 1 291 ? -5.451 -1.338 22.636 1.00 92.00 291 ARG A CA 1
ATOM 2131 C C . ARG A 1 291 ? -6.509 -0.381 23.167 1.00 92.00 291 ARG A C 1
ATOM 2133 O O . ARG A 1 291 ? -7.332 0.105 22.400 1.00 92.00 291 ARG A O 1
ATOM 2140 N N . VAL A 1 292 ? -6.486 -0.104 24.467 1.00 94.62 292 VAL A N 1
ATOM 2141 C CA . VAL A 1 292 ? -7.361 0.911 25.074 1.00 94.62 292 VAL A CA 1
ATOM 2142 C C . VAL A 1 292 ? -6.868 2.297 24.660 1.00 94.62 292 VAL A C 1
ATOM 2144 O O . VAL A 1 292 ? -5.720 2.646 24.932 1.00 94.62 292 VAL A O 1
ATOM 2147 N N . SER A 1 293 ? -7.718 3.065 23.982 1.00 93.88 293 SER A N 1
ATOM 2148 C CA . SER A 1 293 ? -7.410 4.419 23.507 1.00 93.88 293 SER A CA 1
ATOM 2149 C C . SER A 1 293 ? -7.985 5.506 24.414 1.00 93.88 293 SER A C 1
ATOM 2151 O O . SER A 1 293 ? -7.390 6.575 24.524 1.00 93.88 293 SER A O 1
ATOM 2153 N N . ALA A 1 294 ? -9.100 5.231 25.098 1.00 96.69 294 ALA A N 1
ATOM 2154 C CA . ALA A 1 294 ? -9.692 6.131 26.084 1.00 96.69 294 ALA A CA 1
ATOM 2155 C C . ALA A 1 294 ? -10.601 5.382 27.072 1.00 96.69 294 ALA A C 1
ATOM 2157 O O . ALA A 1 294 ? -11.149 4.324 26.759 1.00 96.69 294 ALA A O 1
ATOM 2158 N N . VAL A 1 295 ? -10.796 5.965 28.255 1.00 98.12 295 VAL A N 1
ATOM 2159 C CA . VAL A 1 295 ? -11.742 5.507 29.283 1.00 98.12 295 VAL A CA 1
ATOM 2160 C C . VAL A 1 295 ? -12.503 6.733 29.779 1.00 98.12 295 VAL A C 1
ATOM 2162 O O . VAL A 1 295 ? -11.888 7.769 30.019 1.00 98.12 295 VAL A O 1
ATOM 2165 N N . SER A 1 296 ? -13.828 6.650 29.885 1.00 98.31 296 SER A N 1
ATOM 2166 C CA . SER A 1 296 ? -14.649 7.749 30.405 1.00 98.31 296 SER A CA 1
ATOM 2167 C C . SER A 1 296 ? -14.429 7.944 31.905 1.00 98.31 296 SER A C 1
ATOM 2169 O O . SER A 1 296 ? -13.932 7.050 32.592 1.00 98.31 296 SER A O 1
ATOM 2171 N N . SER A 1 297 ? -14.931 9.050 32.450 1.00 97.88 297 SER A N 1
ATOM 2172 C CA . SER A 1 297 ? -15.199 9.186 33.884 1.00 97.88 297 SER A CA 1
ATOM 2173 C C . SER A 1 297 ? -16.023 8.007 34.429 1.00 97.88 297 SER A C 1
ATOM 2175 O O . SER A 1 297 ? -16.704 7.304 33.672 1.00 97.88 297 SER A O 1
ATOM 2177 N N . LEU A 1 298 ? -15.972 7.801 35.744 1.00 97.06 298 LEU A N 1
ATOM 2178 C CA . LEU A 1 298 ? -16.793 6.819 36.447 1.00 97.06 298 LEU A CA 1
ATOM 2179 C C . LEU A 1 298 ? -18.124 7.465 36.846 1.00 97.06 298 LEU A C 1
ATOM 2181 O O . LEU A 1 298 ? -18.151 8.566 37.406 1.00 97.06 298 LEU A O 1
ATOM 2185 N N . TRP A 1 299 ? -19.226 6.780 36.562 1.00 96.62 299 TRP A N 1
ATOM 2186 C CA . TRP A 1 299 ? -20.585 7.269 36.789 1.00 96.62 299 TRP A CA 1
ATOM 2187 C C . TRP A 1 299 ? -21.356 6.333 37.710 1.00 96.62 299 TRP A C 1
ATOM 2189 O O . TRP A 1 299 ? -21.237 5.121 37.586 1.00 96.62 299 TRP A O 1
ATOM 2199 N N . GLU A 1 300 ? -22.189 6.875 38.587 1.00 95.69 300 GLU A N 1
ATOM 2200 C CA . GLU A 1 300 ? -23.072 6.113 39.466 1.00 95.69 300 GLU A CA 1
ATOM 2201 C C . GLU A 1 300 ? -24.543 6.325 39.086 1.00 95.69 300 GLU A C 1
ATOM 2203 O O . GLU A 1 300 ? -24.968 7.449 38.801 1.00 95.69 300 GLU A O 1
ATOM 2208 N N . THR A 1 301 ? -25.322 5.240 39.075 1.00 92.56 301 THR A N 1
ATOM 2209 C CA . THR A 1 301 ? -26.769 5.256 38.811 1.00 92.56 301 THR A CA 1
ATOM 2210 C C . THR A 1 301 ? -27.534 4.371 39.788 1.00 92.56 301 THR A C 1
ATOM 2212 O O . THR A 1 301 ? -27.087 3.266 40.108 1.00 92.56 301 THR A O 1
ATOM 2215 N N . ALA A 1 302 ? -28.733 4.797 40.188 1.00 88.62 302 ALA A N 1
ATOM 2216 C CA . ALA A 1 302 ? -29.624 3.984 41.011 1.00 88.62 302 ALA A CA 1
ATOM 2217 C C . ALA A 1 302 ? -30.170 2.753 40.246 1.00 88.62 302 ALA A C 1
ATOM 2219 O O . ALA A 1 302 ? -30.380 2.824 39.028 1.00 88.62 302 ALA A O 1
ATOM 2220 N N . PRO A 1 303 ? -30.448 1.629 40.932 1.00 84.94 303 PRO A N 1
ATOM 2221 C CA . PRO A 1 303 ? -31.142 0.487 40.339 1.00 84.94 303 PRO A CA 1
ATOM 2222 C C . PRO A 1 303 ? -32.562 0.852 39.885 1.00 84.94 303 PRO A C 1
ATOM 2224 O O . PRO A 1 303 ? -33.235 1.657 40.523 1.00 84.94 303 PRO A O 1
ATOM 2227 N N . ARG A 1 304 ? -33.038 0.249 38.786 1.00 75.25 304 ARG A N 1
ATOM 2228 C CA . ARG A 1 304 ? -34.337 0.597 38.167 1.00 75.25 304 ARG A CA 1
ATOM 2229 C C . ARG A 1 304 ? -35.408 -0.482 38.296 1.00 75.25 304 ARG A C 1
ATOM 2231 O O . ARG A 1 304 ? -36.570 -0.157 38.493 1.00 75.25 304 ARG A O 1
ATOM 2238 N N . GLU A 1 305 ? -35.031 -1.746 38.134 1.00 73.56 305 GLU A N 1
ATOM 2239 C CA . GLU A 1 305 ? -35.992 -2.858 38.031 1.00 73.56 305 GLU A CA 1
ATOM 2240 C C . GLU A 1 305 ? -36.011 -3.714 39.302 1.00 73.56 305 GLU A C 1
ATOM 2242 O O . GLU A 1 305 ? -37.077 -4.042 39.814 1.00 73.56 305 GLU A O 1
ATOM 2247 N N . VAL A 1 306 ? -34.837 -4.024 39.855 1.00 76.19 306 VAL A N 1
ATOM 2248 C CA . VAL A 1 306 ? -34.694 -4.641 41.180 1.00 76.19 306 VAL A CA 1
ATOM 2249 C C . VAL A 1 306 ? -34.165 -3.558 42.113 1.00 76.19 306 VAL A C 1
ATOM 2251 O O . VAL A 1 306 ? -33.034 -3.117 41.947 1.00 76.19 306 VAL A O 1
ATOM 2254 N N . LEU A 1 307 ? -34.995 -3.062 43.029 1.00 81.25 307 LEU A N 1
ATOM 2255 C CA . LEU A 1 307 ? -34.660 -1.874 43.831 1.00 81.25 307 LEU A CA 1
ATOM 2256 C C . LEU A 1 307 ? -33.810 -2.195 45.068 1.00 81.25 307 LEU A C 1
ATOM 2258 O O . LEU A 1 307 ? -33.059 -1.340 45.525 1.00 81.25 307 LEU A O 1
ATOM 2262 N N . ASP A 1 308 ? -33.895 -3.423 45.579 1.00 83.81 308 ASP A N 1
ATOM 2263 C CA . ASP A 1 308 ? -33.117 -3.883 46.734 1.00 83.81 308 ASP A CA 1
ATOM 2264 C C . ASP A 1 308 ? -31.728 -4.385 46.300 1.00 83.81 308 ASP A C 1
ATOM 2266 O O . ASP A 1 308 ? -31.455 -5.585 46.250 1.00 83.81 308 ASP A O 1
ATOM 2270 N N . GLN A 1 309 ? -30.875 -3.453 45.864 1.00 82.25 309 GLN A N 1
ATOM 2271 C CA . GLN A 1 309 ? -29.474 -3.714 45.519 1.00 82.25 309 GLN A CA 1
ATOM 2272 C C . GLN A 1 309 ? -28.631 -2.424 45.568 1.00 82.25 309 GLN A C 1
ATOM 2274 O O . GLN A 1 309 ? -29.189 -1.325 45.528 1.00 82.25 309 GLN A O 1
ATOM 2279 N N . PRO A 1 310 ? -27.289 -2.518 45.619 1.00 86.62 310 PRO A N 1
ATOM 2280 C CA . PRO A 1 310 ? -26.431 -1.337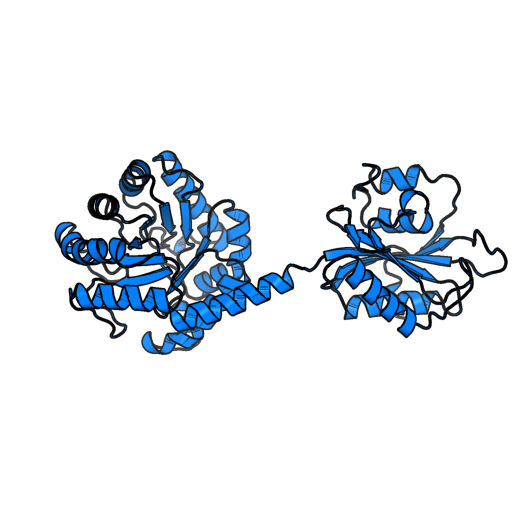 45.583 1.00 86.62 310 PRO A CA 1
ATOM 2281 C C . PRO A 1 310 ? -26.522 -0.573 44.246 1.00 86.62 310 PRO A C 1
ATOM 2283 O O . PRO A 1 310 ? -26.829 -1.186 43.212 1.00 86.62 310 PRO A O 1
ATOM 2286 N N . PRO A 1 311 ? -26.203 0.739 44.236 1.00 90.94 311 PRO A N 1
ATOM 2287 C CA . PRO A 1 311 ? -26.046 1.524 43.012 1.00 90.94 311 PRO A CA 1
ATOM 2288 C C . PRO A 1 311 ? -25.024 0.922 42.043 1.00 90.94 311 PRO A C 1
ATOM 2290 O O . PRO A 1 311 ? -24.052 0.286 42.450 1.00 90.94 311 PRO A O 1
ATOM 2293 N N . PHE A 1 312 ? -25.235 1.148 40.747 1.00 93.56 312 PHE A N 1
ATOM 2294 C CA . PHE A 1 312 ? -24.321 0.704 39.697 1.00 93.56 312 PHE A CA 1
ATOM 2295 C C . PHE A 1 312 ? -23.254 1.748 39.416 1.00 93.56 312 PHE A C 1
ATOM 2297 O O . PHE A 1 312 ? -23.581 2.902 39.143 1.00 93.56 312 PHE A O 1
ATOM 2304 N N . LEU A 1 313 ? -21.999 1.307 39.381 1.00 96.56 313 LEU A N 1
ATOM 2305 C CA . LEU A 1 313 ? -20.908 2.025 38.741 1.00 96.56 313 LEU A CA 1
ATOM 2306 C C . LEU A 1 313 ? -20.881 1.690 37.251 1.00 96.56 313 LEU A C 1
ATOM 2308 O O . LEU A 1 313 ? -20.961 0.520 36.879 1.00 96.56 313 LEU A O 1
ATOM 2312 N N . ASN A 1 314 ? -20.733 2.713 36.415 1.00 97.44 314 ASN A N 1
ATOM 2313 C CA . ASN A 1 314 ? -20.764 2.636 34.962 1.00 97.44 314 ASN A CA 1
ATOM 2314 C C . ASN A 1 314 ? -19.606 3.427 34.343 1.00 97.44 314 ASN A C 1
ATOM 2316 O O . ASN A 1 314 ? -19.234 4.495 34.832 1.00 97.44 314 ASN A O 1
ATOM 2320 N N . ALA A 1 315 ? -19.058 2.922 33.243 1.00 98.19 315 ALA A N 1
ATOM 2321 C CA . ALA A 1 315 ? -18.055 3.613 32.434 1.00 98.19 315 ALA A CA 1
ATOM 2322 C C . ALA A 1 315 ? -18.097 3.109 30.985 1.00 98.19 315 ALA A C 1
ATOM 2324 O O . ALA A 1 315 ? -18.724 2.092 30.697 1.00 98.19 315 ALA A O 1
ATOM 2325 N N . VAL A 1 316 ? -17.413 3.793 30.072 1.00 98.62 316 VAL A N 1
ATOM 2326 C CA . VAL A 1 316 ? -17.196 3.337 28.694 1.00 98.62 316 VAL A CA 1
ATOM 2327 C C . VAL A 1 316 ? -15.704 3.322 28.404 1.00 98.62 316 VAL A C 1
ATOM 2329 O O . VAL A 1 316 ? -14.972 4.231 28.794 1.00 98.62 316 VAL A O 1
ATOM 2332 N N . VAL A 1 317 ? -15.256 2.283 27.708 1.00 98.44 317 VAL A N 1
ATOM 2333 C CA . VAL A 1 317 ? -13.881 2.121 27.238 1.00 98.44 317 VAL A CA 1
ATOM 2334 C C . VAL A 1 317 ? -13.888 2.125 25.715 1.00 98.44 317 VAL A C 1
ATOM 2336 O O . VAL A 1 317 ? -14.604 1.339 25.097 1.00 98.44 317 VAL A O 1
ATOM 2339 N N . ALA A 1 318 ? -13.076 2.993 25.116 1.00 97.75 318 ALA A N 1
ATOM 2340 C CA . ALA A 1 318 ? -12.734 2.920 23.703 1.00 97.75 318 ALA A CA 1
ATOM 2341 C C . ALA A 1 318 ? -11.531 1.980 23.547 1.00 97.75 318 ALA A C 1
ATOM 2343 O O . ALA A 1 318 ? -10.467 2.215 24.130 1.00 97.75 318 ALA A O 1
ATOM 2344 N N . VAL A 1 319 ? -11.706 0.887 22.808 1.00 96.31 319 VAL A N 1
ATOM 2345 C CA . VAL A 1 319 ? -10.688 -0.159 22.662 1.00 96.31 319 VAL A CA 1
ATOM 2346 C C . VAL A 1 319 ? -10.631 -0.668 21.227 1.00 96.31 319 VAL A C 1
ATOM 2348 O O . VAL A 1 319 ? -11.651 -0.987 20.628 1.00 96.31 319 VAL A O 1
ATOM 2351 N N . GLU A 1 320 ? -9.426 -0.749 20.669 1.00 93.12 320 GLU A N 1
ATOM 2352 C CA . GLU A 1 320 ? -9.177 -1.428 19.397 1.00 93.12 320 GLU A CA 1
ATOM 2353 C C . GLU A 1 320 ? -9.074 -2.935 19.641 1.00 93.12 320 GLU A C 1
ATOM 2355 O O . GLU A 1 320 ? -8.148 -3.397 20.319 1.00 93.12 320 GLU A O 1
ATOM 2360 N N . MET A 1 321 ? -10.004 -3.703 19.079 1.00 89.75 321 MET A N 1
ATOM 2361 C CA . MET A 1 321 ? -10.079 -5.159 19.231 1.00 89.75 321 MET A CA 1
ATOM 2362 C C . MET A 1 321 ? -9.816 -5.864 17.904 1.00 89.75 321 MET A C 1
ATOM 2364 O O . MET A 1 321 ? -10.260 -5.394 16.864 1.00 89.75 321 MET A O 1
ATOM 2368 N N . SER A 1 322 ? -9.092 -6.986 17.940 1.00 84.50 322 SER A N 1
ATOM 2369 C CA . SER A 1 322 ? -8.743 -7.783 16.747 1.00 84.50 322 SER A CA 1
ATOM 2370 C C . SER A 1 322 ? -9.779 -8.851 16.379 1.00 84.50 322 SER A C 1
ATOM 2372 O O . SER A 1 322 ? -9.624 -9.558 15.384 1.00 84.50 322 SER A O 1
ATOM 2374 N N . GLU A 1 323 ? -10.778 -9.067 17.233 1.00 86.25 323 GLU A N 1
ATOM 2375 C CA . GLU A 1 323 ? -11.892 -9.962 16.954 1.00 86.25 323 GLU A CA 1
ATOM 2376 C C . GLU A 1 323 ? -12.695 -9.466 15.742 1.00 86.25 323 GLU A C 1
ATOM 2378 O O . GLU A 1 323 ? -13.125 -8.317 15.699 1.00 86.25 323 GLU A O 1
ATOM 2383 N N . ARG A 1 324 ? -12.917 -10.357 14.768 1.00 80.06 324 ARG A N 1
ATOM 2384 C CA . ARG A 1 324 ? -13.688 -10.052 13.558 1.00 80.06 324 ARG A CA 1
ATOM 2385 C C . ARG A 1 324 ? -15.185 -10.089 13.852 1.00 80.06 324 ARG A C 1
ATOM 2387 O O . ARG A 1 324 ? -15.714 -11.160 14.152 1.00 80.06 324 ARG A O 1
ATOM 2394 N N . GLY A 1 325 ? -15.842 -8.944 13.707 1.00 85.81 325 GLY A N 1
ATOM 2395 C CA . GLY A 1 325 ? -17.291 -8.806 13.840 1.00 85.81 325 GLY A CA 1
ATOM 2396 C C . GLY A 1 325 ? -17.806 -8.799 15.282 1.00 85.81 325 GLY A C 1
ATOM 2397 O O . GLY A 1 325 ? -17.132 -9.187 16.246 1.00 85.81 325 GLY A O 1
ATOM 2398 N N . ALA A 1 326 ? -19.049 -8.357 15.428 1.00 91.31 326 ALA A N 1
ATOM 2399 C CA . ALA A 1 326 ? -19.718 -8.115 16.697 1.00 91.31 326 ALA A CA 1
ATOM 2400 C C . ALA A 1 326 ? -19.825 -9.375 17.571 1.00 91.31 326 ALA A C 1
ATOM 2402 O O . ALA A 1 326 ? -19.579 -9.311 18.780 1.00 91.31 326 ALA A O 1
ATOM 2403 N N . ALA A 1 327 ? -20.151 -10.536 16.993 1.00 92.06 327 ALA A N 1
ATOM 2404 C CA . ALA A 1 327 ? -20.323 -11.772 17.760 1.00 92.06 327 ALA A CA 1
ATOM 2405 C C . ALA A 1 327 ? -19.018 -12.261 18.407 1.00 92.06 327 ALA A C 1
ATOM 2407 O O . ALA A 1 327 ? -19.017 -12.692 19.568 1.00 92.06 327 ALA A O 1
ATOM 2408 N N . ALA A 1 328 ? -17.890 -12.156 17.698 1.00 90.88 328 ALA A N 1
ATOM 2409 C CA . ALA A 1 328 ? -16.585 -12.530 18.234 1.00 90.88 328 ALA A CA 1
ATOM 2410 C C . ALA A 1 328 ? -16.157 -11.589 19.370 1.00 90.88 328 ALA A C 1
ATOM 2412 O O . ALA A 1 328 ? -15.678 -12.062 20.408 1.00 90.88 328 ALA A O 1
ATOM 2413 N N . ILE A 1 329 ? -16.399 -10.281 19.212 1.00 93.69 329 ILE A N 1
ATOM 2414 C CA . ILE A 1 329 ? -16.147 -9.275 20.251 1.00 93.69 329 ILE A CA 1
ATOM 2415 C C . ILE A 1 329 ? -16.994 -9.575 21.491 1.00 93.69 329 ILE A C 1
ATOM 2417 O O . ILE A 1 329 ? -16.446 -9.748 22.577 1.00 93.69 329 ILE A O 1
ATOM 2421 N N . VAL A 1 330 ? -18.312 -9.745 21.347 1.00 95.31 330 VAL A N 1
ATOM 2422 C CA . VAL A 1 330 ? -19.209 -10.073 22.472 1.00 95.31 330 VAL A CA 1
ATOM 2423 C C . VAL A 1 330 ? -18.799 -11.379 23.164 1.00 95.31 330 VAL A C 1
ATOM 2425 O O . VAL A 1 330 ? -18.797 -11.457 24.393 1.00 95.31 330 VAL A O 1
ATOM 2428 N N . SER A 1 331 ? -18.386 -12.402 22.413 1.00 94.19 331 SER A N 1
ATOM 2429 C CA . SER A 1 331 ? -17.850 -13.646 22.983 1.00 94.19 331 SER A CA 1
ATOM 2430 C C . SER A 1 331 ? -16.557 -13.418 23.782 1.00 94.19 331 SER A C 1
ATOM 2432 O O . SER A 1 331 ? -16.335 -14.038 24.829 1.00 94.19 331 SER A O 1
ATOM 2434 N N . ARG A 1 332 ? -15.691 -12.495 23.342 1.00 95.44 332 ARG A N 1
ATOM 2435 C CA . ARG A 1 332 ? -14.509 -12.081 24.110 1.00 95.44 332 ARG A CA 1
ATOM 2436 C C . ARG A 1 332 ? -14.891 -11.357 25.397 1.00 95.44 332 ARG A C 1
ATOM 2438 O O . ARG A 1 332 ? -14.337 -11.700 26.441 1.00 95.44 332 ARG A O 1
ATOM 2445 N N . LEU A 1 333 ? -15.839 -10.425 25.335 1.00 96.69 333 LEU A N 1
ATOM 2446 C CA . LEU A 1 333 ? -16.329 -9.686 26.500 1.00 96.69 333 LEU A CA 1
ATOM 2447 C C . LEU A 1 333 ? -16.910 -10.636 27.556 1.00 96.69 333 LEU A C 1
ATOM 2449 O O . LEU A 1 333 ? -16.469 -10.610 28.701 1.00 96.69 333 LEU A O 1
ATOM 2453 N N . LYS A 1 334 ? -17.767 -11.583 27.155 1.00 95.00 334 LYS A N 1
ATOM 2454 C CA . LYS A 1 334 ? -18.326 -12.611 28.054 1.00 95.00 334 LYS A CA 1
ATOM 2455 C C . LYS A 1 334 ? -17.258 -13.466 28.744 1.00 95.00 334 LYS A C 1
ATOM 2457 O O . LYS A 1 334 ? -17.406 -13.837 29.907 1.00 95.00 334 LYS A O 1
ATOM 2462 N N . ARG A 1 335 ? -16.151 -13.777 28.056 1.00 95.06 335 ARG A N 1
ATOM 2463 C CA . ARG A 1 335 ? -15.015 -14.490 28.675 1.00 95.06 335 ARG A CA 1
ATOM 2464 C C . ARG A 1 335 ? -14.319 -13.645 29.741 1.00 95.06 335 ARG A C 1
ATOM 2466 O O . ARG A 1 335 ? -13.934 -14.194 30.770 1.00 95.06 335 ARG A O 1
ATOM 2473 N N . ILE A 1 336 ? -14.177 -12.339 29.516 1.00 95.69 336 ILE A N 1
ATOM 2474 C CA . ILE A 1 336 ? -13.624 -11.415 30.516 1.00 95.69 336 ILE A CA 1
ATOM 2475 C C . ILE A 1 336 ? -14.561 -11.326 31.726 1.00 95.69 336 ILE A C 1
ATOM 2477 O O . ILE A 1 336 ? -14.098 -11.448 32.856 1.00 95.69 336 ILE A O 1
ATOM 2481 N N . GLU A 1 337 ? -15.870 -11.187 31.509 1.00 96.12 337 GLU A N 1
ATOM 2482 C CA . GLU A 1 337 ? -16.857 -11.168 32.595 1.00 96.12 337 GLU A CA 1
ATOM 2483 C C . GLU A 1 337 ? -16.758 -12.413 33.488 1.00 96.12 337 GLU A C 1
ATOM 2485 O O . GLU A 1 337 ? -16.694 -12.302 34.714 1.00 96.12 337 GLU A O 1
ATOM 2490 N N . ALA A 1 338 ? -16.693 -13.600 32.876 1.00 92.75 338 ALA A N 1
ATOM 2491 C CA . ALA A 1 338 ? -16.565 -14.864 33.596 1.00 92.75 338 ALA A CA 1
ATOM 2492 C C . ALA A 1 338 ? -15.271 -14.926 34.430 1.00 92.75 338 ALA A C 1
ATOM 2494 O O . ALA A 1 338 ? -15.299 -15.333 35.590 1.00 92.75 338 ALA A O 1
ATOM 2495 N N . GLN A 1 339 ? -14.141 -14.461 33.882 1.00 93.06 339 GLN A N 1
ATOM 2496 C CA . GLN A 1 339 ? -12.856 -14.389 34.600 1.00 93.06 339 GLN A CA 1
ATOM 2497 C C . GLN A 1 339 ? -12.880 -13.421 35.791 1.00 93.06 339 GLN A C 1
ATOM 2499 O O . GLN A 1 339 ? -12.108 -13.574 36.739 1.00 93.06 339 GLN A O 1
ATOM 2504 N N . LEU A 1 340 ? -13.750 -12.414 35.746 1.00 92.75 340 LEU A N 1
ATOM 2505 C CA . LEU A 1 340 ? -13.909 -11.410 36.794 1.00 92.75 340 LEU A CA 1
ATOM 2506 C C . LEU A 1 340 ? -15.005 -11.764 37.809 1.00 92.75 340 LEU A C 1
ATOM 2508 O O . LEU A 1 340 ? -15.242 -10.986 38.729 1.00 92.75 340 LEU A O 1
ATOM 2512 N N . GLY A 1 341 ? -15.615 -12.947 37.694 1.00 86.69 341 GLY A N 1
ATOM 2513 C CA . GLY A 1 341 ? -16.553 -13.475 38.683 1.00 86.69 341 GLY A CA 1
ATOM 2514 C C . GLY A 1 341 ? -18.026 -13.224 38.369 1.00 86.69 341 GLY A C 1
ATOM 2515 O O . GLY A 1 341 ? -18.859 -13.344 39.266 1.00 86.69 341 GLY A O 1
ATOM 2516 N N . ARG A 1 342 ? -18.387 -12.892 37.119 1.00 87.62 342 ARG A N 1
ATOM 2517 C CA . ARG A 1 342 ? -19.799 -12.873 36.714 1.00 87.62 342 ARG A CA 1
ATOM 2518 C C . ARG A 1 342 ? -20.366 -14.296 36.740 1.00 87.62 342 ARG A C 1
ATOM 2520 O O . ARG A 1 342 ? -19.911 -15.166 36.000 1.00 87.62 342 ARG A O 1
ATOM 2527 N N . ALA A 1 343 ? -21.388 -14.506 37.564 1.00 81.12 343 ALA A N 1
ATOM 2528 C CA . ALA A 1 343 ? -22.166 -15.740 37.630 1.00 81.12 343 ALA A CA 1
ATOM 2529 C C . ALA A 1 343 ? -23.563 -15.543 37.003 1.00 81.12 343 ALA A C 1
ATOM 2531 O O . ALA A 1 343 ? -24.041 -14.407 36.931 1.00 81.12 343 ALA A O 1
ATOM 2532 N N . PRO A 1 344 ? -24.240 -16.619 36.555 1.00 80.50 344 PRO A N 1
ATOM 2533 C CA . PRO A 1 344 ? -25.640 -16.549 36.150 1.00 80.50 344 PRO A CA 1
ATOM 2534 C C . PRO A 1 344 ? -26.514 -16.012 37.287 1.00 80.50 344 PRO A C 1
ATOM 2536 O O . PRO A 1 344 ? -26.350 -16.401 38.442 1.00 80.50 344 PRO A O 1
ATOM 2539 N N . GLY A 1 345 ? -27.461 -15.138 36.957 1.00 77.06 345 GLY A N 1
ATOM 2540 C CA . GLY A 1 345 ? -28.333 -14.500 37.935 1.00 77.06 345 GLY A CA 1
ATOM 2541 C C . GLY A 1 345 ? -29.637 -14.006 37.310 1.00 77.06 345 GLY A C 1
ATOM 2542 O O . GLY A 1 345 ? -29.815 -14.100 36.090 1.00 77.06 345 GLY A O 1
ATOM 2543 N N . PRO A 1 346 ? -30.569 -13.496 38.133 1.00 75.62 346 PRO A N 1
ATOM 2544 C CA . PRO A 1 346 ? -31.827 -12.953 37.647 1.00 75.62 346 PRO A CA 1
ATOM 2545 C C . PRO A 1 346 ? -31.578 -11.768 36.708 1.00 75.62 346 PRO A C 1
ATOM 2547 O O . PRO A 1 346 ? -30.667 -10.960 36.908 1.00 75.62 346 PRO A O 1
ATOM 2550 N N . ARG A 1 347 ? -32.413 -11.651 35.672 1.00 74.81 347 ARG A N 1
ATOM 2551 C CA . ARG A 1 347 ? -32.374 -10.519 34.742 1.00 74.81 347 ARG A CA 1
ATOM 2552 C C . ARG A 1 347 ? -32.534 -9.214 35.534 1.00 74.81 347 ARG A C 1
ATOM 2554 O O . ARG A 1 347 ? -33.458 -9.104 36.332 1.00 74.81 347 ARG A O 1
ATOM 2561 N N . TYR A 1 348 ? -31.632 -8.255 35.306 1.00 75.88 348 TYR A N 1
ATOM 2562 C CA . TYR A 1 348 ? -31.556 -6.960 36.014 1.00 75.88 348 TYR A CA 1
ATOM 2563 C C . TYR A 1 348 ? -31.132 -7.016 37.490 1.00 75.88 348 TYR A C 1
ATOM 2565 O O . TYR A 1 348 ? -31.186 -6.008 38.197 1.00 75.88 348 TYR A O 1
ATOM 2573 N N . GLY A 1 349 ? -30.664 -8.178 37.941 1.00 77.50 349 GLY A N 1
ATOM 2574 C CA . GLY A 1 349 ? -30.117 -8.357 39.274 1.00 77.50 349 GLY A CA 1
ATOM 2575 C C . GLY A 1 349 ? -28.696 -7.805 39.459 1.00 77.50 349 GLY A C 1
ATOM 2576 O O . GLY A 1 349 ? -28.063 -7.329 38.501 1.00 77.50 349 GLY A O 1
ATOM 2577 N N . PRO A 1 350 ? -28.193 -7.914 40.699 1.00 80.88 350 PRO A N 1
ATOM 2578 C CA . PRO A 1 350 ? -26.848 -7.507 41.073 1.00 80.88 350 PRO A CA 1
ATOM 2579 C C . PRO A 1 350 ? -25.797 -8.357 40.353 1.00 80.88 350 PRO A C 1
ATOM 2581 O O . PRO A 1 350 ? -25.958 -9.568 40.193 1.00 80.88 350 PRO A O 1
ATOM 2584 N N . ARG A 1 351 ? -24.713 -7.724 39.901 1.00 86.44 351 ARG A N 1
ATOM 2585 C CA . ARG A 1 351 ? -23.655 -8.368 39.113 1.00 86.44 351 ARG A CA 1
ATOM 2586 C C . ARG A 1 351 ? -22.273 -7.811 39.455 1.00 86.44 351 ARG A C 1
ATOM 2588 O O . ARG A 1 351 ? -22.107 -6.616 39.696 1.00 86.44 351 ARG A O 1
ATOM 2595 N N . ALA A 1 352 ? -21.273 -8.692 39.431 1.00 89.81 352 ALA A N 1
ATOM 2596 C CA . ALA A 1 352 ? -19.876 -8.316 39.649 1.00 89.81 352 ALA A CA 1
ATOM 2597 C C . ALA A 1 352 ? -19.345 -7.406 38.529 1.00 89.81 352 ALA A C 1
ATOM 2599 O O . ALA A 1 352 ? -18.690 -6.411 38.813 1.00 89.81 352 ALA A O 1
ATOM 2600 N N . ILE A 1 353 ? -19.643 -7.733 37.267 1.00 94.81 353 ILE A N 1
ATOM 2601 C CA . ILE A 1 353 ? -19.297 -6.922 36.093 1.00 94.81 353 ILE A CA 1
ATOM 2602 C C . ILE A 1 353 ? -20.188 -7.290 34.904 1.00 94.81 353 ILE A C 1
ATOM 2604 O O . ILE A 1 353 ? -20.584 -8.450 34.764 1.00 94.81 353 ILE A O 1
ATOM 2608 N N . ASP A 1 354 ? -20.473 -6.310 34.055 1.00 95.25 354 ASP A N 1
ATOM 2609 C CA . ASP A 1 354 ? -21.161 -6.391 32.766 1.00 95.25 354 ASP A CA 1
ATOM 2610 C C . ASP A 1 354 ? -20.369 -5.631 31.718 1.00 95.25 354 ASP A C 1
ATOM 2612 O O . ASP A 1 354 ? -19.965 -4.498 31.978 1.00 95.25 354 ASP A O 1
ATOM 2616 N N . LEU A 1 355 ? -20.138 -6.263 30.572 1.00 97.06 355 LEU A N 1
ATOM 2617 C CA . LEU A 1 355 ? -19.410 -5.711 29.440 1.00 97.06 355 LEU A CA 1
ATOM 2618 C C . LEU A 1 355 ? -20.290 -5.769 28.190 1.00 97.06 355 LEU A C 1
ATOM 2620 O O . LEU A 1 355 ? -20.409 -6.813 27.547 1.00 97.06 355 LEU A O 1
ATOM 2624 N N . ASP A 1 356 ? -20.856 -4.625 27.819 1.00 96.50 356 ASP A N 1
ATOM 2625 C CA . ASP A 1 356 ? -21.731 -4.488 26.656 1.00 96.50 356 ASP A CA 1
ATOM 2626 C C . ASP A 1 356 ? -20.983 -3.837 25.487 1.00 96.50 356 ASP A C 1
ATOM 2628 O O . ASP A 1 356 ? -20.440 -2.739 25.616 1.00 96.50 356 ASP A O 1
ATOM 2632 N N . LEU A 1 357 ? -21.000 -4.466 24.309 1.00 96.94 357 LEU A N 1
ATOM 2633 C CA . LEU A 1 357 ? -20.562 -3.811 23.074 1.00 96.94 357 LEU A CA 1
ATOM 2634 C C . LEU A 1 357 ? -21.612 -2.770 22.660 1.00 96.94 357 LEU A C 1
ATOM 2636 O O . LEU A 1 357 ? -22.711 -3.130 22.240 1.00 96.94 357 LEU A O 1
ATOM 2640 N N . LEU A 1 358 ? -21.285 -1.483 22.794 1.00 97.31 358 LEU A N 1
ATOM 2641 C CA . LEU A 1 358 ? -22.228 -0.392 22.550 1.00 97.31 358 LEU A CA 1
ATOM 2642 C C . LEU A 1 358 ? -22.294 -0.017 21.074 1.00 97.31 358 LEU A C 1
ATOM 2644 O O . LEU A 1 358 ? -23.392 0.031 20.523 1.00 97.31 358 LEU A O 1
ATOM 2648 N N . MET A 1 359 ? -21.144 0.279 20.461 1.00 96.00 359 MET A N 1
ATOM 2649 C CA . MET A 1 359 ? -21.028 0.797 19.092 1.00 96.00 359 MET A CA 1
ATOM 2650 C C . MET A 1 359 ? -19.645 0.521 18.493 1.00 96.00 359 MET A C 1
ATOM 2652 O O . MET A 1 359 ? -18.650 0.487 19.222 1.00 96.00 359 MET A O 1
ATOM 2656 N N . PHE A 1 360 ? -19.579 0.430 17.164 1.00 94.81 360 PHE A N 1
ATOM 2657 C CA . PHE A 1 360 ? -18.340 0.610 16.406 1.00 94.81 360 PHE A CA 1
ATOM 2658 C C . PHE A 1 360 ? -18.056 2.099 16.177 1.00 94.81 360 PHE A C 1
ATOM 2660 O O . PHE A 1 360 ? -18.982 2.902 16.043 1.00 94.81 360 PHE A O 1
ATOM 2667 N N . ALA A 1 361 ? -16.779 2.483 16.145 1.00 92.69 361 ALA A N 1
ATOM 2668 C CA . ALA A 1 361 ? -16.384 3.884 15.997 1.00 92.69 361 ALA A CA 1
ATOM 2669 C C . ALA A 1 361 ? -16.586 4.462 14.589 1.00 92.69 361 ALA A C 1
ATOM 2671 O O . ALA A 1 361 ? -16.657 5.677 14.439 1.00 92.69 361 ALA A O 1
ATOM 2672 N N . ASP A 1 362 ? -16.715 3.612 13.575 1.00 89.00 362 ASP A N 1
ATOM 2673 C CA . ASP A 1 362 ? -17.112 3.988 12.213 1.00 89.00 362 ASP A CA 1
ATOM 2674 C C . ASP A 1 362 ? -18.644 4.106 12.047 1.00 89.00 362 ASP A C 1
ATOM 2676 O O . ASP A 1 362 ? -19.122 4.459 10.972 1.00 89.00 362 ASP A O 1
ATOM 2680 N N . GLY A 1 363 ? -19.418 3.838 13.107 1.00 88.12 363 GLY A N 1
ATOM 2681 C CA . GLY A 1 363 ? -20.866 4.026 13.136 1.00 88.12 363 GLY A CA 1
ATOM 2682 C C . GLY A 1 363 ? -21.665 3.021 12.305 1.00 88.12 363 GLY A C 1
ATOM 2683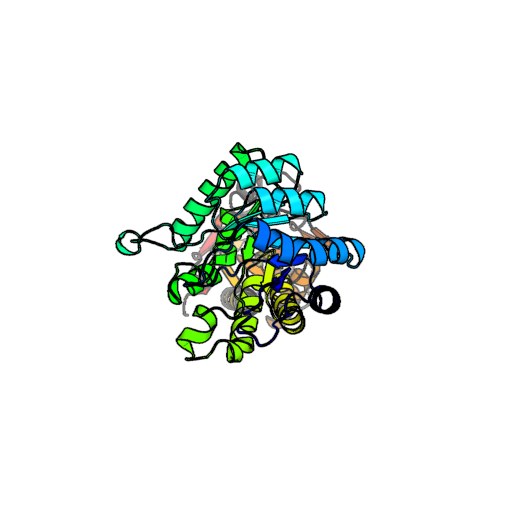 O O . GLY A 1 363 ? -22.845 3.269 12.065 1.00 88.12 363 GLY A O 1
ATOM 2684 N N . HIS A 1 364 ? -21.074 1.905 11.863 1.00 90.38 364 HIS A N 1
ATOM 2685 C CA . HIS A 1 364 ? -21.823 0.893 11.116 1.00 90.38 364 HIS A CA 1
ATOM 2686 C C . HIS A 1 364 ? -22.749 0.061 12.021 1.00 90.38 364 HIS A C 1
ATOM 2688 O O . HIS A 1 364 ? -22.511 -0.108 13.221 1.00 90.38 364 HIS A O 1
ATOM 2694 N N . GLU A 1 365 ? -23.827 -0.461 11.429 1.00 93.19 365 GLU A N 1
ATOM 2695 C CA . GLU A 1 365 ? -24.698 -1.458 12.057 1.00 93.19 365 GLU A CA 1
ATOM 2696 C C . GLU A 1 365 ? -24.228 -2.867 11.680 1.00 93.19 365 GLU A C 1
ATOM 2698 O O . GLU A 1 365 ? -23.959 -3.147 10.511 1.00 93.19 365 GLU A O 1
ATOM 2703 N N . GLU A 1 366 ? -24.177 -3.767 12.661 1.00 92.62 366 GLU A N 1
ATOM 2704 C CA . GLU A 1 366 ? -23.883 -5.183 12.456 1.00 92.62 366 GLU A CA 1
ATOM 2705 C C . GLU A 1 366 ? -24.890 -6.056 13.213 1.00 92.62 366 GLU A C 1
ATOM 2707 O O . GLU A 1 366 ? -25.235 -5.802 14.374 1.00 92.62 366 GLU A O 1
ATOM 2712 N N . ARG A 1 367 ? -25.346 -7.122 12.551 1.00 92.94 367 ARG A N 1
ATOM 2713 C CA . ARG A 1 367 ? -26.202 -8.154 13.132 1.00 92.94 367 ARG A CA 1
ATOM 2714 C C . ARG A 1 367 ? -25.636 -9.530 12.811 1.00 92.94 367 ARG A C 1
ATOM 2716 O O . ARG A 1 367 ? -25.561 -9.900 11.643 1.00 92.94 367 ARG A O 1
ATOM 2723 N N . ASP A 1 368 ? -25.331 -10.292 13.854 1.00 88.56 368 ASP A N 1
ATOM 2724 C CA . ASP A 1 368 ? -24.877 -11.679 13.757 1.00 88.56 368 ASP A CA 1
ATOM 2725 C C . ASP A 1 368 ? -25.570 -12.529 14.834 1.00 88.56 368 ASP A C 1
ATOM 2727 O O . ASP A 1 368 ? -25.332 -12.379 16.037 1.00 88.56 368 ASP A O 1
ATOM 2731 N N . GLY A 1 369 ? -26.503 -13.381 14.398 1.00 89.19 369 GLY A N 1
ATOM 2732 C CA . GLY A 1 369 ? -27.394 -14.132 15.282 1.00 89.19 369 GLY A CA 1
ATOM 2733 C C . GLY A 1 369 ? -28.178 -13.215 16.230 1.00 89.19 369 GLY A C 1
ATOM 2734 O O . GLY A 1 369 ? -28.899 -12.316 15.792 1.00 89.19 369 GLY A O 1
ATOM 2735 N N . ASP A 1 370 ? -28.016 -13.444 17.536 1.00 88.62 370 ASP A N 1
ATOM 2736 C CA . ASP A 1 370 ? -28.648 -12.654 18.603 1.00 88.62 370 ASP A CA 1
ATOM 2737 C C . ASP A 1 370 ? -27.883 -11.361 18.947 1.00 88.62 370 ASP A C 1
ATOM 2739 O O . ASP A 1 370 ? -28.353 -10.554 19.755 1.00 88.62 370 ASP A O 1
ATOM 2743 N N . VAL A 1 371 ? -26.692 -11.152 18.374 1.00 92.31 371 VAL A N 1
ATOM 2744 C CA . VAL A 1 371 ? -25.872 -9.963 18.625 1.00 92.31 371 VAL A CA 1
ATOM 2745 C C . VAL A 1 371 ? -26.252 -8.860 17.642 1.00 92.31 371 VAL A C 1
ATOM 2747 O O . VAL A 1 371 ? -26.243 -9.057 16.429 1.00 92.31 371 VAL A O 1
ATOM 2750 N N . VAL A 1 372 ? -26.576 -7.681 18.180 1.00 93.75 372 VAL A N 1
ATOM 2751 C CA . VAL A 1 372 ? -26.942 -6.487 17.407 1.00 93.75 372 VAL A CA 1
ATOM 2752 C C . VAL A 1 372 ? -26.143 -5.295 17.917 1.00 93.75 372 VAL A C 1
ATOM 2754 O O . VAL A 1 372 ? -26.227 -4.961 19.103 1.00 93.75 372 VAL A O 1
ATOM 2757 N N . VAL A 1 373 ? -25.414 -4.641 17.015 1.00 94.50 373 VAL A N 1
ATOM 2758 C CA . VAL A 1 373 ? -24.629 -3.428 17.270 1.00 94.50 373 VAL A CA 1
ATOM 2759 C C . VAL A 1 373 ? -25.088 -2.351 16.287 1.00 94.50 373 VAL A C 1
ATOM 2761 O O . VAL A 1 373 ? -25.174 -2.651 15.103 1.00 94.50 373 VAL A O 1
ATOM 2764 N N . PRO A 1 374 ? -25.394 -1.116 16.715 1.00 94.31 374 PRO A N 1
ATOM 2765 C CA . PRO A 1 374 ? -25.327 -0.600 18.083 1.00 94.31 374 PRO A CA 1
ATOM 2766 C C . PRO A 1 374 ? -26.263 -1.335 19.056 1.00 94.31 374 PRO A C 1
ATOM 2768 O O . PRO A 1 374 ? -27.314 -1.851 18.657 1.00 94.31 374 PRO A O 1
ATOM 2771 N N . HIS A 1 375 ? -25.894 -1.385 20.343 1.00 93.19 375 HIS A N 1
ATOM 2772 C CA . HIS A 1 375 ? -26.669 -2.093 21.369 1.00 93.19 375 HIS A CA 1
ATOM 2773 C C . HIS A 1 375 ? -28.145 -1.661 21.297 1.00 93.19 375 HIS A C 1
ATOM 2775 O O . HIS A 1 375 ? -28.460 -0.469 21.264 1.00 93.19 375 HIS A O 1
ATOM 2781 N N . THR A 1 376 ? -29.076 -2.616 21.250 1.00 90.69 376 THR A N 1
ATOM 2782 C CA . THR A 1 376 ? -30.497 -2.379 20.901 1.00 90.69 376 THR A CA 1
ATOM 2783 C C . THR A 1 376 ? -31.188 -1.312 21.739 1.00 90.69 376 THR A C 1
ATOM 2785 O O . THR A 1 376 ? -31.969 -0.528 21.217 1.00 90.69 376 THR A O 1
ATOM 2788 N N . ARG A 1 377 ? -30.862 -1.245 23.031 1.00 90.00 377 ARG A N 1
ATOM 2789 C CA . ARG A 1 377 ? -31.431 -0.271 23.977 1.00 90.00 377 ARG A CA 1
ATOM 2790 C C . ARG A 1 377 ? -30.516 0.917 24.284 1.00 90.00 377 ARG A C 1
ATOM 2792 O O . ARG A 1 377 ? -30.712 1.575 25.300 1.00 90.00 377 ARG A O 1
ATOM 2799 N N . LEU A 1 378 ? -29.486 1.174 23.472 1.00 92.62 378 LEU A N 1
ATOM 2800 C CA . LEU A 1 378 ? -28.515 2.243 23.746 1.00 92.62 378 LEU A CA 1
ATOM 2801 C C . LEU A 1 378 ? -29.196 3.616 23.866 1.00 92.62 378 LEU A C 1
ATOM 2803 O O . LEU A 1 378 ? -28.967 4.325 24.841 1.00 92.62 378 LEU A O 1
ATOM 2807 N N . ALA A 1 379 ? -30.098 3.938 22.934 1.00 91.69 379 ALA A N 1
ATOM 2808 C CA . ALA A 1 379 ? -30.833 5.205 22.895 1.00 91.69 379 ALA A CA 1
ATOM 2809 C C . ALA A 1 379 ? -31.735 5.452 24.122 1.00 91.69 379 ALA A C 1
ATOM 2811 O O . ALA A 1 379 ? -32.166 6.576 24.350 1.00 91.69 379 ALA A O 1
ATOM 2812 N N . GLU A 1 380 ? -32.012 4.419 24.923 1.00 91.00 380 GLU A N 1
ATOM 2813 C CA . GLU A 1 380 ? -32.869 4.495 26.109 1.00 91.00 380 GLU A CA 1
ATOM 2814 C C . GLU A 1 380 ? -32.069 4.575 27.418 1.00 91.00 380 GLU A C 1
ATOM 2816 O O . GLU A 1 380 ? -32.667 4.670 28.488 1.00 91.00 380 GLU A O 1
ATOM 2821 N N . ARG A 1 381 ? -30.735 4.458 27.386 1.00 90.88 381 ARG A N 1
ATOM 2822 C CA . ARG A 1 381 ? -29.911 4.192 28.579 1.00 90.88 381 ARG A CA 1
ATOM 2823 C C . ARG A 1 381 ? -28.935 5.327 28.849 1.00 90.88 381 ARG A C 1
ATOM 2825 O O . ARG A 1 381 ? -27.833 5.359 28.301 1.00 90.88 381 ARG A O 1
ATOM 2832 N N . ARG A 1 382 ? -29.294 6.227 29.767 1.00 93.38 382 ARG A N 1
ATOM 2833 C CA . ARG A 1 382 ? -28.434 7.364 30.130 1.00 93.38 382 ARG A CA 1
ATOM 2834 C C . ARG A 1 382 ? -27.108 6.915 30.738 1.00 93.38 382 ARG A C 1
ATOM 2836 O O . ARG A 1 382 ? -26.085 7.517 30.443 1.00 93.38 382 ARG A O 1
ATOM 2843 N N . PHE A 1 383 ? -27.114 5.839 31.526 1.00 92.06 383 PHE A N 1
ATOM 2844 C CA . PHE A 1 383 ? -25.902 5.291 32.144 1.00 92.06 383 PHE A CA 1
ATOM 2845 C C . PHE A 1 383 ? -24.856 4.805 31.126 1.00 92.06 383 PHE A C 1
ATOM 2847 O O . PHE A 1 383 ? -23.679 4.751 31.459 1.00 92.06 383 PHE A O 1
ATOM 2854 N N . ALA A 1 384 ? -25.266 4.484 29.891 1.00 94.56 384 ALA A N 1
ATOM 2855 C CA . ALA A 1 384 ? -24.362 4.159 28.787 1.00 94.56 384 ALA A CA 1
ATOM 2856 C C . ALA A 1 384 ? -24.052 5.396 27.925 1.00 94.56 384 ALA A C 1
ATOM 2858 O O . ALA A 1 384 ? -22.905 5.615 27.541 1.00 94.56 384 ALA A O 1
ATOM 2859 N N . LEU A 1 385 ? -25.059 6.234 27.647 1.00 96.31 385 LEU A N 1
ATOM 2860 C CA . LEU A 1 385 ? -24.909 7.426 26.806 1.00 96.31 385 LEU A CA 1
ATOM 2861 C C . LEU A 1 385 ? -24.066 8.530 27.454 1.00 96.31 385 LEU A C 1
ATOM 2863 O O . LEU A 1 385 ? -23.311 9.183 26.748 1.00 96.31 385 LEU A O 1
ATOM 2867 N N . ALA A 1 386 ? -24.168 8.755 28.767 1.00 96.25 386 ALA A N 1
ATOM 2868 C CA . ALA A 1 386 ? -23.401 9.790 29.465 1.00 96.25 386 ALA A CA 1
ATOM 2869 C C . ALA A 1 386 ? -21.878 9.551 29.387 1.00 96.25 386 ALA A C 1
ATOM 2871 O O . ALA A 1 386 ? -21.175 10.441 28.902 1.00 96.25 386 ALA A O 1
ATOM 2872 N N . PRO A 1 387 ? -21.351 8.366 29.760 1.00 97.56 387 PRO A N 1
ATOM 2873 C CA . PRO A 1 387 ? -19.937 8.057 29.554 1.00 97.56 387 PRO A CA 1
ATOM 2874 C C . PRO A 1 387 ? -19.545 7.954 28.073 1.00 97.56 387 PRO A C 1
ATOM 2876 O O . PRO A 1 387 ? -18.450 8.378 27.711 1.00 97.56 387 PRO A O 1
ATOM 2879 N N . LEU A 1 388 ? -20.419 7.456 27.188 1.00 97.81 388 LEU A N 1
ATOM 2880 C CA . LEU A 1 388 ? -20.123 7.416 25.750 1.00 97.81 388 LEU A CA 1
ATOM 2881 C C . LEU A 1 388 ? -20.000 8.825 25.150 1.00 97.81 388 LEU A C 1
ATOM 2883 O O . LEU A 1 388 ? -19.104 9.070 24.348 1.00 97.81 388 LEU A O 1
ATOM 2887 N N . ALA A 1 389 ? -20.850 9.769 25.562 1.00 97.19 389 ALA A N 1
ATOM 2888 C CA . ALA A 1 389 ? -20.821 11.159 25.105 1.00 97.19 389 ALA A CA 1
ATOM 2889 C C . ALA A 1 389 ? -19.555 11.904 25.543 1.00 97.19 389 ALA A C 1
ATOM 2891 O O . ALA A 1 389 ? -19.187 12.895 24.915 1.00 97.19 389 ALA A O 1
ATOM 2892 N N . GLU A 1 390 ? -18.891 11.445 26.604 1.00 97.38 390 GLU A N 1
ATOM 2893 C CA . GLU A 1 390 ? -17.592 11.970 27.024 1.00 97.38 390 GLU A CA 1
ATOM 2894 C C . GLU A 1 390 ? -16.484 11.596 26.032 1.00 97.38 390 GLU A C 1
ATOM 2896 O O . GLU A 1 390 ? -15.607 12.412 25.765 1.00 97.38 390 GLU A O 1
ATOM 2901 N N . LEU A 1 391 ? -16.551 10.393 25.452 1.00 97.50 391 LEU A N 1
ATOM 2902 C CA . LEU A 1 391 ? -15.544 9.892 24.514 1.00 97.50 391 LEU A CA 1
ATOM 2903 C C . LEU A 1 391 ? -15.866 10.209 23.049 1.00 97.50 391 LEU A C 1
ATOM 2905 O O . LEU A 1 391 ? -14.958 10.407 22.246 1.00 97.50 391 LEU A O 1
ATOM 2909 N N . ALA A 1 392 ? -17.149 10.217 22.686 1.00 97.31 392 ALA A N 1
ATOM 2910 C CA . ALA A 1 392 ? -17.602 10.238 21.298 1.00 97.31 392 ALA A CA 1
ATOM 2911 C C . ALA A 1 392 ? -18.919 11.023 21.114 1.00 97.31 392 ALA A C 1
ATOM 2913 O O . ALA A 1 392 ? -19.901 10.480 20.607 1.00 97.31 392 ALA A O 1
ATOM 2914 N N . PRO A 1 393 ? -18.984 12.316 21.495 1.00 97.31 393 PRO A N 1
ATOM 2915 C CA . PRO A 1 393 ? -20.236 13.083 21.483 1.00 97.31 393 PRO A CA 1
ATOM 2916 C C . PRO A 1 393 ? -20.854 13.250 20.088 1.00 97.31 393 PRO A C 1
ATOM 2918 O O . PRO A 1 393 ? -22.067 13.423 19.983 1.00 97.31 393 PRO A O 1
ATOM 2921 N N . HIS A 1 394 ? -20.027 13.224 19.041 1.00 97.25 394 HIS A N 1
ATOM 2922 C CA . HIS A 1 394 ? -20.426 13.438 17.648 1.00 97.25 394 HIS A CA 1
ATOM 2923 C C . HIS A 1 394 ? -20.636 12.138 16.866 1.00 97.25 394 HIS A C 1
ATOM 2925 O O . HIS A 1 394 ? -21.022 12.197 15.702 1.00 97.25 394 HIS A O 1
ATOM 2931 N N . LEU A 1 395 ? -20.384 10.977 17.482 1.00 96.31 395 LEU A N 1
ATOM 2932 C CA . LEU A 1 395 ? -20.630 9.692 16.838 1.00 96.31 395 LEU A CA 1
ATOM 2933 C C . LEU A 1 395 ? -22.125 9.556 16.548 1.00 96.31 395 LEU A C 1
ATOM 2935 O O . LEU A 1 395 ? -22.949 9.809 17.427 1.00 96.31 395 LEU A O 1
ATOM 2939 N N . VAL A 1 396 ? -22.465 9.185 15.318 1.00 95.44 396 VAL A N 1
ATOM 2940 C CA . VAL A 1 396 ? -23.851 9.019 14.873 1.00 95.44 396 VAL A CA 1
ATOM 2941 C C . VAL A 1 396 ? -24.285 7.583 15.126 1.00 95.44 396 VAL A C 1
ATOM 2943 O O . VAL A 1 396 ? -23.604 6.645 14.719 1.00 95.44 396 VAL A O 1
ATOM 2946 N N . GLU A 1 397 ? -25.422 7.403 15.795 1.00 94.56 397 GLU A N 1
ATOM 2947 C CA . GLU A 1 397 ? -26.049 6.093 15.937 1.00 94.56 397 GLU A CA 1
ATOM 2948 C C . GLU A 1 397 ? -26.844 5.779 14.657 1.00 94.56 397 GLU A C 1
ATOM 2950 O O . GLU A 1 397 ? -27.763 6.528 14.310 1.00 94.56 397 GLU A O 1
ATOM 2955 N N . PRO A 1 398 ? -26.493 4.708 13.922 1.00 90.38 398 PRO A N 1
ATOM 2956 C CA . PRO A 1 398 ? -26.967 4.497 12.553 1.00 90.38 398 PRO A CA 1
ATOM 2957 C C . PRO A 1 398 ? -28.480 4.298 12.421 1.00 90.38 398 PRO A C 1
ATOM 2959 O O . PRO A 1 398 ? -29.040 4.629 11.379 1.00 90.38 398 PRO A O 1
ATOM 2962 N N . ARG A 1 399 ? -29.166 3.786 13.451 1.00 90.44 399 ARG A N 1
ATOM 2963 C CA . ARG A 1 399 ? -30.607 3.484 13.372 1.00 90.44 399 ARG A CA 1
ATOM 2964 C C . ARG A 1 399 ? -31.475 4.725 13.541 1.00 90.44 399 ARG A C 1
ATOM 2966 O O . ARG A 1 399 ? -32.538 4.822 12.939 1.00 90.44 399 ARG A O 1
ATOM 2973 N N . SER A 1 400 ? -31.043 5.661 14.378 1.00 91.00 400 SER A N 1
ATOM 2974 C CA . SER A 1 400 ? -31.750 6.910 14.662 1.00 91.00 400 SER A CA 1
ATOM 2975 C C . SER A 1 400 ? -31.252 8.085 13.822 1.00 91.00 400 SER A C 1
ATOM 2977 O O . SER A 1 400 ? -31.969 9.076 13.698 1.00 91.00 400 SER A O 1
ATOM 2979 N N . GLY A 1 401 ? -30.031 8.006 13.283 1.00 93.56 401 GLY A N 1
ATOM 2980 C CA . GLY A 1 401 ? -29.368 9.112 12.590 1.00 93.56 401 GLY A CA 1
ATOM 2981 C C . GLY A 1 401 ? -28.967 10.267 13.514 1.00 93.56 401 GLY A C 1
ATOM 2982 O O . GLY A 1 401 ? -28.586 11.331 13.033 1.00 93.56 401 GLY A O 1
ATOM 2983 N N . ARG A 1 402 ? -29.064 10.081 14.836 1.00 96.00 402 ARG A N 1
ATOM 2984 C CA . ARG A 1 402 ? -28.762 11.098 15.848 1.00 96.00 402 ARG A CA 1
ATOM 2985 C C . ARG A 1 402 ? -27.372 10.876 16.419 1.00 96.00 402 ARG A C 1
ATOM 2987 O O . ARG A 1 402 ? -26.921 9.742 16.577 1.00 96.00 402 ARG A O 1
ATOM 2994 N N . THR A 1 403 ? -26.705 11.959 16.783 1.00 97.62 403 THR A N 1
ATOM 2995 C CA . THR A 1 403 ? -25.440 11.896 17.517 1.00 97.62 403 THR A CA 1
ATOM 2996 C C . THR A 1 403 ? -25.651 11.355 18.932 1.00 97.62 403 THR A C 1
ATOM 2998 O O . THR A 1 403 ? -26.716 11.531 19.531 1.00 97.62 403 THR A O 1
ATOM 3001 N N . VAL A 1 404 ? -24.616 10.754 19.522 1.00 97.12 404 VAL A N 1
ATOM 3002 C CA . VAL A 1 404 ? -24.624 10.315 20.928 1.00 97.12 404 VAL A CA 1
ATOM 3003 C C . VAL A 1 404 ? -25.039 11.456 21.866 1.00 97.12 404 VAL A C 1
ATOM 3005 O O . VAL A 1 404 ? -25.805 11.231 22.804 1.00 97.12 404 VAL A O 1
ATOM 3008 N N . ARG A 1 405 ? -24.591 12.694 21.609 1.00 96.50 405 ARG A N 1
ATOM 3009 C CA . ARG A 1 405 ? -24.999 13.870 22.393 1.00 96.50 405 ARG A CA 1
ATOM 3010 C C . ARG A 1 405 ? -26.498 14.148 22.284 1.00 96.50 405 ARG A C 1
ATOM 3012 O O . ARG A 1 405 ? -27.141 14.383 23.303 1.00 96.50 405 ARG A O 1
ATOM 3019 N N . GLU A 1 406 ? -27.062 14.105 21.081 1.00 96.62 406 GLU A N 1
ATOM 3020 C CA . GLU A 1 406 ? -28.501 14.304 20.881 1.00 96.62 406 GLU A CA 1
ATOM 3021 C C . GLU A 1 406 ? -29.326 13.189 21.527 1.00 96.62 406 GLU A C 1
ATOM 3023 O O . GLU A 1 406 ? -30.371 13.473 22.115 1.00 96.62 406 GLU A O 1
ATOM 3028 N N . LEU A 1 407 ? -28.860 11.937 21.448 1.00 95.38 407 LEU A N 1
ATOM 3029 C CA . LEU A 1 407 ? -29.476 10.812 22.150 1.00 95.38 407 LEU A CA 1
ATOM 3030 C C . LEU A 1 407 ? -29.459 11.033 23.664 1.00 95.38 407 LEU A C 1
ATOM 3032 O O . LEU A 1 407 ? -30.495 10.893 24.307 1.00 95.38 407 LEU A O 1
ATOM 3036 N N . LEU A 1 408 ? -28.323 11.452 24.229 1.00 94.75 408 LEU A N 1
ATOM 3037 C CA . LEU A 1 408 ? -28.200 11.749 25.657 1.00 94.75 408 LEU A CA 1
ATOM 3038 C C . LEU A 1 408 ? -29.178 12.843 26.111 1.00 94.75 408 LEU A C 1
ATOM 3040 O O . LEU A 1 408 ? -29.785 12.715 27.173 1.00 94.75 408 LEU A O 1
ATOM 3044 N N . THR A 1 409 ? -29.355 13.902 25.316 1.00 92.94 409 THR A N 1
ATOM 3045 C CA . THR A 1 409 ? -30.316 14.977 25.611 1.00 92.94 409 THR A CA 1
ATOM 3046 C C . THR A 1 409 ? -31.767 14.491 25.584 1.00 92.94 409 THR A C 1
ATOM 3048 O O . THR A 1 409 ? -32.585 15.007 26.339 1.00 92.94 409 THR A O 1
ATOM 3051 N N . ALA A 1 410 ? -32.101 13.493 24.760 1.00 92.25 410 ALA A N 1
ATOM 3052 C CA . ALA A 1 410 ? -33.457 12.943 24.702 1.00 92.25 410 ALA A CA 1
ATOM 3053 C C . ALA A 1 410 ? -33.825 12.038 25.887 1.00 92.25 410 ALA A C 1
ATOM 3055 O O . ALA A 1 410 ? -35.011 11.804 26.115 1.00 92.25 410 ALA A O 1
ATOM 3056 N N . VAL A 1 411 ? -32.850 11.535 26.649 1.00 88.81 411 VAL A N 1
ATOM 3057 C CA . VAL A 1 411 ? -33.115 10.697 27.827 1.00 88.81 411 VAL A CA 1
ATOM 3058 C C . VAL A 1 411 ? -33.239 11.582 29.070 1.00 88.81 411 VAL A C 1
ATOM 3060 O O . VAL A 1 411 ? -32.236 11.896 29.719 1.00 88.81 411 VAL A O 1
ATOM 3063 N N . ALA A 1 412 ? -34.474 11.986 29.386 1.00 68.25 412 ALA A N 1
ATOM 3064 C CA . ALA A 1 412 ? -34.787 12.926 30.469 1.00 68.25 412 ALA A CA 1
ATOM 3065 C C . ALA A 1 412 ? -34.957 12.274 31.859 1.00 68.25 412 ALA A C 1
ATOM 3067 O O . ALA A 1 412 ? -34.625 12.897 32.861 1.00 68.25 412 ALA A O 1
ATOM 3068 N N . ASP A 1 413 ? -35.386 11.008 31.936 1.00 70.81 413 ASP A N 1
ATOM 3069 C CA . ASP A 1 413 ? -35.873 10.407 33.195 1.00 70.81 413 ASP A CA 1
ATOM 3070 C C . ASP A 1 413 ? -34.883 9.435 33.861 1.00 70.81 413 ASP A C 1
ATOM 3072 O O . ASP A 1 413 ? -35.265 8.357 34.330 1.00 70.81 413 ASP A O 1
ATOM 3076 N N . GLN A 1 414 ? -33.587 9.747 33.836 1.00 76.12 414 GLN A N 1
ATOM 3077 C CA . GLN A 1 414 ? -32.541 8.925 34.454 1.00 76.12 414 GLN A CA 1
ATOM 3078 C C . GLN A 1 414 ? -31.479 9.816 35.088 1.00 76.12 414 GLN A C 1
ATOM 3080 O O . GLN A 1 414 ? -30.896 10.647 34.399 1.00 76.12 414 GLN A O 1
ATOM 3085 N N . ASP A 1 415 ? -31.169 9.595 36.362 1.00 82.69 415 ASP A N 1
ATOM 3086 C CA . ASP A 1 415 ? -30.019 10.228 36.999 1.00 82.69 415 ASP A CA 1
ATOM 3087 C C . ASP A 1 415 ? -28.757 9.400 36.755 1.00 82.69 415 ASP A C 1
ATOM 3089 O O . ASP A 1 415 ? -28.744 8.175 36.900 1.00 82.69 415 ASP A O 1
ATOM 3093 N N . ALA A 1 416 ? -27.687 10.089 36.363 1.00 87.81 416 ALA A N 1
ATOM 3094 C CA . ALA A 1 416 ? -26.346 9.536 36.282 1.00 87.81 416 ALA A CA 1
ATOM 3095 C C . ALA A 1 416 ? -25.368 10.576 36.813 1.00 87.81 416 ALA A C 1
ATOM 3097 O O . ALA A 1 416 ? -25.216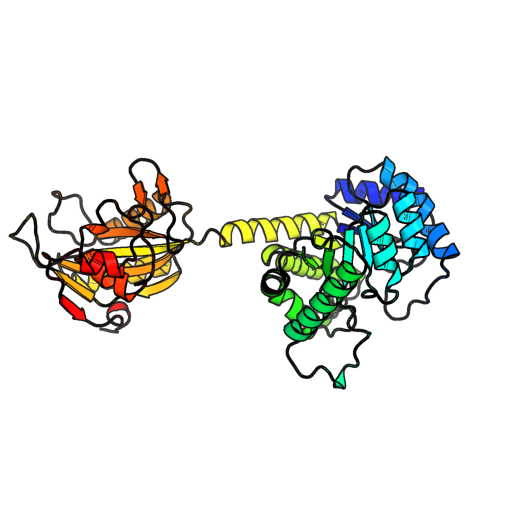 11.651 36.227 1.00 87.81 416 ALA A O 1
ATOM 3098 N N . VAL A 1 417 ? -24.735 10.263 37.939 1.00 93.56 417 VAL A N 1
ATOM 3099 C CA . VAL A 1 417 ? -23.859 11.187 38.658 1.00 93.56 417 VAL A CA 1
ATOM 3100 C C . VAL A 1 417 ? -22.418 10.799 38.383 1.00 93.56 417 VAL A C 1
ATOM 3102 O O . VAL A 1 417 ? -22.032 9.651 38.577 1.00 93.56 417 VAL A O 1
ATOM 3105 N N . ARG A 1 418 ? -21.599 11.746 37.927 1.00 95.44 418 ARG A N 1
ATOM 3106 C CA . ARG A 1 418 ? -20.157 11.519 37.803 1.00 95.44 418 ARG A CA 1
ATOM 3107 C C . ARG A 1 418 ? -19.543 11.464 39.203 1.00 95.44 418 ARG A C 1
ATOM 3109 O O . ARG A 1 418 ? -19.661 12.435 39.945 1.00 95.44 418 ARG A O 1
ATOM 3116 N N . VAL A 1 419 ? -18.875 10.363 39.537 1.00 95.94 419 VAL A N 1
ATOM 3117 C CA . VAL A 1 419 ? -18.268 10.141 40.864 1.00 95.94 419 VAL A CA 1
ATOM 3118 C C . VAL A 1 419 ? -16.741 10.230 40.861 1.00 95.94 419 VAL A C 1
ATOM 3120 O O . VAL A 1 419 ? -16.146 10.476 41.906 1.00 95.94 419 VAL A O 1
ATOM 3123 N N . GLU A 1 420 ? -16.090 10.056 39.707 1.00 95.25 420 GLU A N 1
ATOM 3124 C CA . GLU A 1 420 ? -14.629 10.152 39.563 1.00 95.25 420 GLU A CA 1
ATOM 3125 C C . GLU A 1 420 ? -14.259 10.499 38.112 1.00 95.25 420 GLU A C 1
ATOM 3127 O O . GLU A 1 420 ? -14.978 10.105 37.191 1.00 95.25 420 GLU A O 1
ATOM 3132 N N . GLY A 1 421 ? -13.16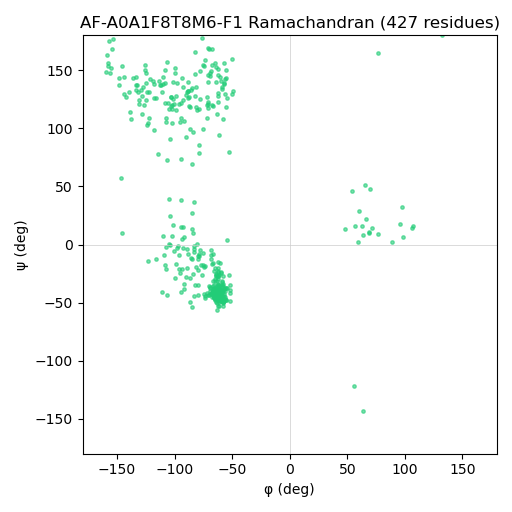9 11.242 37.897 1.00 95.31 421 GLY A N 1
ATOM 3133 C CA . GLY A 1 421 ? -12.662 11.573 36.560 1.00 95.31 421 GLY A CA 1
ATOM 3134 C C . GLY A 1 421 ? -12.049 10.364 35.838 1.00 95.31 421 GLY A C 1
ATOM 3135 O O . GLY A 1 421 ? -11.868 9.314 36.455 1.00 95.31 421 GLY A O 1
ATOM 3136 N N . PRO A 1 422 ? -11.742 10.469 34.531 1.00 93.56 422 PRO A N 1
ATOM 3137 C CA . PRO A 1 422 ? -11.300 9.353 33.682 1.00 93.56 422 PRO A CA 1
ATOM 3138 C C . PRO A 1 422 ? -9.994 8.675 34.133 1.00 93.56 422 PRO A C 1
ATOM 3140 O O . PRO A 1 422 ? -9.706 7.557 33.720 1.00 93.56 422 PRO A O 1
ATOM 3143 N N . GLU A 1 423 ? -9.211 9.304 35.004 1.00 92.75 423 GLU A N 1
ATOM 3144 C CA . GLU A 1 423 ? -8.002 8.764 35.633 1.00 92.75 423 GLU A CA 1
ATOM 3145 C C . GLU A 1 423 ? -8.258 7.621 36.635 1.00 92.75 423 GLU A C 1
ATOM 3147 O O . GLU A 1 423 ? -7.308 6.955 37.066 1.00 92.75 423 GLU A O 1
ATOM 3152 N N . TRP A 1 424 ? -9.528 7.353 36.971 1.00 93.69 424 TRP A N 1
ATOM 3153 C CA . TRP A 1 424 ? -9.945 6.357 37.964 1.00 93.69 424 TRP A CA 1
ATOM 3154 C C . TRP A 1 424 ? -9.368 4.957 37.730 1.00 93.69 424 TRP A C 1
ATOM 3156 O O . TRP A 1 424 ? -9.232 4.189 38.683 1.00 93.69 424 TRP A O 1
ATOM 3166 N N . TRP A 1 425 ? -9.038 4.597 36.484 1.00 88.75 425 TRP A N 1
ATOM 3167 C CA . TRP A 1 425 ? -8.510 3.274 36.136 1.00 88.75 425 TRP A CA 1
ATOM 3168 C C . TRP A 1 425 ? -6.980 3.170 36.210 1.00 88.75 425 TRP A C 1
ATOM 3170 O O . TRP A 1 425 ? -6.460 2.062 36.336 1.00 88.75 425 TRP A O 1
ATOM 3180 N N . THR A 1 426 ? -6.269 4.302 36.164 1.00 82.94 426 THR A N 1
ATOM 3181 C CA . THR A 1 426 ? -4.798 4.381 36.251 1.00 82.94 426 THR A CA 1
ATOM 3182 C C . THR A 1 426 ? -4.281 4.744 37.635 1.00 82.94 426 THR A C 1
ATOM 3184 O O . THR A 1 426 ? -3.095 4.570 37.900 1.00 82.94 426 THR A O 1
ATOM 3187 N N . ALA A 1 427 ? -5.138 5.274 38.510 1.00 60.16 427 ALA A N 1
ATOM 3188 C CA . ALA A 1 427 ? -4.736 5.679 39.847 1.00 60.16 427 ALA A CA 1
ATOM 3189 C C . ALA A 1 427 ? -4.252 4.464 40.658 1.00 60.16 427 ALA A C 1
ATOM 3191 O O . ALA A 1 427 ? -5.039 3.572 40.991 1.00 60.16 427 ALA A O 1
ATOM 3192 N N . SER A 1 428 ? -2.952 4.443 40.970 1.00 48.72 428 SER A N 1
ATOM 3193 C CA . SER A 1 428 ? -2.358 3.531 41.946 1.00 48.72 428 SER A CA 1
ATOM 3194 C C . SER A 1 428 ? -3.054 3.748 43.289 1.00 48.72 428 SER A C 1
ATOM 3196 O O . SER A 1 428 ? -2.879 4.796 43.906 1.00 48.72 428 SER A O 1
ATOM 3198 N N . SER A 1 429 ? -3.887 2.794 43.704 1.00 38.09 429 SER A N 1
ATOM 3199 C CA . SER A 1 429 ? -4.330 2.679 45.099 1.00 38.09 429 SER A CA 1
ATOM 3200 C C . SER A 1 429 ? -3.188 2.196 45.971 1.00 38.09 429 SER A C 1
ATOM 3202 O O . SER A 1 429 ? -2.578 1.181 45.553 1.00 38.09 429 SER A O 1
#

Mean predicted aligned error: 12.44 Å

Secondary structure (DSSP, 8-state):
-EEEE-SS--TTS----S-HHHHHHHHHHHHHTT-SSEEEESS--STTPPPPPHHHHHHHHHHHHHHHHHH-SSPEEEE-S-HHHHHHHHHTT--EEEETTSSSSTHHHHHHHHTT-EEEEE--SSSS-GGG--S-HHHHHHHHHHHHHHHHHHTT--GGGEEEE--TTSS--HHHHHHHHHTHHHHHHHTTTSEEEE--TT-HHHHGGGT--GGG-HHHHHHHHHHHHHHT-SEE-BS-HHHHHHHHHHHHHHHHHHS--EEEEEEEEE-SSSHHHHHHHHHHHHHHHEEEEEEPPEEEE--SS--SSPPEEEEEEEEEE-S-HHHHHHHHHHHHHHHTT-----TT---S-EEEEEEETT---EEETTEEES-TTGGG-HHHHHHHHHH-TTPEETTTTEEHHHHHHH--S---EEEE-GGGGT---

Sequence (429 aa):
MGILNATPDSFSGDGLDRDTDAIVARGRQQVAEGAAILDLGGESTRPGSTPVAEDVELARVLPALGRLVREVDVPVSIDTSKPAVADAALRAGARVVNDASGLRDARLAEVTARHGAWLVVMDNGWTRPRPERGGDIVEVVCGELRRLVEAAAGAGVARERIVVDPGLGFGKTAEESLSLLAATAELRERLAPHLLLCGPSRKRFTGAALGLEPHERLEPTLGAVAIAAYLGADIIRVHDVREASRAAWIGAATAARGRDRHLVYVGLGANVGDARSTMRRAVGALARVGRVSAVSSLWETAPREVLDQPPFLNAVVAVEMSERGAAAIVSRLKRIEAQLGRAPGPRYGPRAIDLDLLMFADGHEERDGDVVVPHTRLAERRFALAPLAELAPHLVEPRSGRTVRELLTAVADQDAVRVEGPEWWTASS

Foldseek 3Di:
DAEQELECDDPQPLRCPLPLVSSLVVLVVLVVLPDQEYEYEDADPDPPGDDDDPVSSLSRGLSNLLNNQVPDPHAYEYADLDLVSLLSSLVSPHQEYEDLPQPPPLVNLLSCQVSLGAYEGEPLLPVDDPVPPPDQLLVVLLVSQVVSLVSSVVSRHDSARYAYEDNQQRNDDLVSSVSCLQCLLVSPVSSPPHAYEYELELHCSLCVVVVDDSNRSPVSSLVSLLSNLLSPHPHYYYNPSNSSVVSSCNSVVVNVLVVLWFFFKKKKKAFDDPLLVLVLVLVVLLVVAWPWPFKFFWKWFAQDPDRPGGIMIMIITGTTHSQHDQVRVVVSSVVSQVVSPFDDDDVSDHGSMDIDGQATQVQDWDDDPPGTPNPPCCLQDLSNLVNVCRVFQQRANVVVRDGSVVSNVPHDPTDMGRDGGRCSSVDDD